Protein AF-A0AA91DCQ4-F1 (afdb_monomer)

Secondary structure (DSSP, 8-state):
-HHHHTS-HHHHHHHTTHHHHHHHHHHHHHHHHHHHHHHTTSSS-HHHHHHHHHHHHHHHHHHHHHHHHHHHHH--HHHHHHHHHHHHHHS-HHHHHHHHHHHHHHHHHHHHHHHHHHHHHHHHHHHHHHHHHHHHHHHHHHHHHHHHHHTTT-GGGSSTT---HHHHHHHHHHHHHHHHHHHHHHHHHHHHHHHHHHHHHTTT--SSHHHHHHHHHHHHHHHHHHHHHHHHHHHHHHHHHHHHHHHHHHHHHHHTTT-HHHHHHHHHHHHHHHHHHHTT-TT-----------S-TT--EEEEEEEEEEESSSEEEEEEETTS-EEEEEE-SHHHHHHHHHT---GGGTT-EEEEEEEEEEEE-TTS-EEEEEEEEEEEEEE---TTSSS---EEEEEETTEEEEEEEETTEEEEEEEE-TTS-TT---EEEEEETTT-PBPS-EEEEETTEEEEESEESSSHHHHHHHHHHHHHHTTS-EEEEETTEEEEE--TTHHHHS--SSTT--S----

Organism: NCBI:txid702114

Foldseek 3Di:
DVVLLPDPPVVVCVVLCVVVVVVVLVVVLVVLVVVLVVVPPDDPPPPVSVVVNVVVVVVSVVVVVVVVVVVCVVCPVVVVVVVLVVDVVPDDPVVSVVVVVVVVVVVVVVSVVVVVVVVVVVVVVVVVVVVVVVVVVVVVVVVVVVVVVVVVVPPPPPPPPPDDLLVVLVVQLVVLVVQLVVLVVQVVVLLVVLQVQLQVQQVPPPPPSVVSSVVSSVVSCVVCVVVNVVSVVSNVVSVVSNVVSVVVNVVVVVVPVPDPVVVVVVVVVVVVVVVVVVVVPPPDDDDDDDDDDDDDPPFDKFKFFWADWADDQFIWTWTQTPVRDIDIAGEQAPLCPVCRVVRHDPPVRGGFIWIFGKDKDFGADPVRDTPDIDIHGHHIDGPDVPQPDPQHWDWDWDADQQWIKIWTDHPQKIWIWTFHFPSHDPPDWTWIWMAGNVPRDTAQWKWKQFPNDIDIDGATLQDPVRVVRNLVVLVRLCPAWIWMGGPNDIDTHGSHCSVVHGDHPDPPRGGDGND

Mean predicted aligned error: 20.44 Å

Sequence (515 aa):
YQWVFHQPANERIEKIGLKAGIDELNKKEKNCKEYALVDNAESGAIEFSSQALRDFEETTNSIKRLVLDDFKQFYDSDKLNTEFKLLAEAYPKEVVEIETAKIENRSSVMKDASKSRMDSMLREQKALYDAVKTLNEKYYSANKGYMASLSKGETTFYMSQGVNPINSAISQIKRSQQKLQSAEASMMRLQENINQIALNGCKNISDNKDVCISEKRDESYKRYAGEVERYNIEAKNAKEDIIKNTEIVDSFKQHQVNDEKNKQEVINEYKKLFNLSLNNKETSENIEASTQTVENINDKSVYGIIKEYDCGDNCYLTIMDDTGRERAGLCTAQLCQQWNESSEMPVSYIGKKVAITIGKGFQYDGNGNAMGETDAFKKIELIEPNSSSATGAQWSEGFGQGNLEYFIDKDGVRLYIACPTQDGSPDAQSGVSLYRLSDEANFEKFAIDVNGHSYDGPFSADSRVGDNNFLSLLEDLRKSDAVVKFNGKVITFPKSNAANVLPIHGEKFSCNLSF

Radius of gyration: 32.39 Å; Cα contacts (8 Å, |Δi|>4): 564; chains: 1; bounding box: 80×62×90 Å

Structure (mmCIF, N/CA/C/O backbone):
data_AF-A0AA91DCQ4-F1
#
_entry.id   AF-A0AA91DCQ4-F1
#
loop_
_atom_site.group_PDB
_atom_site.id
_atom_site.type_symbol
_atom_site.label_atom_id
_atom_site.label_alt_id
_atom_site.label_comp_id
_atom_site.label_asym_id
_atom_site.label_entity_id
_atom_site.label_seq_id
_atom_site.pdbx_PDB_ins_code
_atom_site.Cartn_x
_atom_site.Cartn_y
_atom_site.Cartn_z
_atom_site.occupancy
_atom_site.B_iso_or_equiv
_atom_site.auth_seq_id
_atom_site.auth_comp_id
_atom_site.auth_asym_id
_atom_site.auth_atom_id
_atom_site.pdbx_PDB_model_num
ATOM 1 N N . TYR A 1 1 ? 24.117 19.106 41.706 1.00 34.78 1 TYR A N 1
ATOM 2 C CA . TYR A 1 1 ? 23.350 18.152 40.882 1.00 34.78 1 TYR A CA 1
ATOM 3 C C . TYR A 1 1 ? 21.941 18.640 40.548 1.00 34.78 1 TYR A C 1
ATOM 5 O O . TYR A 1 1 ? 21.714 18.894 39.374 1.00 34.78 1 TYR A O 1
ATOM 13 N N . GLN A 1 2 ? 21.038 18.915 41.504 1.00 30.72 2 GLN A N 1
ATOM 14 C CA . GLN A 1 2 ? 19.673 19.421 41.200 1.00 30.72 2 GLN A CA 1
ATOM 15 C C . GLN A 1 2 ? 19.611 20.699 40.330 1.00 30.72 2 GLN A C 1
ATOM 17 O O . GLN A 1 2 ? 18.654 20.881 39.583 1.00 30.72 2 GLN A O 1
ATOM 22 N N . TRP A 1 3 ? 20.648 21.546 40.362 1.00 29.14 3 TRP A N 1
ATOM 23 C CA . TRP A 1 3 ? 20.690 22.815 39.621 1.00 29.14 3 TRP A CA 1
ATOM 24 C C . TRP A 1 3 ? 21.043 22.688 38.124 1.00 29.14 3 TRP A C 1
ATOM 26 O O . TRP A 1 3 ? 20.721 23.573 37.342 1.00 29.14 3 TRP A O 1
ATOM 36 N N . VAL A 1 4 ? 21.685 21.592 37.692 1.00 37.69 4 VAL A N 1
ATOM 37 C CA . VAL A 1 4 ? 22.103 21.409 36.282 1.00 37.69 4 VAL A CA 1
ATOM 38 C C . VAL A 1 4 ? 20.990 20.778 35.432 1.00 37.69 4 VAL A C 1
ATOM 40 O O . VAL A 1 4 ? 20.903 21.046 34.238 1.00 37.69 4 VAL A O 1
ATOM 43 N N . PHE A 1 5 ? 20.095 20.002 36.050 1.00 41.97 5 PHE A N 1
ATOM 44 C CA . PHE A 1 5 ? 19.064 19.226 35.349 1.00 41.97 5 PHE A CA 1
ATOM 45 C C . PHE A 1 5 ? 17.704 19.933 35.204 1.00 41.97 5 PHE A C 1
ATOM 47 O O . PHE A 1 5 ? 16.856 19.455 34.458 1.00 41.97 5 PHE A O 1
ATOM 54 N N . HIS A 1 6 ? 17.517 21.100 35.833 1.00 41.25 6 HIS A N 1
ATOM 55 C CA . HIS A 1 6 ? 16.307 21.931 35.698 1.00 41.25 6 HIS A CA 1
ATOM 56 C C . HIS A 1 6 ? 16.430 23.044 34.644 1.00 41.25 6 HIS A C 1
ATOM 58 O O . HIS A 1 6 ? 15.554 23.898 34.537 1.00 41.25 6 HIS A O 1
ATOM 64 N N . GLN A 1 7 ? 17.515 23.068 33.868 1.00 40.09 7 GLN A N 1
ATOM 65 C CA . GLN A 1 7 ? 17.755 24.137 32.898 1.00 40.09 7 GLN A CA 1
ATOM 66 C C . GLN A 1 7 ? 17.174 23.783 31.514 1.00 40.09 7 GLN A C 1
ATOM 68 O O . GLN A 1 7 ? 17.170 22.598 31.147 1.00 40.09 7 GLN A O 1
ATOM 73 N N . PRO A 1 8 ? 16.693 24.767 30.728 1.00 46.47 8 PRO A N 1
ATOM 74 C CA . PRO A 1 8 ? 16.236 24.556 29.353 1.00 46.47 8 PRO A CA 1
ATOM 75 C C . PRO A 1 8 ? 17.313 23.873 28.497 1.00 46.47 8 PRO A C 1
ATOM 77 O O . PRO A 1 8 ? 18.507 24.098 28.703 1.00 46.47 8 PRO A O 1
ATOM 80 N N . ALA A 1 9 ? 16.912 23.052 27.520 1.00 46.28 9 ALA A N 1
ATOM 81 C CA . ALA A 1 9 ? 17.824 22.272 26.666 1.00 46.28 9 ALA A CA 1
ATOM 82 C C . ALA A 1 9 ? 18.975 23.111 26.066 1.00 46.28 9 ALA A C 1
ATOM 84 O O . ALA A 1 9 ? 20.117 22.658 25.984 1.00 46.28 9 ALA A O 1
ATOM 85 N N . ASN A 1 10 ? 18.691 24.372 25.746 1.00 42.16 10 ASN A N 1
ATOM 86 C CA . ASN A 1 10 ? 19.611 25.328 25.134 1.00 42.16 10 ASN A CA 1
ATOM 87 C C . ASN A 1 10 ? 20.801 25.678 26.056 1.00 42.16 10 ASN A C 1
ATOM 89 O O . ASN A 1 10 ? 21.926 25.812 25.581 1.00 42.16 10 ASN A O 1
ATOM 93 N N . GLU A 1 11 ? 20.580 25.759 27.373 1.00 46.09 11 GLU A N 1
ATOM 94 C CA . GLU A 1 11 ? 21.633 26.023 28.372 1.00 46.09 11 GLU A CA 1
ATOM 95 C C . GLU A 1 11 ? 22.470 24.769 28.672 1.00 46.09 11 GLU A C 1
ATOM 97 O O . GLU A 1 11 ? 23.641 24.860 29.052 1.00 46.09 11 GLU A O 1
ATOM 102 N N . ARG A 1 12 ? 21.901 23.572 28.460 1.00 55.28 12 ARG A N 1
ATOM 103 C CA . ARG A 1 12 ? 22.648 22.310 28.577 1.00 55.28 12 ARG A CA 1
ATOM 104 C C . ARG A 1 12 ? 23.625 22.156 27.420 1.00 55.28 12 ARG A C 1
ATOM 106 O O . ARG A 1 12 ? 24.792 21.892 27.685 1.00 55.28 12 ARG A O 1
ATOM 113 N N . ILE A 1 13 ? 23.190 22.413 26.182 1.00 47.25 13 ILE A N 1
ATOM 114 C CA . ILE A 1 13 ? 24.021 22.377 24.957 1.00 47.25 13 ILE A CA 1
ATOM 115 C C . ILE A 1 13 ? 25.276 23.262 25.087 1.00 47.25 13 ILE A C 1
ATOM 117 O O . ILE A 1 13 ? 26.358 22.892 24.622 1.00 47.25 13 ILE A O 1
ATOM 121 N N . GLU A 1 14 ? 25.154 24.400 25.773 1.00 46.25 14 GLU A N 1
ATOM 122 C CA . GLU A 1 14 ? 26.256 25.323 26.056 1.00 46.25 14 GLU A CA 1
ATOM 123 C C . GLU A 1 14 ? 27.290 24.740 27.036 1.00 46.25 14 GLU A C 1
ATOM 125 O O . GLU A 1 14 ? 28.493 24.862 26.806 1.00 46.25 14 GLU A O 1
ATOM 130 N N . LYS A 1 15 ? 26.854 24.012 28.073 1.00 51.28 15 LYS A N 1
ATOM 131 C CA . LYS A 1 15 ? 27.747 23.394 29.074 1.00 51.28 15 LYS A CA 1
ATOM 132 C C . LYS A 1 15 ? 28.463 22.127 28.590 1.00 51.28 15 LYS A C 1
ATOM 134 O O . LYS A 1 15 ? 29.532 21.813 29.108 1.00 51.28 15 LYS A O 1
ATOM 139 N N . ILE A 1 16 ? 27.927 21.398 27.603 1.00 51.00 16 ILE A N 1
ATOM 140 C CA . ILE A 1 16 ? 28.564 20.159 27.092 1.00 51.00 16 ILE A CA 1
ATOM 141 C C . ILE A 1 16 ? 29.639 20.427 26.024 1.00 51.00 16 ILE A C 1
ATOM 143 O O . ILE A 1 16 ? 30.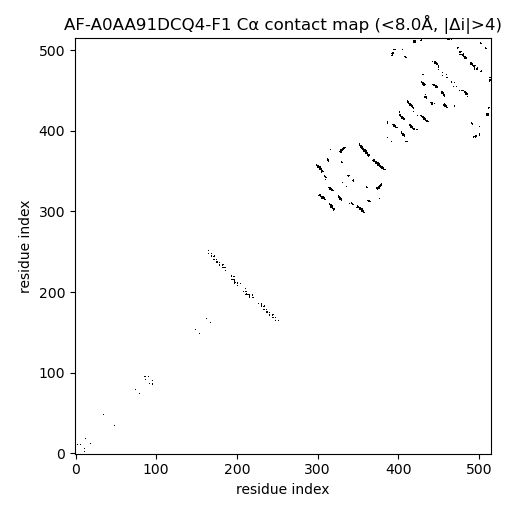331 19.494 25.618 1.00 51.00 16 ILE A O 1
ATOM 147 N N . GLY A 1 17 ? 29.820 21.684 25.600 1.00 45.75 17 GLY A N 1
ATOM 148 C CA . GLY A 1 17 ? 30.820 22.090 24.602 1.00 45.75 17 GLY A CA 1
ATOM 149 C C . GLY A 1 17 ? 30.379 21.929 23.141 1.00 45.75 17 GLY A C 1
ATOM 150 O O . GLY A 1 17 ? 31.144 22.256 22.239 1.00 45.75 17 GLY A O 1
ATOM 151 N N . LEU A 1 18 ? 29.141 21.483 22.892 1.00 48.91 18 LEU A N 1
ATOM 152 C CA . LEU A 1 18 ? 28.573 21.316 21.544 1.00 48.91 18 LEU A CA 1
ATOM 153 C C . LEU A 1 18 ? 28.315 22.657 20.846 1.00 48.91 18 LEU A C 1
ATOM 155 O O . LEU A 1 18 ? 28.484 22.762 19.633 1.00 48.91 18 LEU A O 1
ATOM 159 N N . LYS A 1 19 ? 27.978 23.698 21.617 1.00 60.88 19 LYS A N 1
ATOM 160 C CA . LYS A 1 19 ? 27.797 25.061 21.102 1.00 60.88 19 LYS A CA 1
ATOM 161 C C . LYS A 1 19 ? 29.054 25.583 20.402 1.00 60.88 19 LYS A C 1
ATOM 163 O O . LYS A 1 19 ? 28.948 26.100 19.302 1.00 60.88 19 LYS A O 1
ATOM 168 N N . ALA A 1 20 ? 30.241 25.341 20.963 1.00 59.75 20 ALA A N 1
ATOM 169 C CA . ALA A 1 20 ? 31.502 25.753 20.344 1.00 59.75 20 ALA A CA 1
ATOM 170 C C . ALA A 1 20 ? 31.750 25.062 18.988 1.00 59.75 20 ALA A C 1
ATOM 172 O O . ALA A 1 20 ? 32.201 25.711 18.049 1.00 59.75 20 ALA A O 1
ATOM 173 N N . GLY A 1 21 ? 31.404 23.774 18.861 1.00 56.62 21 GLY A N 1
ATOM 174 C CA . GLY A 1 21 ? 31.507 23.040 17.593 1.00 56.62 21 GLY A CA 1
ATOM 175 C C . GLY A 1 21 ? 30.502 23.521 16.540 1.00 56.62 21 GLY A C 1
ATOM 176 O O . GLY A 1 21 ? 30.863 23.713 15.380 1.00 56.62 21 GLY A O 1
ATOM 177 N N . ILE A 1 22 ? 29.256 23.786 16.947 1.00 60.09 22 ILE A N 1
ATOM 178 C CA . ILE A 1 22 ? 28.218 24.359 16.075 1.00 60.09 22 ILE A CA 1
ATOM 179 C C . ILE A 1 22 ? 28.595 25.784 15.641 1.00 60.09 22 ILE A C 1
ATOM 181 O O . ILE A 1 22 ? 28.476 26.116 14.462 1.00 60.09 22 ILE A O 1
ATOM 185 N N . ASP A 1 23 ? 29.102 26.608 16.557 1.00 64.12 23 ASP A N 1
ATOM 186 C CA . ASP A 1 23 ? 29.534 27.979 16.278 1.00 64.12 23 ASP A CA 1
ATOM 187 C C . ASP A 1 23 ? 30.754 28.008 15.344 1.00 64.12 23 ASP A C 1
ATOM 189 O O . ASP A 1 23 ? 30.826 28.853 14.449 1.00 64.12 23 ASP A O 1
ATOM 193 N N . GLU A 1 24 ? 31.690 27.062 15.480 1.00 62.78 24 GLU A N 1
ATOM 194 C CA . GLU A 1 24 ? 32.826 26.934 14.563 1.00 62.78 24 GLU A CA 1
ATOM 195 C C . GLU A 1 24 ? 32.392 26.485 13.158 1.00 62.78 24 GLU A C 1
ATOM 197 O O . GLU A 1 24 ? 32.895 27.022 12.165 1.00 62.78 24 GLU A O 1
ATOM 202 N N . LEU A 1 25 ? 31.427 25.565 13.051 1.00 56.78 25 LEU A N 1
ATOM 203 C CA . LEU A 1 25 ? 30.833 25.171 11.767 1.00 56.78 25 LEU A CA 1
ATOM 204 C C . LEU A 1 25 ? 30.107 26.346 11.101 1.00 56.78 25 LEU A C 1
ATOM 206 O O . LEU A 1 25 ? 30.342 26.620 9.926 1.00 56.78 25 LEU A O 1
ATOM 210 N N . ASN A 1 26 ? 29.307 27.099 11.857 1.00 64.81 26 ASN A N 1
ATOM 211 C CA . ASN A 1 26 ? 28.597 28.274 11.344 1.00 64.81 26 ASN A CA 1
ATOM 212 C C . ASN A 1 26 ? 29.569 29.394 10.926 1.00 64.81 26 ASN A C 1
ATOM 214 O O . ASN A 1 26 ? 29.349 30.079 9.927 1.00 64.81 26 ASN A O 1
ATOM 218 N N . LYS A 1 27 ? 30.685 29.565 11.647 1.00 69.38 27 LYS A N 1
ATOM 219 C CA . LYS A 1 27 ? 31.757 30.500 11.270 1.00 69.38 27 LYS A CA 1
ATOM 220 C C . LYS A 1 27 ? 32.446 30.082 9.966 1.00 69.38 27 LYS A C 1
ATOM 222 O O . LYS A 1 27 ? 32.726 30.940 9.132 1.00 69.38 27 LYS A O 1
ATOM 227 N N . LYS A 1 28 ? 32.711 28.786 9.766 1.00 61.12 28 LYS A N 1
ATOM 228 C CA . LYS A 1 28 ? 33.301 28.257 8.520 1.00 61.12 28 LYS A CA 1
ATOM 229 C C . LYS A 1 28 ? 32.341 28.379 7.335 1.00 61.12 28 LYS A C 1
ATOM 231 O O . LYS A 1 28 ? 32.777 28.780 6.260 1.00 61.12 28 LYS A O 1
ATOM 236 N N . GLU A 1 29 ? 31.053 28.124 7.552 1.00 63.72 29 GLU A N 1
ATOM 237 C CA . GLU A 1 29 ? 29.989 28.337 6.563 1.00 63.72 29 GLU A CA 1
ATOM 238 C C . GLU A 1 29 ? 29.924 29.810 6.126 1.00 63.72 29 GLU A C 1
ATOM 240 O O . GLU A 1 29 ? 29.953 30.112 4.932 1.00 63.72 29 GLU A O 1
ATOM 245 N N . LYS A 1 30 ? 29.936 30.741 7.089 1.00 67.25 30 LYS A N 1
ATOM 246 C CA . LYS A 1 30 ? 29.964 32.183 6.818 1.00 67.25 30 LYS A CA 1
ATOM 247 C C . LYS A 1 30 ? 31.202 32.600 6.015 1.00 67.25 30 LYS A C 1
ATOM 249 O O . LYS A 1 30 ? 31.067 33.320 5.031 1.00 67.25 30 LYS A O 1
ATOM 254 N N . ASN A 1 31 ? 32.386 32.109 6.384 1.00 62.19 31 ASN A N 1
ATOM 255 C CA . ASN A 1 31 ? 33.621 32.410 5.655 1.00 62.19 31 ASN A CA 1
ATOM 256 C C . ASN A 1 31 ? 33.589 31.877 4.210 1.00 62.19 31 ASN A C 1
ATOM 258 O O . ASN A 1 31 ? 34.070 32.555 3.309 1.00 62.19 31 ASN A O 1
ATOM 262 N N . CYS A 1 32 ? 33.007 30.695 3.968 1.00 54.59 32 CYS A N 1
ATOM 263 C CA . CYS A 1 32 ? 32.850 30.159 2.609 1.00 54.59 32 CYS A CA 1
ATOM 264 C C . CYS A 1 32 ? 31.910 31.028 1.760 1.00 54.59 32 CYS A C 1
ATOM 266 O O . CYS A 1 32 ? 32.204 31.291 0.596 1.00 54.59 32 CYS A O 1
ATOM 268 N N . LYS A 1 33 ? 30.820 31.534 2.355 1.00 58.50 33 LYS A N 1
ATOM 269 C CA . LYS A 1 33 ? 29.885 32.462 1.695 1.00 58.50 33 LYS A CA 1
ATOM 270 C C . LYS A 1 33 ? 30.546 33.796 1.350 1.00 58.50 33 LYS A C 1
ATOM 272 O O . LYS A 1 33 ? 30.341 34.312 0.257 1.00 58.50 33 LYS A O 1
ATOM 277 N N . GLU A 1 34 ? 31.368 34.336 2.248 1.00 60.69 34 GLU A N 1
ATOM 278 C CA . GLU A 1 34 ? 32.103 35.585 2.012 1.00 60.69 34 GLU A CA 1
ATOM 279 C C . GLU A 1 34 ? 33.180 35.430 0.921 1.00 60.69 34 GLU A C 1
ATOM 281 O O . GLU A 1 34 ? 33.290 36.304 0.066 1.00 60.69 34 GLU A O 1
ATOM 286 N N . TYR A 1 35 ? 33.906 34.305 0.873 1.00 51.25 35 TYR A N 1
ATOM 287 C CA . TYR A 1 35 ? 34.863 34.018 -0.210 1.00 51.25 35 TYR A CA 1
ATOM 288 C C . TYR A 1 35 ? 34.179 33.848 -1.574 1.00 51.25 35 TYR A C 1
ATOM 290 O O . TYR A 1 35 ? 34.641 34.413 -2.562 1.00 51.25 35 TYR A O 1
ATOM 298 N N . ALA A 1 36 ? 33.041 33.147 -1.626 1.00 53.06 36 ALA A N 1
ATOM 299 C CA . ALA A 1 36 ? 32.271 32.991 -2.860 1.00 53.06 36 ALA A CA 1
ATOM 300 C C . ALA A 1 36 ? 31.765 34.340 -3.410 1.00 53.06 36 ALA A C 1
ATOM 302 O O . ALA A 1 36 ? 31.689 34.524 -4.619 1.00 53.06 36 ALA A O 1
ATOM 303 N N . LEU A 1 37 ? 31.451 35.311 -2.545 1.00 49.81 37 LEU A N 1
ATOM 304 C CA . LEU A 1 37 ? 30.993 36.642 -2.962 1.00 49.81 37 LEU A CA 1
ATOM 305 C C . LEU A 1 37 ? 32.116 37.540 -3.506 1.00 49.81 37 LEU A C 1
ATOM 307 O O . LEU A 1 37 ? 31.833 38.409 -4.328 1.00 49.81 37 LEU A O 1
ATOM 311 N N . VAL A 1 38 ? 33.366 37.341 -3.076 1.00 50.50 38 VAL A N 1
ATOM 312 C CA . VAL A 1 38 ? 34.523 38.130 -3.542 1.00 50.50 38 VAL A CA 1
ATOM 313 C C . VAL A 1 38 ? 35.012 37.665 -4.921 1.00 50.50 38 VAL A C 1
ATOM 315 O O . VAL A 1 38 ? 35.396 38.503 -5.732 1.00 50.50 38 VAL A O 1
ATOM 318 N N . ASP A 1 39 ? 34.919 36.368 -5.229 1.00 47.00 39 ASP A N 1
ATOM 319 C CA . ASP A 1 39 ? 35.362 35.800 -6.517 1.00 47.00 39 ASP A CA 1
ATOM 320 C C . ASP A 1 39 ? 34.304 35.885 -7.643 1.00 47.00 39 ASP A C 1
ATOM 322 O O . ASP A 1 39 ? 34.624 35.724 -8.819 1.00 47.00 39 ASP A O 1
ATOM 326 N N . ASN A 1 40 ? 33.045 36.202 -7.319 1.00 49.34 40 ASN A N 1
ATOM 327 C CA . ASN A 1 40 ? 31.930 36.255 -8.278 1.00 49.34 40 ASN A CA 1
ATOM 328 C C . ASN A 1 40 ? 31.829 37.567 -9.092 1.00 49.34 40 ASN A C 1
ATOM 330 O O . ASN A 1 40 ? 30.852 37.764 -9.818 1.00 49.34 40 ASN A O 1
ATOM 334 N N . ALA A 1 41 ? 32.807 38.473 -8.991 1.00 43.00 41 ALA A N 1
ATOM 335 C CA . ALA A 1 41 ? 32.793 39.739 -9.731 1.00 43.00 41 ALA A CA 1
ATOM 336 C C . ALA A 1 41 ? 33.351 39.634 -11.165 1.00 43.00 41 ALA A C 1
ATOM 338 O O . ALA A 1 41 ? 33.029 40.478 -12.000 1.00 43.00 41 ALA A O 1
ATOM 339 N N . GLU A 1 42 ? 34.139 38.604 -11.492 1.00 47.47 42 GLU A N 1
ATOM 340 C CA . GLU A 1 42 ? 34.767 38.472 -12.811 1.00 47.47 42 GLU A CA 1
ATOM 341 C C . GLU A 1 42 ? 34.806 37.004 -13.272 1.00 47.47 42 GLU A C 1
ATOM 343 O O . GLU A 1 42 ? 35.654 36.232 -12.841 1.00 47.47 42 GLU A O 1
ATOM 348 N N . SER A 1 43 ? 33.917 36.650 -14.212 1.00 45.53 43 SER A N 1
ATOM 349 C CA . SER A 1 43 ? 33.885 35.442 -15.073 1.00 45.53 43 SER A CA 1
ATOM 350 C C . SER A 1 43 ? 32.704 34.484 -14.851 1.00 45.53 43 SER A C 1
ATOM 352 O O . SER A 1 43 ? 32.217 34.281 -13.745 1.00 45.53 43 SER A O 1
ATOM 354 N N . GLY A 1 44 ? 32.230 33.886 -15.952 1.00 47.94 44 GLY A N 1
ATOM 355 C CA . GLY A 1 44 ? 31.077 32.977 -16.040 1.00 47.94 44 GLY A CA 1
ATOM 356 C C . GLY A 1 44 ? 31.238 31.614 -15.352 1.00 47.94 44 GLY A C 1
ATOM 357 O O . GLY A 1 44 ? 30.646 30.641 -15.802 1.00 47.94 44 GLY A O 1
ATOM 358 N N . ALA A 1 45 ? 31.994 31.530 -14.256 1.00 46.06 45 ALA A N 1
ATOM 359 C CA . ALA A 1 45 ? 32.110 30.358 -13.381 1.00 46.06 45 ALA A CA 1
ATOM 360 C C . ALA A 1 45 ? 30.905 30.191 -12.419 1.00 46.06 45 ALA A C 1
ATOM 362 O O . ALA A 1 45 ? 30.981 29.452 -11.439 1.00 46.06 45 ALA A O 1
ATOM 363 N N . ILE A 1 46 ? 29.795 30.884 -12.700 1.00 48.44 46 ILE A N 1
ATOM 364 C CA . ILE A 1 46 ? 28.665 31.127 -11.789 1.00 48.44 46 ILE A CA 1
ATOM 365 C C . ILE A 1 46 ? 27.911 29.837 -11.430 1.00 48.44 46 ILE A C 1
ATOM 367 O O . ILE A 1 46 ? 27.409 29.700 -10.317 1.00 48.44 46 ILE A O 1
ATOM 371 N N . GLU A 1 47 ? 27.829 28.872 -12.344 1.00 46.25 47 GLU A N 1
ATOM 372 C CA . GLU A 1 47 ? 26.960 27.703 -12.162 1.00 46.25 47 GLU A CA 1
ATOM 373 C C . GLU A 1 47 ? 27.645 26.572 -11.375 1.00 46.25 47 GLU A C 1
ATOM 375 O O . GLU A 1 47 ? 27.027 25.953 -10.506 1.00 46.25 47 GLU A O 1
ATOM 380 N N . PHE A 1 48 ? 28.950 26.368 -11.592 1.00 43.44 48 PHE A N 1
ATOM 381 C CA . PHE A 1 48 ? 29.725 25.317 -10.925 1.00 43.44 48 PHE A CA 1
ATOM 382 C C . PHE A 1 48 ? 30.037 25.661 -9.460 1.00 43.44 48 PHE A C 1
ATOM 384 O O . PHE A 1 48 ? 29.898 24.812 -8.580 1.00 43.44 48 PHE A O 1
ATOM 391 N N . SER A 1 49 ? 30.388 26.922 -9.174 1.00 52.19 49 SER A N 1
ATOM 392 C CA . SER A 1 49 ? 30.636 27.389 -7.801 1.00 52.19 49 SER A CA 1
ATOM 393 C C . SER A 1 49 ? 29.363 27.361 -6.950 1.00 52.19 49 SER A C 1
ATOM 395 O O . SER A 1 49 ? 29.407 26.990 -5.777 1.00 52.19 49 SER A O 1
ATOM 397 N N . SER A 1 50 ? 28.214 27.665 -7.558 1.00 52.12 50 SER A N 1
ATOM 398 C CA . SER A 1 50 ? 26.910 27.631 -6.892 1.00 52.12 50 SER A CA 1
ATOM 399 C C . SER A 1 50 ? 26.462 26.212 -6.538 1.00 52.12 50 SER A C 1
ATOM 401 O O . SER A 1 50 ? 25.875 26.015 -5.476 1.00 52.12 50 SER A O 1
ATOM 403 N N . GLN A 1 51 ? 26.735 25.219 -7.393 1.00 53.50 51 GLN A N 1
ATOM 404 C CA . GLN A 1 51 ? 26.391 23.825 -7.098 1.00 53.50 51 GLN A CA 1
ATOM 405 C C . GLN A 1 51 ? 27.291 23.239 -6.007 1.00 53.50 51 GLN A C 1
ATOM 407 O O . GLN A 1 51 ? 26.779 22.687 -5.041 1.00 53.50 51 GLN A O 1
ATOM 412 N N . ALA A 1 52 ? 28.607 23.459 -6.088 1.00 53.09 52 ALA A N 1
ATOM 413 C CA . ALA A 1 52 ? 29.538 22.996 -5.058 1.00 53.09 52 ALA A CA 1
ATOM 414 C C . ALA A 1 52 ? 29.231 23.597 -3.671 1.00 53.09 52 ALA A C 1
ATOM 416 O O . ALA A 1 52 ? 29.386 22.925 -2.651 1.00 53.09 52 ALA A O 1
ATOM 417 N N . LEU A 1 53 ? 28.758 24.850 -3.624 1.00 54.59 53 LEU A N 1
ATOM 418 C CA . LEU A 1 53 ? 28.326 25.490 -2.382 1.00 54.59 53 LEU A CA 1
ATOM 419 C C . LEU A 1 53 ? 27.040 24.855 -1.822 1.00 54.59 53 LEU A C 1
ATOM 421 O O . LEU A 1 53 ? 26.965 24.623 -0.617 1.00 54.59 53 LEU A O 1
ATOM 425 N N . ARG A 1 54 ? 26.065 24.522 -2.681 1.00 58.81 54 ARG A N 1
ATOM 426 C CA . ARG A 1 54 ? 24.832 23.818 -2.281 1.00 58.81 54 ARG A CA 1
ATOM 427 C C . ARG A 1 54 ? 25.121 22.417 -1.742 1.00 58.81 54 ARG A C 1
ATOM 429 O O . ARG A 1 54 ? 24.633 22.073 -0.669 1.00 58.81 54 ARG A O 1
ATOM 436 N N . ASP A 1 55 ? 25.973 21.658 -2.425 1.00 54.81 55 ASP A N 1
ATOM 437 C CA . ASP A 1 55 ? 26.349 20.299 -2.015 1.00 54.81 55 ASP A CA 1
ATOM 438 C C . ASP A 1 55 ? 27.086 20.312 -0.661 1.00 54.81 55 ASP A C 1
ATOM 440 O O . ASP A 1 55 ? 26.883 19.447 0.200 1.00 54.81 55 ASP A O 1
ATOM 444 N N . PHE A 1 56 ? 27.910 21.339 -0.426 1.00 60.25 56 PHE A N 1
ATOM 445 C CA . PHE A 1 56 ? 28.580 21.555 0.855 1.00 60.25 56 PHE A CA 1
ATOM 446 C C . PHE A 1 56 ? 27.595 21.903 1.986 1.00 60.25 56 PHE A C 1
ATOM 448 O O . PHE A 1 56 ? 27.713 21.368 3.096 1.00 60.25 56 PHE A O 1
ATOM 455 N N . GLU A 1 57 ? 26.607 22.766 1.726 1.00 63.47 57 GLU A N 1
ATOM 456 C CA . GLU A 1 57 ? 25.547 23.109 2.686 1.00 63.47 57 GLU A CA 1
ATOM 457 C C . GLU A 1 57 ? 24.686 21.890 3.043 1.00 63.47 57 GLU A C 1
ATOM 459 O O . GLU A 1 57 ? 24.424 21.632 4.222 1.00 63.47 57 GLU A O 1
ATOM 464 N N . GLU A 1 58 ? 24.292 21.097 2.048 1.00 60.56 58 GLU A N 1
ATOM 465 C CA . GLU A 1 58 ? 23.488 19.889 2.237 1.00 60.56 58 GLU A CA 1
ATOM 466 C C . GLU A 1 58 ? 24.237 18.820 3.042 1.00 60.56 58 GLU A C 1
ATOM 468 O O . GLU A 1 58 ? 23.691 18.248 3.995 1.00 60.56 58 GLU A O 1
ATOM 473 N N . THR A 1 59 ? 25.522 18.617 2.741 1.00 57.06 59 THR A N 1
ATOM 474 C CA . THR A 1 59 ? 26.397 17.707 3.495 1.00 57.06 59 THR A CA 1
ATOM 475 C C . THR A 1 59 ? 26.543 18.164 4.948 1.00 57.06 59 THR A C 1
ATOM 477 O O . THR A 1 59 ? 26.404 17.367 5.879 1.00 57.06 59 THR A O 1
ATOM 480 N N . THR A 1 60 ? 26.755 19.464 5.171 1.00 63.41 60 THR A N 1
ATOM 481 C CA . THR A 1 60 ? 26.884 20.044 6.517 1.00 63.41 60 THR A CA 1
ATOM 482 C C . THR A 1 60 ? 25.596 19.876 7.327 1.00 63.41 60 THR A C 1
ATOM 484 O O . THR A 1 60 ? 25.641 19.507 8.503 1.00 63.41 60 THR A O 1
ATOM 487 N N . ASN A 1 61 ? 24.434 20.086 6.707 1.00 63.09 61 ASN A N 1
ATOM 488 C CA . ASN A 1 61 ? 23.134 19.932 7.361 1.00 63.09 61 ASN A CA 1
ATOM 489 C C . ASN A 1 61 ? 22.779 18.467 7.645 1.00 63.09 61 ASN A C 1
ATOM 491 O O . ASN A 1 61 ? 22.152 18.169 8.664 1.00 63.09 61 ASN A O 1
ATOM 495 N N . SER A 1 62 ? 23.202 17.539 6.790 1.00 58.31 62 SER A N 1
ATOM 496 C CA . SER A 1 62 ? 23.023 16.101 7.016 1.00 58.31 62 SER A CA 1
ATOM 497 C C . SER A 1 62 ? 23.894 15.594 8.165 1.00 58.31 62 SER A C 1
ATOM 499 O O . SER A 1 62 ? 23.401 14.866 9.023 1.00 58.31 62 SER A O 1
ATOM 501 N N . ILE A 1 63 ? 25.133 16.079 8.285 1.00 59.78 63 ILE A N 1
ATOM 502 C CA . ILE A 1 63 ? 25.994 15.790 9.443 1.00 59.78 63 ILE A CA 1
ATOM 503 C C . ILE A 1 63 ? 25.401 16.381 10.731 1.00 59.78 63 ILE A C 1
ATOM 505 O O . ILE A 1 63 ? 25.350 15.690 11.747 1.00 59.78 63 ILE A O 1
ATOM 509 N N . LYS A 1 64 ? 24.902 17.628 10.699 1.00 62.72 64 LYS A N 1
ATOM 510 C CA . LYS A 1 64 ? 24.221 18.251 11.852 1.00 62.72 64 LYS A CA 1
ATOM 511 C C . LYS A 1 64 ? 23.035 17.397 12.325 1.00 62.72 64 LYS A C 1
ATOM 513 O O . LYS A 1 64 ? 22.900 17.188 13.527 1.00 62.72 64 LYS A O 1
ATOM 518 N N . ARG A 1 65 ? 22.213 16.887 11.397 1.00 65.81 65 ARG A N 1
ATOM 519 C CA . ARG A 1 65 ? 21.064 16.014 11.700 1.00 65.81 65 ARG A CA 1
ATOM 520 C C . ARG A 1 65 ? 21.488 14.676 12.296 1.00 65.81 65 ARG A C 1
ATOM 522 O O . ARG A 1 65 ? 21.033 14.363 13.385 1.00 65.81 65 ARG A O 1
ATOM 529 N N . LEU A 1 66 ? 22.422 13.963 11.666 1.00 57.56 66 LEU A N 1
ATOM 530 C CA . LEU A 1 66 ? 22.920 12.676 12.171 1.00 57.56 66 LEU A CA 1
ATOM 531 C C . LEU A 1 66 ? 23.486 12.790 13.591 1.00 57.56 66 LEU A C 1
ATOM 533 O O . LEU A 1 66 ? 23.172 11.976 14.450 1.00 57.56 66 LEU A O 1
ATOM 537 N N . VAL A 1 67 ? 24.259 13.843 13.872 1.00 58.00 67 VAL A N 1
ATOM 538 C CA . VAL A 1 67 ? 24.801 14.087 15.218 1.00 58.00 67 VAL A CA 1
ATOM 539 C C . VAL A 1 67 ? 23.690 14.395 16.229 1.00 58.00 67 VAL A C 1
ATOM 541 O O . VAL A 1 67 ? 23.769 13.959 17.375 1.00 58.00 67 VAL A O 1
ATOM 544 N N . LEU A 1 68 ? 22.660 15.146 15.829 1.00 57.41 68 LEU A N 1
ATOM 545 C CA . LEU A 1 68 ? 21.507 15.462 16.678 1.00 57.41 68 LEU A CA 1
ATOM 546 C C . LEU A 1 68 ? 20.624 14.239 16.943 1.00 57.41 68 LEU A C 1
ATOM 548 O O . LEU A 1 68 ? 20.124 14.098 18.058 1.00 57.41 68 LEU A O 1
ATOM 552 N N . ASP A 1 69 ? 20.435 13.377 15.950 1.00 61.19 69 ASP A N 1
ATOM 553 C CA . ASP A 1 69 ? 19.577 12.199 16.043 1.00 61.19 69 ASP A CA 1
ATOM 554 C C . ASP A 1 69 ? 20.259 11.074 16.829 1.00 61.19 69 ASP A C 1
ATOM 556 O O . ASP A 1 69 ? 19.633 10.541 17.745 1.00 61.19 69 ASP A O 1
ATOM 560 N N . ASP A 1 70 ? 21.559 10.827 16.615 1.00 56.22 70 ASP A N 1
ATOM 561 C CA . ASP A 1 70 ? 22.361 9.959 17.491 1.00 56.22 70 ASP A CA 1
ATOM 562 C C . ASP A 1 70 ? 22.290 10.478 18.939 1.00 56.22 70 ASP A C 1
ATOM 564 O O . ASP A 1 70 ? 22.013 9.733 19.877 1.00 56.22 70 ASP A O 1
ATOM 568 N N . PHE A 1 71 ? 22.454 11.787 19.154 1.00 54.81 71 PHE A N 1
ATOM 569 C CA . PHE A 1 71 ? 22.389 12.352 20.503 1.00 54.81 71 PHE A CA 1
ATOM 570 C C . PHE A 1 71 ? 21.008 12.176 21.159 1.00 54.81 71 PHE A C 1
ATOM 572 O O . PHE A 1 71 ? 20.938 11.844 22.342 1.00 54.81 71 PHE A O 1
ATOM 579 N N . LYS A 1 72 ? 19.911 12.355 20.410 1.00 55.47 72 LYS A N 1
ATOM 580 C CA . LYS A 1 72 ? 18.536 12.147 20.905 1.00 55.47 72 LYS A CA 1
ATOM 581 C C . LYS A 1 72 ? 18.235 10.682 21.201 1.00 55.47 72 LYS A C 1
ATOM 583 O O . LYS A 1 72 ? 17.589 10.397 22.202 1.00 55.47 72 LYS A O 1
ATOM 588 N N . GLN A 1 73 ? 18.709 9.767 20.359 1.00 54.84 73 GLN A N 1
ATOM 589 C CA . GLN A 1 73 ? 18.488 8.333 20.530 1.00 54.84 73 GLN A CA 1
ATOM 590 C C . GLN A 1 73 ? 19.195 7.793 21.785 1.00 54.84 73 GLN A C 1
ATOM 592 O O . GLN A 1 73 ? 18.686 6.880 22.432 1.00 54.84 73 GLN A O 1
ATOM 597 N N . PHE A 1 74 ? 20.338 8.379 22.162 1.00 50.28 74 PHE A N 1
ATOM 598 C CA . PHE A 1 74 ? 21.110 7.969 23.342 1.00 50.28 74 PHE A CA 1
ATOM 599 C C . PHE A 1 74 ? 20.768 8.734 24.633 1.00 50.28 74 PHE A C 1
ATOM 601 O O . PHE A 1 74 ? 21.032 8.224 25.722 1.00 50.28 74 PHE A O 1
ATOM 608 N N . TYR A 1 75 ? 20.170 9.925 24.540 1.00 51.56 75 TYR A N 1
ATOM 609 C CA . TYR A 1 75 ? 19.725 10.735 25.680 1.00 51.56 75 TYR A CA 1
ATOM 610 C C . TYR A 1 75 ? 18.221 11.032 25.592 1.00 51.56 75 TYR A C 1
ATOM 612 O O . TYR A 1 75 ? 17.805 12.185 25.466 1.00 51.56 75 TYR A O 1
ATOM 620 N N . ASP A 1 76 ? 17.389 10.000 25.734 1.00 62.66 76 ASP A N 1
ATOM 621 C CA . ASP A 1 76 ? 16.006 10.205 26.167 1.00 62.66 76 ASP A CA 1
ATOM 622 C C . ASP A 1 76 ? 16.036 10.623 27.645 1.00 62.66 76 ASP A C 1
ATOM 624 O O . ASP A 1 76 ? 16.119 9.803 28.567 1.00 62.66 76 ASP A O 1
ATOM 628 N N . SER A 1 77 ? 16.072 11.939 27.866 1.00 51.03 77 SER A N 1
ATOM 629 C CA . SER A 1 77 ? 16.218 12.517 29.201 1.00 51.03 77 SER A CA 1
ATOM 630 C C . SER A 1 77 ? 15.065 12.162 30.129 1.00 51.03 77 SER A C 1
ATOM 632 O O . SER A 1 77 ? 15.259 12.156 31.345 1.00 51.03 77 SER A O 1
ATOM 634 N N . ASP A 1 78 ? 13.891 11.866 29.575 1.00 54.84 78 ASP A N 1
ATOM 635 C CA . ASP A 1 78 ? 12.696 11.554 30.352 1.00 54.84 78 ASP A CA 1
ATOM 636 C C . ASP A 1 78 ? 12.728 10.095 30.803 1.00 54.84 78 ASP A C 1
ATOM 638 O O . ASP A 1 78 ? 12.445 9.799 31.970 1.00 54.84 78 ASP A O 1
ATOM 642 N N . LYS A 1 79 ? 13.216 9.196 29.941 1.00 62.88 79 LYS A N 1
ATOM 643 C CA . LYS A 1 79 ? 13.492 7.803 30.309 1.00 62.88 79 LYS A CA 1
ATOM 644 C C . LYS A 1 79 ? 14.603 7.690 31.356 1.00 62.88 79 LYS A C 1
ATOM 646 O O . LYS A 1 79 ? 14.405 7.040 32.381 1.00 62.88 79 LYS A O 1
ATOM 651 N N . LEU A 1 80 ? 15.722 8.391 31.167 1.00 59.91 80 LEU A N 1
ATOM 652 C CA . LEU A 1 80 ? 16.831 8.418 32.132 1.00 59.91 80 LEU A CA 1
ATOM 653 C C . LEU A 1 80 ? 16.411 9.013 33.483 1.00 59.91 80 LEU A C 1
ATOM 655 O O . LEU A 1 80 ? 16.747 8.457 34.525 1.00 59.91 80 LEU A O 1
ATOM 659 N N . ASN A 1 81 ? 15.640 10.106 33.493 1.00 57.06 81 ASN A N 1
ATOM 660 C CA . ASN A 1 81 ? 15.116 10.679 34.738 1.00 57.06 81 ASN A CA 1
ATOM 661 C C . ASN A 1 81 ? 14.163 9.720 35.461 1.00 57.06 81 ASN A C 1
ATOM 663 O O . ASN A 1 81 ? 14.174 9.660 36.692 1.00 57.06 81 ASN A O 1
ATOM 667 N N . THR A 1 82 ? 13.357 8.969 34.710 1.00 67.75 82 THR A N 1
ATOM 668 C CA . THR A 1 82 ? 12.440 7.970 35.271 1.00 67.75 82 THR A CA 1
ATOM 669 C C . THR A 1 82 ? 13.213 6.804 35.885 1.00 67.75 82 THR A C 1
ATOM 671 O O . THR A 1 82 ? 12.960 6.443 37.033 1.00 67.75 82 THR A O 1
ATOM 674 N N . GLU A 1 83 ? 14.218 6.274 35.186 1.00 68.44 83 GLU A N 1
ATOM 675 C CA . GLU A 1 83 ? 15.077 5.195 35.689 1.00 68.44 83 GLU A CA 1
ATOM 676 C C . GLU A 1 83 ? 15.891 5.626 36.921 1.00 68.44 83 GLU A C 1
ATOM 678 O O . GLU A 1 83 ? 15.954 4.887 37.904 1.00 68.44 83 GLU A O 1
ATOM 683 N N . PHE A 1 84 ? 16.440 6.846 36.934 1.00 65.38 84 PHE A N 1
ATOM 684 C CA . PHE A 1 84 ? 17.155 7.383 38.099 1.00 65.38 84 PHE A CA 1
ATOM 685 C C . PHE A 1 84 ? 16.248 7.583 39.312 1.00 65.38 84 PHE A C 1
ATOM 687 O O . PHE A 1 84 ? 16.672 7.331 40.441 1.00 65.38 84 PHE A O 1
ATOM 694 N N . LYS A 1 85 ? 15.004 8.024 39.099 1.00 69.00 85 LYS A N 1
ATOM 695 C CA . LYS A 1 85 ? 14.024 8.175 40.178 1.00 69.00 85 LYS A CA 1
ATOM 696 C C . LYS A 1 85 ? 13.663 6.818 40.785 1.00 69.00 85 LYS A C 1
ATOM 698 O O . LYS A 1 85 ? 13.675 6.682 42.004 1.00 69.00 85 LYS A O 1
ATOM 703 N N . LEU A 1 86 ? 13.446 5.807 39.943 1.00 69.75 86 LEU A N 1
ATOM 704 C CA . LEU A 1 86 ? 13.167 4.436 40.381 1.00 69.75 86 LEU A CA 1
ATOM 705 C C . LEU A 1 86 ? 14.360 3.808 41.123 1.00 69.75 86 LEU A C 1
ATOM 707 O O . LEU A 1 86 ? 14.174 3.168 42.155 1.00 69.75 86 LEU A O 1
ATOM 711 N N . LEU A 1 87 ? 15.592 4.037 40.658 1.00 65.25 87 LEU A N 1
ATOM 712 C CA . LEU A 1 87 ? 16.815 3.577 41.331 1.00 65.25 87 LEU A CA 1
ATOM 713 C C . LEU A 1 87 ? 17.033 4.258 42.691 1.00 65.25 87 LEU A C 1
ATOM 715 O O . LEU A 1 87 ? 17.423 3.595 43.651 1.00 65.25 87 LEU A O 1
ATOM 719 N N . ALA A 1 88 ? 16.759 5.561 42.789 1.00 69.81 88 ALA A N 1
ATOM 720 C CA . ALA A 1 88 ? 16.893 6.319 44.032 1.00 69.81 88 ALA A CA 1
ATOM 721 C C . ALA A 1 88 ? 15.845 5.932 45.090 1.00 69.81 88 ALA A C 1
ATOM 723 O O . ALA A 1 88 ? 16.115 6.044 46.284 1.00 69.81 88 ALA A O 1
ATOM 724 N N . GLU A 1 89 ? 14.666 5.475 44.662 1.00 78.00 89 GLU A N 1
ATOM 725 C CA . GLU A 1 89 ? 13.601 4.995 45.549 1.00 78.00 89 GLU A CA 1
ATOM 726 C C . GLU A 1 89 ? 13.822 3.538 46.003 1.00 78.00 89 GLU A C 1
ATOM 728 O O . GLU A 1 89 ? 13.369 3.162 47.084 1.00 78.00 89 GLU A O 1
ATOM 733 N N . ALA A 1 90 ? 14.543 2.726 45.221 1.00 76.25 90 ALA A N 1
ATOM 734 C CA . ALA A 1 90 ? 14.680 1.285 45.454 1.00 76.25 90 ALA A CA 1
ATOM 735 C C . ALA A 1 90 ? 15.967 0.844 46.180 1.00 76.25 90 ALA A C 1
ATOM 737 O O . ALA A 1 90 ? 15.999 -0.269 46.711 1.00 76.25 90 ALA A O 1
ATOM 738 N N . TYR A 1 91 ? 17.026 1.664 46.219 1.00 78.56 91 TYR A N 1
ATOM 739 C CA . TYR A 1 91 ? 18.347 1.228 46.699 1.00 78.56 91 TYR A CA 1
ATOM 740 C C . TYR A 1 91 ? 18.952 2.121 47.798 1.00 78.56 91 TYR A C 1
ATOM 742 O O . TYR A 1 91 ? 18.708 3.328 47.823 1.00 78.56 91 TYR A O 1
ATOM 750 N N . PRO A 1 92 ? 19.788 1.556 48.700 1.00 87.12 92 PRO A N 1
ATOM 751 C CA . PRO A 1 92 ? 20.563 2.334 49.662 1.00 87.12 92 PRO A CA 1
ATOM 752 C C . PRO A 1 92 ? 21.440 3.374 48.965 1.00 87.12 92 PRO A C 1
ATOM 754 O O . PRO A 1 92 ? 21.960 3.139 47.871 1.00 87.12 92 PRO A O 1
ATOM 757 N N . LYS A 1 93 ? 21.641 4.511 49.631 1.00 77.25 93 LYS A N 1
ATOM 758 C CA . LYS A 1 93 ? 22.353 5.675 49.095 1.00 77.25 93 LYS A CA 1
ATOM 759 C C . LYS A 1 93 ? 23.738 5.320 48.539 1.00 77.25 93 LYS A C 1
ATOM 761 O O . LYS A 1 93 ? 24.120 5.814 47.484 1.00 77.25 93 LYS A O 1
ATOM 766 N N . GLU A 1 94 ? 24.448 4.411 49.196 1.00 77.00 94 GLU A N 1
ATOM 767 C CA . GLU A 1 94 ? 25.782 3.952 48.808 1.00 77.00 94 GLU A CA 1
ATOM 768 C C . GLU A 1 94 ? 25.777 3.185 47.470 1.00 77.00 94 GLU A C 1
ATOM 770 O O . GLU A 1 94 ? 26.724 3.281 46.692 1.00 77.00 94 GLU A O 1
ATOM 775 N N . VAL A 1 95 ? 24.701 2.451 47.161 1.00 70.75 95 VAL A N 1
ATOM 776 C CA . VAL A 1 95 ? 24.541 1.725 45.886 1.00 70.75 95 VAL A CA 1
ATOM 777 C C . VAL A 1 95 ? 24.224 2.700 44.753 1.00 70.75 95 VAL A C 1
ATOM 779 O O . VAL A 1 95 ? 24.788 2.587 43.663 1.00 70.75 95 VAL A O 1
ATOM 782 N N . VAL A 1 96 ? 23.379 3.697 45.027 1.00 70.31 96 VAL A N 1
ATOM 783 C CA . VAL A 1 96 ? 23.054 4.769 44.074 1.00 70.31 96 VAL A CA 1
ATOM 784 C C . VAL A 1 96 ? 24.304 5.585 43.730 1.00 70.31 96 VAL A C 1
ATOM 786 O O . VAL A 1 96 ? 24.522 5.900 42.562 1.00 70.31 96 VAL A O 1
ATOM 789 N N . GLU A 1 97 ? 25.166 5.877 44.707 1.00 73.62 97 GLU A N 1
ATOM 790 C CA . GLU A 1 97 ? 26.433 6.589 44.488 1.00 73.62 97 GLU A CA 1
ATOM 791 C C . GLU A 1 97 ? 27.411 5.790 43.602 1.00 73.62 97 GLU A C 1
ATOM 793 O O . GLU A 1 97 ? 28.021 6.359 42.693 1.00 73.62 97 GLU A O 1
ATOM 798 N N . ILE A 1 98 ? 27.510 4.467 43.787 1.00 75.94 98 ILE A N 1
ATOM 799 C CA . ILE A 1 98 ? 28.362 3.594 42.959 1.00 75.94 98 ILE A CA 1
ATOM 800 C C . ILE A 1 98 ? 27.845 3.496 41.517 1.00 75.94 98 ILE A C 1
ATOM 802 O O . ILE A 1 98 ? 28.634 3.606 40.574 1.00 75.94 98 ILE A O 1
ATOM 806 N N . GLU A 1 99 ? 26.541 3.291 41.317 1.00 72.38 99 GLU A N 1
ATOM 807 C CA . GLU A 1 99 ? 25.966 3.210 39.967 1.00 72.38 99 GLU A CA 1
ATOM 808 C C . GLU A 1 99 ? 26.010 4.564 39.247 1.00 72.38 99 GLU A C 1
ATOM 810 O O . GLU A 1 99 ? 26.331 4.620 38.058 1.00 72.38 99 GLU A O 1
ATOM 815 N N . THR A 1 100 ? 25.830 5.670 39.974 1.00 70.50 100 THR A N 1
ATOM 816 C CA . THR A 1 100 ? 26.017 7.022 39.425 1.00 70.50 100 THR A CA 1
ATOM 817 C C . THR A 1 100 ? 27.453 7.221 38.939 1.00 70.50 100 THR A C 1
ATOM 819 O O . THR A 1 100 ? 27.655 7.648 37.803 1.00 70.50 100 THR A O 1
ATOM 822 N N . ALA A 1 101 ? 28.460 6.822 39.724 1.00 73.62 101 ALA A N 1
ATOM 823 C CA . ALA A 1 101 ? 29.864 6.912 39.315 1.00 73.62 101 ALA A CA 1
ATOM 824 C C . ALA A 1 101 ? 30.183 6.046 38.077 1.00 73.62 101 ALA A C 1
ATOM 826 O O . ALA A 1 101 ? 30.975 6.444 37.217 1.00 73.62 101 ALA A O 1
ATOM 827 N N . LYS A 1 102 ? 29.549 4.872 37.933 1.00 71.62 102 LYS A N 1
ATOM 828 C CA . LYS A 1 102 ? 29.683 4.028 36.730 1.00 71.62 102 LYS A CA 1
ATOM 829 C C . LYS A 1 102 ? 29.049 4.675 35.499 1.00 71.62 102 LYS A C 1
ATOM 831 O O . LYS A 1 102 ? 29.643 4.616 34.420 1.00 71.62 102 LYS A O 1
ATOM 836 N N . ILE A 1 103 ? 27.873 5.282 35.645 1.00 67.06 103 ILE A N 1
ATOM 837 C CA . ILE A 1 103 ? 27.181 6.001 34.566 1.00 67.06 103 ILE A CA 1
ATOM 838 C C . ILE A 1 103 ? 27.993 7.229 34.140 1.00 67.06 103 ILE A C 1
ATOM 840 O O . ILE A 1 103 ? 28.178 7.448 32.944 1.00 67.06 103 ILE A O 1
ATOM 844 N N . GLU A 1 104 ? 28.552 7.982 35.087 1.00 63.66 104 GLU A N 1
ATOM 845 C CA . GLU A 1 104 ? 29.419 9.132 34.801 1.00 63.66 104 GLU A CA 1
ATOM 846 C C . GLU A 1 104 ? 30.696 8.720 34.064 1.00 63.66 104 GLU A C 1
ATOM 848 O O . GLU A 1 104 ? 31.060 9.346 33.067 1.00 63.66 104 GLU A O 1
ATOM 853 N N . ASN A 1 105 ? 31.336 7.624 34.482 1.00 69.25 105 ASN A N 1
ATOM 854 C CA . ASN A 1 105 ? 32.507 7.091 33.789 1.00 69.25 105 ASN A CA 1
ATOM 855 C C . ASN A 1 105 ? 32.163 6.637 32.355 1.00 69.25 105 ASN A C 1
ATOM 857 O O . ASN A 1 105 ? 32.855 6.998 31.404 1.00 69.25 105 ASN A O 1
ATOM 861 N N . ARG A 1 106 ? 31.047 5.915 32.167 1.00 63.28 106 ARG A N 1
ATOM 862 C CA . ARG A 1 106 ? 30.553 5.514 30.834 1.00 63.28 106 ARG A CA 1
ATOM 863 C C . ARG A 1 106 ? 30.239 6.725 29.953 1.00 63.28 106 ARG A C 1
ATOM 865 O O . ARG A 1 106 ? 30.644 6.749 28.795 1.00 63.28 106 ARG A O 1
ATOM 872 N N . SER A 1 107 ? 29.585 7.742 30.510 1.00 61.66 107 SER A N 1
ATOM 873 C CA . SER A 1 107 ? 29.274 8.997 29.817 1.00 61.66 107 SER A CA 1
ATOM 874 C C . SER A 1 107 ? 30.544 9.744 29.391 1.00 61.66 107 SER A C 1
ATOM 876 O O . SER A 1 107 ? 30.629 10.209 28.255 1.00 61.66 107 SER A O 1
ATOM 878 N N . SER A 1 108 ? 31.573 9.792 30.247 1.00 66.94 108 SER A N 1
ATOM 879 C CA . SER A 1 108 ? 32.870 10.397 29.912 1.00 66.94 108 SER A CA 1
ATOM 880 C C . SER A 1 108 ? 33.573 9.662 28.769 1.00 66.94 108 SER A C 1
ATOM 882 O O . SER A 1 108 ? 33.995 10.298 27.806 1.00 66.94 108 SER A O 1
ATOM 884 N N . VAL A 1 109 ? 33.648 8.328 28.827 1.00 64.31 109 VAL A N 1
ATOM 885 C CA . VAL A 1 109 ? 34.277 7.510 27.773 1.00 64.31 109 VAL A CA 1
ATOM 886 C C . VAL A 1 109 ? 33.548 7.672 26.435 1.00 64.31 109 VAL A C 1
ATOM 888 O O . VAL A 1 109 ? 34.185 7.812 25.391 1.00 64.31 109 VAL A O 1
ATOM 891 N N . MET A 1 110 ? 32.213 7.713 26.449 1.00 56.66 110 MET A N 1
ATOM 892 C CA . MET A 1 110 ? 31.419 7.941 25.238 1.00 56.66 110 MET A CA 1
ATOM 893 C C . MET A 1 110 ? 31.588 9.359 24.692 1.00 56.66 110 MET A C 1
ATOM 895 O O . MET A 1 110 ? 31.673 9.540 23.479 1.00 56.66 110 MET A O 1
ATOM 899 N N . LYS A 1 111 ? 31.688 10.371 25.562 1.00 64.75 111 LYS A N 1
ATOM 900 C CA . LYS A 1 111 ? 31.957 11.754 25.153 1.00 64.75 111 LYS A CA 1
ATOM 901 C C . LYS A 1 111 ? 33.293 11.862 24.419 1.00 64.75 111 LYS A C 1
ATOM 903 O O . LYS A 1 111 ? 33.358 12.515 23.377 1.00 64.75 111 LYS A O 1
ATOM 908 N N . ASP A 1 112 ? 34.324 11.192 24.922 1.00 66.69 112 ASP A N 1
ATOM 909 C CA . ASP A 1 112 ? 35.642 11.168 24.289 1.00 66.69 112 ASP A CA 1
ATOM 910 C C . ASP A 1 112 ? 35.630 10.390 22.962 1.00 66.69 112 ASP A C 1
ATOM 912 O O . ASP A 1 112 ? 36.234 10.838 21.985 1.00 66.69 112 ASP A O 1
ATOM 916 N N . ALA A 1 113 ? 34.879 9.286 22.876 1.00 61.03 113 ALA A N 1
ATOM 917 C CA . ALA A 1 113 ? 34.703 8.524 21.637 1.00 61.03 113 ALA A CA 1
ATOM 918 C C . ALA A 1 113 ? 33.957 9.326 20.553 1.00 61.03 113 ALA A C 1
ATOM 920 O O . ALA A 1 113 ? 34.425 9.413 19.414 1.00 61.03 113 ALA A O 1
ATOM 921 N N . SER A 1 114 ? 32.845 9.976 20.906 1.00 58.47 114 SER A N 1
ATOM 922 C CA . SER A 1 114 ? 32.078 10.834 19.993 1.00 58.47 114 SER A CA 1
ATOM 923 C C . SER A 1 114 ? 32.887 12.047 19.541 1.00 58.47 114 SER A C 1
ATOM 925 O O . SER A 1 114 ? 32.877 12.387 18.357 1.00 58.47 114 SER A O 1
ATOM 927 N N . LYS A 1 115 ? 33.648 12.667 20.452 1.00 67.88 115 LYS A N 1
ATOM 928 C CA . LYS A 1 115 ? 34.573 13.756 20.116 1.00 67.88 115 LYS A CA 1
ATOM 929 C C . LYS A 1 115 ? 35.666 13.288 19.153 1.00 67.88 115 LYS A C 1
ATOM 931 O O . LYS A 1 115 ? 35.888 13.934 18.137 1.00 67.88 115 LYS A O 1
ATOM 936 N N . SER A 1 116 ? 36.292 12.142 19.421 1.00 67.69 116 SER A N 1
ATOM 937 C CA . SER A 1 116 ? 37.316 11.554 18.546 1.00 67.69 116 SER A CA 1
ATOM 938 C C . SER A 1 116 ? 36.780 11.262 17.137 1.00 67.69 116 SER A C 1
ATOM 940 O O . SER A 1 116 ? 37.432 11.589 16.141 1.00 67.69 116 SER A O 1
ATOM 942 N N . ARG A 1 117 ? 35.557 10.719 17.035 1.00 60.91 117 ARG A N 1
ATOM 943 C CA . ARG A 1 117 ? 34.874 10.465 15.756 1.00 60.91 117 ARG A CA 1
ATOM 944 C C . ARG A 1 117 ? 34.583 11.763 14.998 1.00 60.91 117 ARG A C 1
ATOM 946 O O . ARG A 1 117 ? 34.865 11.844 13.804 1.00 60.91 117 ARG A O 1
ATOM 953 N N . MET A 1 118 ? 34.095 12.788 15.696 1.00 58.28 118 MET A N 1
ATOM 954 C CA . MET A 1 118 ? 33.828 14.111 15.123 1.00 58.28 118 MET A CA 1
ATOM 955 C C . MET A 1 118 ? 35.113 14.790 14.630 1.00 58.28 118 MET A C 1
ATOM 957 O O . MET A 1 118 ? 35.149 15.302 13.512 1.00 58.28 118 MET A O 1
ATOM 961 N N . ASP A 1 119 ? 36.193 14.722 15.411 1.00 68.88 119 ASP A N 1
ATOM 962 C CA . ASP A 1 119 ? 37.505 15.240 15.019 1.00 68.88 119 ASP A CA 1
ATOM 963 C C . ASP A 1 119 ? 38.067 14.493 13.794 1.00 68.88 119 ASP A C 1
ATOM 965 O O . ASP A 1 119 ? 38.726 15.102 12.950 1.00 68.88 119 ASP A O 1
ATOM 969 N N . SER A 1 120 ? 37.800 13.187 13.661 1.00 69.00 120 SER A N 1
ATOM 970 C CA . SER A 1 120 ? 38.183 12.399 12.480 1.00 69.00 120 SER A CA 1
ATOM 971 C C . SER A 1 120 ? 37.435 12.839 11.225 1.00 69.00 120 SER A C 1
ATOM 973 O O . SER A 1 120 ? 38.067 13.154 10.218 1.00 69.00 120 SER A O 1
ATOM 975 N N . MET A 1 121 ? 36.109 12.961 11.311 1.00 59.75 121 MET A N 1
ATOM 976 C CA . MET A 1 121 ? 35.274 13.454 10.211 1.00 59.75 121 MET A CA 1
ATOM 977 C C . MET A 1 121 ? 35.680 14.867 9.773 1.00 59.75 121 MET A C 1
ATOM 979 O O . MET A 1 121 ? 35.737 15.165 8.580 1.00 59.75 121 MET A O 1
ATOM 983 N N . LEU A 1 122 ? 36.016 15.742 10.727 1.00 60.34 122 LEU A N 1
ATOM 984 C CA . LEU A 1 122 ? 36.457 17.104 10.429 1.00 60.34 122 LEU A CA 1
ATOM 985 C C . LEU A 1 122 ? 37.831 17.129 9.734 1.00 60.34 122 LEU A C 1
ATOM 987 O O . LEU A 1 122 ? 38.060 17.961 8.851 1.00 60.34 122 LEU A O 1
ATOM 991 N N . ARG A 1 123 ? 38.746 16.214 10.093 1.00 70.19 123 ARG A N 1
ATOM 992 C CA . ARG A 1 123 ? 40.028 16.037 9.387 1.00 70.19 123 ARG A CA 1
ATOM 993 C C . ARG A 1 123 ? 39.823 15.542 7.957 1.00 70.19 123 ARG A C 1
ATOM 995 O O . ARG A 1 123 ? 40.472 16.068 7.056 1.00 70.19 123 ARG A O 1
ATOM 1002 N N . GLU A 1 124 ? 38.918 14.591 7.743 1.00 61.81 124 GLU A N 1
ATOM 1003 C CA . GLU A 1 124 ? 38.584 14.070 6.410 1.00 61.81 124 GLU A CA 1
ATOM 1004 C C . GLU A 1 124 ? 37.953 15.144 5.516 1.00 61.81 124 GLU A C 1
ATOM 1006 O O . GLU A 1 124 ? 38.409 15.342 4.390 1.00 61.81 124 GLU A O 1
ATOM 1011 N N . GLN A 1 125 ? 36.991 15.918 6.031 1.00 58.22 125 GLN A N 1
ATOM 1012 C CA . GLN A 1 125 ? 36.420 17.054 5.296 1.00 58.22 125 GLN A CA 1
ATOM 1013 C C . GLN A 1 125 ? 37.478 18.092 4.917 1.00 58.22 125 GLN A C 1
ATOM 1015 O O . GLN A 1 125 ? 37.493 18.578 3.786 1.00 58.22 125 GLN A O 1
ATOM 1020 N N . LYS A 1 126 ? 38.383 18.427 5.845 1.00 73.00 126 LYS A N 1
ATOM 1021 C CA . LYS A 1 126 ? 39.470 19.369 5.566 1.00 73.00 126 LYS A CA 1
ATOM 1022 C C . LYS A 1 126 ? 40.409 18.838 4.480 1.00 73.00 126 LYS A C 1
ATOM 1024 O O . LYS A 1 126 ? 40.763 19.585 3.575 1.00 73.00 126 LYS A O 1
ATOM 1029 N N . ALA A 1 127 ? 40.771 17.557 4.538 1.00 66.25 127 ALA A N 1
ATOM 1030 C CA . ALA A 1 127 ? 41.606 16.927 3.519 1.00 66.25 127 ALA A CA 1
ATOM 1031 C C . ALA A 1 127 ? 40.931 16.933 2.136 1.00 66.25 127 ALA A C 1
ATOM 1033 O O . ALA A 1 127 ? 41.598 17.170 1.129 1.00 66.25 127 ALA A O 1
ATOM 1034 N N . LEU A 1 128 ? 39.611 16.722 2.085 1.00 53.59 128 LEU A N 1
ATOM 1035 C CA . LEU A 1 128 ? 38.835 16.797 0.849 1.00 53.59 128 LEU A CA 1
ATOM 1036 C C . LEU A 1 128 ? 38.831 18.224 0.276 1.00 53.59 128 LEU A C 1
ATOM 1038 O O . LEU A 1 128 ? 39.105 18.417 -0.907 1.00 53.59 128 LEU A O 1
ATOM 1042 N N . TYR A 1 129 ? 38.590 19.223 1.126 1.00 61.38 129 TYR A N 1
ATOM 1043 C CA . TYR A 1 129 ? 38.620 20.637 0.752 1.00 61.38 129 TYR A CA 1
ATOM 1044 C C . TYR A 1 129 ? 39.993 21.063 0.205 1.00 61.38 129 TYR A C 1
ATOM 1046 O O . TYR A 1 129 ? 40.077 21.664 -0.868 1.00 61.38 129 TYR A O 1
ATOM 1054 N N . ASP A 1 130 ? 41.079 20.700 0.893 1.00 68.25 130 ASP A N 1
ATOM 1055 C CA . ASP A 1 130 ? 42.446 21.021 0.468 1.00 68.25 130 ASP A CA 1
ATOM 1056 C C . ASP A 1 130 ? 42.806 20.325 -0.864 1.00 68.25 130 ASP A C 1
ATOM 1058 O O . ASP A 1 130 ? 43.496 20.908 -1.711 1.00 68.25 130 ASP A O 1
ATOM 1062 N N . ALA A 1 131 ? 42.297 19.109 -1.100 1.00 61.00 131 ALA A N 1
ATOM 1063 C CA . ALA A 1 131 ? 42.477 18.384 -2.359 1.00 61.00 131 ALA A CA 1
ATOM 1064 C C . ALA A 1 131 ? 41.744 19.058 -3.529 1.00 61.00 131 ALA A C 1
ATOM 1066 O O . ALA A 1 131 ? 42.345 19.264 -4.587 1.00 61.00 131 ALA A O 1
ATOM 1067 N N . VAL A 1 132 ? 40.484 19.459 -3.331 1.00 53.94 132 VAL A N 1
ATOM 1068 C CA . VAL A 1 132 ? 39.694 20.197 -4.333 1.00 53.94 132 VAL A CA 1
ATOM 1069 C C . VAL A 1 132 ? 40.356 21.532 -4.661 1.00 53.94 132 VAL A C 1
ATOM 1071 O O . VAL A 1 132 ? 40.532 21.863 -5.834 1.00 53.94 132 VAL A O 1
ATOM 1074 N N . LYS A 1 133 ? 40.811 22.270 -3.643 1.00 67.94 133 LYS A N 1
ATOM 1075 C CA . LYS A 1 133 ? 41.551 23.522 -3.832 1.00 67.94 133 LYS A CA 1
ATOM 1076 C C . LYS A 1 133 ? 42.818 23.315 -4.668 1.00 67.94 133 LYS A C 1
ATOM 1078 O O . LYS A 1 133 ? 43.036 24.035 -5.639 1.00 67.94 133 LYS A O 1
ATOM 1083 N N . THR A 1 134 ? 43.615 22.298 -4.339 1.00 67.62 134 THR A N 1
ATOM 1084 C CA . THR A 1 134 ? 44.852 21.968 -5.069 1.00 67.62 134 THR A CA 1
ATOM 1085 C C . THR A 1 134 ? 44.573 21.583 -6.526 1.00 67.62 134 THR A C 1
ATOM 1087 O O . THR A 1 134 ? 45.326 21.962 -7.425 1.00 67.62 134 THR A O 1
ATOM 1090 N N . LEU A 1 135 ? 43.501 20.826 -6.782 1.00 57.25 135 LEU A N 1
ATOM 1091 C CA . LEU A 1 135 ? 43.071 20.475 -8.139 1.00 57.25 135 LEU A CA 1
ATOM 1092 C C . LEU A 1 135 ? 42.677 21.719 -8.934 1.00 57.25 135 LEU A C 1
ATOM 1094 O O . LEU A 1 135 ? 43.121 21.876 -10.071 1.00 57.25 135 LEU A O 1
ATOM 1098 N N . ASN A 1 136 ? 41.931 22.632 -8.315 1.00 54.59 136 ASN A N 1
ATOM 1099 C CA . ASN A 1 136 ? 41.505 23.865 -8.963 1.00 54.59 136 ASN A CA 1
ATOM 1100 C C . ASN A 1 136 ? 42.709 24.764 -9.311 1.00 54.59 136 ASN A C 1
ATOM 1102 O O . ASN A 1 136 ? 42.835 25.240 -10.438 1.00 54.59 136 ASN A O 1
ATOM 1106 N N . GLU A 1 137 ? 43.675 24.913 -8.399 1.00 69.62 137 GLU A N 1
ATOM 1107 C CA . GLU A 1 137 ? 44.920 25.660 -8.651 1.00 69.62 137 GLU A CA 1
ATOM 1108 C C . GLU A 1 137 ? 45.765 25.043 -9.785 1.00 69.62 137 GLU A C 1
ATOM 1110 O O . GLU A 1 137 ? 46.331 25.765 -10.619 1.00 69.62 137 GLU A O 1
ATOM 1115 N N . LYS A 1 138 ? 45.826 23.704 -9.864 1.00 64.38 138 LYS A N 1
ATOM 1116 C CA . LYS A 1 138 ? 46.496 22.983 -10.961 1.00 64.38 138 LYS A CA 1
ATOM 1117 C C . LYS A 1 138 ? 45.780 23.171 -12.293 1.00 64.38 138 LYS A C 1
ATOM 1119 O O . LYS A 1 138 ? 46.449 23.418 -13.295 1.00 64.38 138 LYS A O 1
ATOM 1124 N N . TYR A 1 139 ? 44.453 23.093 -12.302 1.00 57.53 139 TYR A N 1
ATOM 1125 C CA . TYR A 1 139 ? 43.628 23.311 -13.487 1.00 57.53 139 TYR A CA 1
ATOM 1126 C C . TYR A 1 139 ? 43.817 24.729 -14.046 1.00 57.53 139 TYR A C 1
ATOM 1128 O O . TYR A 1 139 ? 44.127 24.902 -15.227 1.00 57.53 139 TYR A O 1
ATOM 1136 N N . TYR A 1 140 ? 43.759 25.748 -13.184 1.00 57.22 140 TYR A N 1
ATOM 1137 C CA . TYR A 1 140 ? 44.012 27.140 -13.570 1.00 57.22 140 TYR A CA 1
ATOM 1138 C C . TYR A 1 140 ? 45.429 27.354 -14.117 1.00 57.22 140 TYR A C 1
ATOM 1140 O O . TYR A 1 140 ? 45.612 28.022 -15.138 1.00 57.22 140 TYR A O 1
ATOM 1148 N N . SER A 1 141 ? 46.441 26.762 -13.479 1.00 61.22 141 SER A N 1
ATOM 1149 C CA . SER A 1 141 ? 47.834 26.873 -13.930 1.00 61.22 141 SER A CA 1
ATOM 1150 C C . SER A 1 141 ? 48.068 26.174 -15.276 1.00 61.22 141 SER A C 1
ATOM 1152 O O . SER A 1 141 ? 48.753 26.721 -16.144 1.00 61.22 141 SER A O 1
ATOM 1154 N N . ALA A 1 142 ? 47.464 24.999 -15.479 1.00 55.03 142 ALA A N 1
ATOM 1155 C CA . ALA A 1 142 ? 47.539 24.244 -16.727 1.00 55.03 142 ALA A CA 1
ATOM 1156 C C . ALA A 1 142 ? 46.855 24.986 -17.884 1.00 55.03 142 ALA A C 1
ATOM 1158 O O . ALA A 1 142 ? 47.445 25.124 -18.956 1.00 55.03 142 ALA A O 1
ATOM 1159 N N . ASN A 1 143 ? 45.671 25.558 -17.650 1.00 53.09 143 ASN A N 1
ATOM 1160 C CA . ASN A 1 143 ? 44.961 26.341 -18.661 1.00 53.09 143 ASN A CA 1
ATOM 1161 C C . ASN A 1 143 ? 45.673 27.653 -19.001 1.00 53.09 143 ASN A C 1
ATOM 1163 O O . ASN A 1 143 ? 45.717 28.043 -20.168 1.00 53.09 143 ASN A O 1
ATOM 1167 N N . LYS A 1 144 ? 46.316 28.307 -18.027 1.00 60.38 144 LYS A N 1
ATOM 1168 C CA . LYS A 1 144 ? 47.135 29.501 -18.284 1.00 60.38 144 LYS A CA 1
ATOM 1169 C C . LYS A 1 144 ? 48.341 29.189 -19.179 1.00 60.38 144 LYS A C 1
ATOM 1171 O O . LYS A 1 144 ? 48.650 29.969 -20.078 1.00 60.38 144 LYS A O 1
ATOM 1176 N N . GLY A 1 145 ? 48.996 28.044 -18.968 1.00 57.03 145 GLY A N 1
ATOM 1177 C CA . GLY A 1 145 ? 50.089 27.568 -19.824 1.00 57.03 145 GLY A CA 1
ATOM 1178 C C . GLY A 1 145 ? 49.618 27.159 -21.222 1.00 57.03 145 GLY A C 1
ATOM 1179 O O . GLY A 1 145 ? 50.240 27.529 -22.217 1.00 57.03 145 GLY A O 1
ATOM 1180 N N . TYR A 1 146 ? 48.483 26.464 -21.307 1.00 44.44 146 TYR A N 1
ATOM 1181 C CA . TYR A 1 146 ? 47.899 26.013 -22.569 1.00 44.44 146 TYR A CA 1
ATOM 1182 C C . TYR A 1 146 ? 47.455 27.189 -23.452 1.00 44.44 146 TYR A C 1
ATOM 1184 O O . TYR A 1 146 ? 47.839 27.263 -24.621 1.00 44.44 146 TYR A O 1
ATOM 1192 N N . MET A 1 147 ? 46.781 28.190 -22.880 1.00 48.03 147 MET A N 1
ATOM 1193 C CA . MET A 1 147 ? 46.395 29.411 -23.600 1.00 48.03 147 MET A CA 1
ATOM 1194 C C . MET A 1 147 ? 47.606 30.245 -24.051 1.00 48.03 147 MET A C 1
ATOM 1196 O O . MET A 1 147 ? 47.585 30.837 -25.129 1.00 48.03 147 MET A O 1
ATOM 1200 N N . ALA A 1 148 ? 48.698 30.244 -23.278 1.00 53.34 148 ALA A N 1
ATOM 1201 C CA . ALA A 1 148 ? 49.956 30.884 -23.670 1.00 53.34 148 ALA A CA 1
ATOM 1202 C C . ALA A 1 148 ? 50.719 30.128 -24.779 1.00 53.34 148 ALA A C 1
ATOM 1204 O O . ALA A 1 148 ? 51.550 30.729 -25.460 1.00 53.34 148 ALA A O 1
ATOM 1205 N N . SER A 1 149 ? 50.459 28.830 -24.965 1.00 49.72 149 SER A N 1
ATOM 1206 C CA . SER A 1 149 ? 51.015 28.027 -26.066 1.00 49.72 149 SER A CA 1
ATOM 1207 C C . SER A 1 149 ? 50.188 28.146 -27.353 1.00 49.72 149 SER A C 1
ATOM 1209 O O . SER A 1 149 ? 50.749 28.234 -28.446 1.00 49.72 149 SER A O 1
ATOM 1211 N N . LEU A 1 150 ? 48.861 28.269 -27.228 1.00 47.56 150 LEU A N 1
ATOM 1212 C CA . LEU A 1 150 ? 47.952 28.527 -28.349 1.00 47.56 150 LEU A CA 1
ATOM 1213 C C . LEU A 1 150 ? 48.205 29.896 -28.993 1.00 47.56 150 LEU A C 1
ATOM 1215 O O . LEU A 1 150 ? 48.166 30.011 -30.216 1.00 47.56 150 LEU A O 1
ATOM 1219 N N . SER A 1 151 ? 48.553 30.915 -28.202 1.00 47.41 151 SER A N 1
ATOM 1220 C CA . SER A 1 151 ? 48.913 32.238 -28.731 1.00 47.41 151 SER A CA 1
ATOM 1221 C C . SER A 1 151 ? 50.260 32.274 -29.470 1.00 47.41 151 SER A C 1
ATOM 1223 O O . SER A 1 151 ? 50.534 33.245 -30.173 1.00 47.41 151 SER A O 1
ATOM 1225 N N . LYS A 1 152 ? 51.085 31.220 -29.358 1.00 54.62 152 LYS A N 1
ATOM 1226 C CA . LYS A 1 152 ? 52.394 31.097 -30.025 1.00 54.62 152 LYS A CA 1
ATOM 1227 C C . LYS A 1 152 ? 52.392 30.206 -31.273 1.00 54.62 152 LYS A C 1
ATOM 1229 O O . LYS A 1 152 ? 53.413 30.127 -31.946 1.00 54.62 152 LYS A O 1
ATOM 1234 N N . GLY A 1 153 ? 51.266 29.572 -31.618 1.00 41.56 153 GLY A N 1
ATOM 1235 C CA . GLY A 1 153 ? 51.121 28.820 -32.873 1.00 41.56 153 GLY A CA 1
ATOM 1236 C C . GLY A 1 153 ? 51.888 27.489 -32.949 1.00 41.56 153 GLY A C 1
ATOM 1237 O O . GLY A 1 153 ? 52.153 27.005 -34.045 1.00 41.56 153 GLY A O 1
ATOM 1238 N N . GLU A 1 154 ? 52.237 26.871 -31.816 1.00 45.41 154 GLU A N 1
ATOM 1239 C CA . GLU A 1 154 ? 53.091 25.665 -31.755 1.00 45.41 154 GLU A CA 1
ATOM 1240 C C . GLU A 1 154 ? 52.333 24.319 -31.889 1.00 45.41 154 GLU A C 1
ATOM 1242 O O . GLU A 1 154 ? 52.857 23.258 -31.550 1.00 45.41 154 GLU A O 1
ATOM 1247 N N . THR A 1 155 ? 51.094 24.302 -32.390 1.00 46.53 155 THR A N 1
ATOM 1248 C CA . THR A 1 155 ? 50.243 23.090 -32.405 1.00 46.53 155 THR A CA 1
ATOM 1249 C C . THR A 1 155 ? 50.420 22.166 -33.616 1.00 46.53 155 THR A C 1
ATOM 1251 O O . THR A 1 155 ? 49.816 21.093 -33.658 1.00 46.53 155 THR A O 1
ATOM 1254 N N . THR A 1 156 ? 51.285 22.484 -34.580 1.00 46.19 156 THR A N 1
ATOM 1255 C CA . THR A 1 156 ? 51.488 21.658 -35.790 1.00 46.19 156 THR A CA 1
ATOM 1256 C C . THR A 1 156 ? 52.317 20.384 -35.584 1.00 46.19 156 THR A C 1
ATOM 1258 O O . THR A 1 156 ? 52.440 19.591 -36.515 1.00 46.19 156 THR A O 1
ATOM 1261 N N . PHE A 1 157 ? 52.847 20.117 -34.386 1.00 43.91 157 PHE A N 1
ATOM 1262 C CA . PHE A 1 157 ? 53.778 18.996 -34.180 1.00 43.91 157 PHE A CA 1
ATOM 1263 C C . PHE A 1 157 ? 53.133 17.651 -33.778 1.00 43.91 157 PHE A C 1
ATOM 1265 O O . PHE A 1 157 ? 53.796 16.619 -33.843 1.00 43.91 157 PHE A O 1
ATOM 1272 N N . TYR A 1 158 ? 51.846 17.604 -33.406 1.00 44.22 158 TYR A N 1
ATOM 1273 C CA . TYR A 1 158 ? 51.248 16.390 -32.810 1.00 44.22 158 TYR A CA 1
ATOM 1274 C C . TYR A 1 158 ? 50.518 15.436 -33.774 1.00 44.22 158 TYR A C 1
ATOM 1276 O O . TYR A 1 158 ? 50.133 14.345 -33.360 1.00 44.22 158 TYR A O 1
ATOM 1284 N N . MET A 1 159 ? 50.361 15.771 -35.060 1.00 42.38 159 MET A N 1
ATOM 1285 C CA . MET A 1 159 ? 49.659 14.888 -36.013 1.00 42.38 159 MET A CA 1
ATOM 1286 C C . MET A 1 159 ? 50.554 13.849 -36.719 1.00 42.38 159 MET A C 1
ATOM 1288 O O . MET A 1 159 ? 50.034 12.981 -37.414 1.00 42.38 159 MET A O 1
ATOM 1292 N N . SER A 1 160 ? 51.883 13.878 -36.551 1.00 43.66 160 SER A N 1
ATOM 1293 C CA . SER A 1 160 ? 52.803 13.013 -37.320 1.00 43.66 160 SER A CA 1
ATOM 1294 C C . SER A 1 160 ? 53.060 11.620 -36.721 1.00 43.66 160 SER A C 1
ATOM 1296 O O . SER A 1 160 ? 53.732 10.808 -37.349 1.00 43.66 160 SER A O 1
ATOM 1298 N N . GLN A 1 161 ? 52.522 11.310 -35.534 1.00 45.09 161 GLN A N 1
ATOM 1299 C CA . GLN A 1 161 ? 52.807 10.055 -34.811 1.00 45.09 161 GLN A CA 1
ATOM 1300 C C . GLN A 1 161 ? 51.658 9.024 -34.843 1.00 45.09 161 GLN A C 1
ATOM 1302 O O . GLN A 1 161 ? 51.755 7.984 -34.202 1.00 45.09 161 GLN A O 1
ATOM 1307 N N . GLY A 1 162 ? 50.568 9.267 -35.582 1.00 49.19 162 GLY A N 1
ATOM 1308 C CA . GLY A 1 162 ? 49.537 8.254 -35.884 1.00 49.19 162 GLY A CA 1
ATOM 1309 C C . GLY A 1 162 ? 48.698 7.723 -34.707 1.00 49.19 162 GLY A C 1
ATOM 1310 O O . GLY A 1 162 ? 47.777 6.939 -34.927 1.00 49.19 162 GLY A O 1
ATOM 1311 N N . VAL A 1 163 ? 48.954 8.145 -33.467 1.00 52.53 163 VAL A N 1
ATOM 1312 C CA . VAL A 1 163 ? 48.150 7.761 -32.299 1.00 52.53 163 VAL A CA 1
ATOM 1313 C C . VAL A 1 163 ? 47.115 8.844 -32.040 1.00 52.53 163 VAL A C 1
ATOM 1315 O O . VAL A 1 163 ? 47.453 9.944 -31.614 1.00 52.53 163 VAL A O 1
ATOM 1318 N N . ASN A 1 164 ? 45.842 8.531 -32.284 1.00 78.38 164 ASN A N 1
ATOM 1319 C CA . ASN A 1 164 ? 44.741 9.425 -31.943 1.00 78.38 164 ASN A CA 1
ATOM 1320 C C . ASN A 1 164 ? 44.692 9.599 -30.403 1.00 78.38 164 ASN A C 1
ATOM 1322 O O . ASN A 1 164 ? 44.401 8.623 -29.699 1.00 78.38 164 ASN A O 1
ATOM 1326 N N . PRO A 1 165 ? 44.974 10.800 -29.859 1.00 72.75 165 PRO A N 1
ATOM 1327 C CA . PRO A 1 165 ? 45.030 11.038 -28.415 1.00 72.75 165 PRO A CA 1
ATOM 1328 C C . PRO A 1 165 ? 43.695 10.745 -27.718 1.00 72.75 165 PRO A C 1
ATOM 1330 O O . PRO A 1 165 ? 43.697 10.312 -26.567 1.00 72.75 165 PRO A O 1
ATOM 1333 N N . ILE A 1 166 ? 42.571 10.861 -28.435 1.00 75.50 166 ILE A N 1
ATOM 1334 C CA . ILE A 1 166 ? 41.237 10.502 -27.939 1.00 75.50 166 ILE A CA 1
ATOM 1335 C C . ILE A 1 166 ? 41.148 8.991 -27.695 1.00 75.50 166 ILE A C 1
ATOM 1337 O O . ILE A 1 166 ? 40.711 8.562 -26.632 1.00 75.50 166 ILE A O 1
ATOM 1341 N N . ASN A 1 167 ? 41.637 8.165 -28.624 1.00 76.44 167 ASN A N 1
ATOM 1342 C CA . ASN A 1 167 ? 41.616 6.706 -28.465 1.00 76.44 167 ASN A CA 1
ATOM 1343 C C . ASN A 1 167 ? 42.530 6.241 -27.320 1.00 76.44 167 ASN A C 1
ATOM 1345 O O . ASN A 1 167 ? 42.208 5.277 -26.620 1.00 76.44 167 ASN A O 1
ATOM 1349 N N . SER A 1 168 ? 43.647 6.943 -27.099 1.00 81.75 168 SER A N 1
ATOM 1350 C CA . SER A 1 168 ? 44.528 6.703 -25.951 1.00 81.75 168 SER A CA 1
ATOM 1351 C C . SER A 1 168 ? 43.835 7.050 -24.629 1.00 81.75 168 SER A C 1
ATOM 1353 O O . SER A 1 168 ? 43.817 6.213 -23.723 1.00 81.75 168 SER A O 1
ATOM 1355 N N . ALA A 1 169 ? 43.195 8.222 -24.542 1.00 75.94 169 ALA A N 1
ATOM 1356 C CA . ALA A 1 169 ? 42.439 8.652 -23.365 1.00 75.94 169 ALA A CA 1
ATOM 1357 C C . ALA A 1 169 ? 41.264 7.706 -23.064 1.00 75.94 169 ALA A C 1
ATOM 1359 O O . ALA A 1 169 ? 41.132 7.226 -21.940 1.00 75.94 169 ALA A O 1
ATOM 1360 N N . ILE A 1 170 ? 40.481 7.318 -24.078 1.00 77.06 170 ILE A N 1
ATOM 1361 C CA . ILE A 1 170 ? 39.391 6.335 -23.943 1.00 77.06 170 ILE A CA 1
ATOM 1362 C C . ILE A 1 170 ? 39.920 4.985 -23.436 1.00 77.06 170 ILE A C 1
ATOM 1364 O O . ILE A 1 170 ? 39.318 4.360 -22.564 1.00 77.06 170 ILE A O 1
ATOM 1368 N N . SER A 1 171 ? 41.066 4.526 -23.943 1.00 81.06 171 SER A N 1
ATOM 1369 C CA . SER A 1 171 ? 41.681 3.273 -23.483 1.00 81.06 171 SER A CA 1
ATOM 1370 C C . SER A 1 171 ? 42.181 3.360 -22.037 1.00 81.06 171 SER A C 1
ATOM 1372 O O . SER A 1 171 ? 42.158 2.363 -21.314 1.00 81.06 171 SER A O 1
ATOM 1374 N N . GLN A 1 172 ? 42.638 4.533 -21.591 1.00 81.12 172 GLN A N 1
ATOM 1375 C CA . GLN A 1 172 ? 43.000 4.770 -20.192 1.00 81.12 172 GLN A CA 1
ATOM 1376 C C . GLN A 1 172 ? 41.768 4.794 -19.286 1.00 81.12 172 GLN A C 1
ATOM 1378 O O . GLN A 1 172 ? 41.784 4.101 -18.273 1.00 81.12 172 GLN A O 1
ATOM 1383 N N . ILE A 1 173 ? 40.681 5.458 -19.695 1.00 78.69 173 ILE A N 1
ATOM 1384 C CA . ILE A 1 173 ? 39.401 5.454 -18.966 1.00 78.69 173 ILE A CA 1
ATOM 1385 C C . ILE A 1 173 ? 38.917 4.018 -18.746 1.00 78.69 173 ILE A C 1
ATOM 1387 O O . ILE A 1 173 ? 38.640 3.644 -17.611 1.00 78.69 173 ILE A O 1
ATOM 1391 N N . LYS A 1 174 ? 38.913 3.178 -19.792 1.00 81.62 174 LYS A N 1
ATOM 1392 C CA . LYS A 1 174 ? 38.509 1.763 -19.679 1.00 81.62 174 LYS A CA 1
ATOM 1393 C C . LYS A 1 174 ? 39.347 0.988 -18.661 1.00 81.62 174 LYS A C 1
ATOM 1395 O O . LYS A 1 174 ? 38.806 0.237 -17.854 1.00 81.62 174 LYS A O 1
ATOM 1400 N N . ARG A 1 175 ? 40.671 1.174 -18.676 1.00 84.81 175 ARG A N 1
ATOM 1401 C CA . ARG A 1 175 ? 41.575 0.513 -17.720 1.00 84.81 175 ARG A CA 1
ATOM 1402 C C . ARG A 1 175 ? 41.347 0.996 -16.290 1.00 84.81 175 ARG A C 1
ATOM 1404 O O . ARG A 1 175 ? 41.385 0.184 -15.370 1.00 84.81 175 ARG A O 1
ATOM 1411 N N . SER A 1 176 ? 41.101 2.287 -16.092 1.00 81.12 176 SER A N 1
ATOM 1412 C CA . SER A 1 176 ? 40.826 2.841 -14.765 1.00 81.12 176 SER A CA 1
ATOM 1413 C C . SER A 1 176 ? 39.446 2.431 -14.246 1.00 81.12 176 SER A C 1
ATOM 1415 O O . SER A 1 176 ? 39.330 2.097 -13.073 1.00 81.12 176 SER A O 1
ATOM 1417 N N . GLN A 1 177 ? 38.433 2.313 -15.109 1.00 80.50 177 GLN A N 1
ATOM 1418 C CA . GLN A 1 177 ? 37.128 1.742 -14.747 1.00 80.50 177 GLN A CA 1
ATOM 1419 C C . GLN A 1 177 ? 37.251 0.286 -14.274 1.00 80.50 177 GLN A C 1
ATOM 1421 O O . GLN A 1 177 ? 36.710 -0.061 -13.229 1.00 80.50 177 GLN A O 1
ATOM 1426 N N . GLN A 1 178 ? 38.028 -0.545 -14.976 1.00 86.06 178 GLN A N 1
ATOM 1427 C CA . GLN A 1 178 ? 38.291 -1.927 -14.548 1.00 86.06 178 GLN A CA 1
ATOM 1428 C C . GLN A 1 178 ? 39.005 -1.995 -13.189 1.00 86.06 178 GLN A C 1
ATOM 1430 O O . GLN A 1 178 ? 38.670 -2.834 -12.355 1.00 86.06 178 GLN A O 1
ATOM 1435 N N . LYS A 1 179 ? 39.976 -1.104 -12.940 1.00 82.56 179 LYS A N 1
ATOM 1436 C CA . LYS A 1 179 ? 40.653 -1.014 -11.635 1.00 82.56 179 LYS A CA 1
ATOM 1437 C C . LYS A 1 179 ? 39.695 -0.601 -10.521 1.00 82.56 179 LYS A C 1
ATOM 1439 O O . LYS A 1 179 ? 39.742 -1.195 -9.450 1.00 82.56 179 LYS A O 1
ATOM 1444 N N . LEU A 1 180 ? 38.823 0.374 -10.783 1.00 82.25 180 LEU A N 1
ATOM 1445 C CA . LEU A 1 180 ? 37.813 0.819 -9.825 1.00 82.25 180 LEU A CA 1
ATOM 1446 C C . LEU A 1 180 ? 36.862 -0.327 -9.456 1.00 82.25 180 LEU A C 1
ATOM 1448 O O . LEU A 1 180 ? 36.712 -0.628 -8.276 1.00 82.25 180 LEU A O 1
ATOM 1452 N N . GLN A 1 181 ? 36.328 -1.034 -10.455 1.00 80.25 181 GLN A N 1
ATOM 1453 C CA . GLN A 1 181 ? 35.463 -2.202 -10.247 1.00 80.25 181 GLN A CA 1
ATOM 1454 C C . GLN A 1 181 ? 36.164 -3.306 -9.443 1.00 80.25 181 GLN A C 1
ATOM 1456 O O . GLN A 1 181 ? 35.580 -3.892 -8.534 1.00 80.25 181 GLN A O 1
ATOM 1461 N N . SER A 1 182 ? 37.439 -3.579 -9.742 1.00 85.62 182 SER A N 1
ATOM 1462 C CA . SER A 1 182 ? 38.229 -4.567 -9.001 1.00 85.62 182 SER A CA 1
ATOM 1463 C C . SER A 1 182 ? 38.436 -4.168 -7.535 1.00 85.62 182 SER A C 1
ATOM 1465 O O . SER A 1 182 ? 38.397 -5.036 -6.658 1.00 85.62 182 SER A O 1
ATOM 1467 N N . ALA A 1 183 ? 38.660 -2.882 -7.256 1.00 76.81 183 ALA A N 1
ATOM 1468 C CA . ALA A 1 183 ? 38.825 -2.372 -5.896 1.00 76.81 183 ALA A CA 1
ATOM 1469 C C . ALA A 1 183 ? 37.505 -2.439 -5.107 1.00 76.81 183 ALA A C 1
ATOM 1471 O O . ALA A 1 183 ? 37.488 -2.952 -3.988 1.00 76.81 183 ALA A O 1
ATOM 1472 N N . GLU A 1 184 ? 36.388 -2.024 -5.712 1.00 80.19 184 GLU A N 1
ATOM 1473 C CA . GLU A 1 184 ? 35.049 -2.072 -5.104 1.00 80.19 184 GLU A CA 1
ATOM 1474 C C . GLU A 1 184 ? 34.605 -3.514 -4.804 1.00 80.19 184 GLU A C 1
ATOM 1476 O O . GLU A 1 184 ? 34.175 -3.818 -3.690 1.00 80.19 184 GLU A O 1
ATOM 1481 N N . ALA A 1 185 ? 34.809 -4.444 -5.744 1.00 82.06 185 ALA A N 1
ATOM 1482 C CA . ALA A 1 185 ? 34.538 -5.866 -5.524 1.00 82.06 185 ALA A CA 1
ATOM 1483 C C . ALA A 1 185 ? 35.400 -6.458 -4.395 1.00 82.06 185 ALA A C 1
ATOM 1485 O O . ALA A 1 185 ? 34.934 -7.290 -3.611 1.00 82.06 185 ALA A O 1
ATOM 1486 N N . SER A 1 186 ? 36.658 -6.024 -4.288 1.00 86.44 186 SER A N 1
ATOM 1487 C CA . SER A 1 186 ? 37.556 -6.476 -3.223 1.00 86.44 186 SER A CA 1
ATOM 1488 C C . SER A 1 186 ? 37.145 -5.929 -1.854 1.00 86.44 186 SER A C 1
ATOM 1490 O O . SER A 1 186 ? 37.199 -6.669 -0.870 1.00 86.44 186 SER A O 1
ATOM 1492 N N . MET A 1 187 ? 36.654 -4.687 -1.787 1.00 81.38 187 MET A N 1
ATOM 1493 C CA . MET A 1 187 ? 36.064 -4.118 -0.572 1.00 81.38 187 MET A CA 1
ATOM 1494 C C . MET A 1 187 ? 34.808 -4.870 -0.128 1.00 81.38 187 MET A C 1
ATOM 1496 O O . MET A 1 187 ? 34.693 -5.200 1.050 1.00 81.38 187 MET A O 1
ATOM 1500 N N . MET A 1 188 ? 33.897 -5.195 -1.049 1.00 81.00 188 MET A N 1
ATOM 1501 C CA . MET A 1 188 ? 32.684 -5.956 -0.719 1.00 81.00 188 MET A CA 1
ATOM 1502 C C . MET A 1 188 ? 33.012 -7.345 -0.154 1.00 81.00 188 MET A C 1
ATOM 1504 O O . MET A 1 188 ? 32.469 -7.741 0.876 1.00 81.00 188 MET A O 1
ATOM 1508 N N . ARG A 1 189 ? 33.966 -8.065 -0.762 1.00 88.25 189 ARG A N 1
ATOM 1509 C CA . ARG A 1 189 ? 34.435 -9.364 -0.238 1.00 88.25 189 ARG A CA 1
ATOM 1510 C C . ARG A 1 189 ? 35.076 -9.235 1.140 1.00 88.25 189 ARG A C 1
ATOM 1512 O O . ARG A 1 189 ? 34.882 -10.099 1.991 1.00 88.25 189 ARG A O 1
ATOM 1519 N N . LEU A 1 190 ? 35.845 -8.172 1.365 1.00 85.06 190 LEU A N 1
ATOM 1520 C CA . LEU A 1 190 ? 36.468 -7.912 2.659 1.00 85.06 190 LEU A CA 1
ATOM 1521 C C . LEU A 1 190 ? 35.416 -7.639 3.740 1.00 85.06 190 LEU A C 1
ATOM 1523 O O . LEU A 1 190 ? 35.515 -8.178 4.841 1.00 85.06 190 LEU A O 1
ATOM 1527 N N . GLN A 1 191 ? 34.383 -6.867 3.407 1.00 87.50 191 GLN A N 1
ATOM 1528 C CA . GLN A 1 191 ? 33.262 -6.582 4.296 1.00 87.50 191 GLN A CA 1
ATOM 1529 C C . GLN A 1 191 ? 32.497 -7.853 4.682 1.00 87.50 191 GLN A C 1
ATOM 1531 O O . GLN A 1 191 ? 32.199 -8.064 5.860 1.00 87.50 191 GLN A O 1
ATOM 1536 N N . GLU A 1 192 ? 32.227 -8.723 3.709 1.00 90.44 192 GLU A N 1
ATOM 1537 C CA . GLU A 1 192 ? 31.574 -10.008 3.959 1.00 90.44 192 GLU A CA 1
ATOM 1538 C C . GLU A 1 192 ? 32.437 -10.909 4.851 1.00 90.44 192 GLU A C 1
ATOM 1540 O O . GLU A 1 192 ? 31.953 -11.453 5.843 1.00 90.44 192 GLU A O 1
ATOM 1545 N N . ASN A 1 193 ? 33.745 -10.988 4.589 1.00 90.75 193 ASN A N 1
ATOM 1546 C CA . ASN A 1 193 ? 34.673 -11.738 5.438 1.00 90.75 193 ASN A CA 1
ATOM 1547 C C . ASN A 1 193 ? 34.682 -11.220 6.885 1.00 90.75 193 ASN A C 1
ATOM 1549 O O . ASN A 1 193 ? 34.665 -12.019 7.823 1.00 90.75 193 ASN A O 1
ATOM 1553 N N . ILE A 1 194 ? 34.671 -9.898 7.085 1.00 88.31 194 ILE A N 1
ATOM 1554 C CA . ILE A 1 194 ? 34.592 -9.276 8.416 1.00 88.31 194 ILE A CA 1
ATOM 1555 C C . ILE A 1 194 ? 33.295 -9.683 9.130 1.00 88.31 194 ILE A C 1
ATOM 1557 O O . ILE A 1 194 ? 33.329 -10.054 10.307 1.00 88.31 194 ILE A O 1
ATOM 1561 N N . ASN A 1 195 ? 32.165 -9.675 8.421 1.00 86.06 195 ASN A N 1
ATOM 1562 C CA . ASN A 1 195 ? 30.875 -10.085 8.974 1.00 86.06 195 ASN A CA 1
ATOM 1563 C C . ASN A 1 195 ? 30.857 -11.575 9.344 1.00 86.06 195 ASN A C 1
ATOM 1565 O O . ASN A 1 195 ? 30.425 -11.926 10.443 1.00 86.06 195 ASN A O 1
ATOM 1569 N N . GLN A 1 1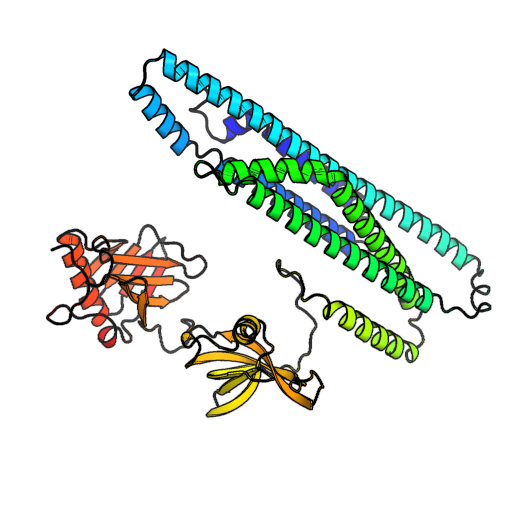96 ? 31.389 -12.445 8.485 1.00 91.50 196 GLN A N 1
ATOM 1570 C CA . GLN A 1 196 ? 31.474 -13.883 8.747 1.00 91.50 196 GLN A CA 1
ATOM 1571 C C . GLN A 1 196 ? 32.400 -14.208 9.924 1.00 91.50 196 GLN A C 1
ATOM 1573 O O . GLN A 1 196 ? 32.076 -15.070 10.743 1.00 91.50 196 GLN A O 1
ATOM 1578 N N . ILE A 1 197 ? 33.533 -13.513 10.063 1.00 90.50 197 ILE A N 1
ATOM 1579 C CA . ILE A 1 197 ? 34.427 -13.673 11.221 1.00 90.50 197 ILE A CA 1
ATOM 1580 C C . ILE A 1 197 ? 33.706 -13.261 12.509 1.00 90.50 197 ILE A C 1
ATOM 1582 O O . ILE A 1 197 ? 33.787 -13.984 13.505 1.00 90.50 197 ILE A O 1
ATOM 1586 N N . ALA A 1 198 ? 32.964 -12.150 12.485 1.00 89.44 198 ALA A N 1
ATOM 1587 C CA . ALA A 1 198 ? 32.198 -11.689 13.639 1.00 89.44 198 ALA A CA 1
ATOM 1588 C C . ALA A 1 198 ? 31.099 -12.687 14.043 1.00 89.44 198 ALA A C 1
ATOM 1590 O O . ALA A 1 198 ? 30.992 -13.050 15.214 1.00 89.44 198 ALA A O 1
ATOM 1591 N N . LEU A 1 199 ? 30.331 -13.196 13.075 1.00 88.69 199 LEU A N 1
ATOM 1592 C CA . LEU A 1 199 ? 29.269 -14.177 13.319 1.00 88.69 199 LEU A CA 1
ATOM 1593 C C . LEU A 1 199 ? 29.819 -15.507 13.849 1.00 88.69 199 LEU A C 1
ATOM 1595 O O . LEU A 1 199 ? 29.310 -16.042 14.837 1.00 88.69 199 LEU A O 1
ATOM 1599 N N . ASN A 1 200 ? 30.883 -16.029 13.234 1.00 92.31 200 ASN A N 1
ATOM 1600 C CA . ASN A 1 200 ? 31.490 -17.295 13.644 1.00 92.31 200 ASN A CA 1
ATOM 1601 C C . ASN A 1 200 ? 32.188 -17.192 15.003 1.00 92.31 200 ASN A C 1
ATOM 1603 O O . ASN A 1 200 ? 32.123 -18.133 15.795 1.00 92.31 200 ASN A O 1
ATOM 1607 N N . GLY A 1 201 ? 32.796 -16.041 15.308 1.00 90.19 201 GLY A N 1
ATOM 1608 C CA . GLY A 1 201 ? 33.416 -15.770 16.605 1.00 90.19 201 GLY A CA 1
ATOM 1609 C C . GLY A 1 201 ? 32.433 -15.783 17.780 1.00 90.19 201 GLY A C 1
ATOM 1610 O O . GLY A 1 201 ? 32.851 -16.032 18.908 1.00 90.19 201 GLY A O 1
ATOM 1611 N N . CYS A 1 202 ? 31.139 -15.579 17.520 1.00 93.25 202 CYS A N 1
ATOM 1612 C CA . CYS A 1 202 ? 30.091 -15.473 18.541 1.00 93.25 202 CYS A CA 1
ATOM 1613 C C . CYS A 1 202 ? 29.089 -16.635 18.527 1.00 93.25 202 CYS A C 1
ATOM 1615 O O . CYS A 1 202 ? 28.087 -16.599 19.240 1.00 93.25 202 CYS A O 1
ATOM 1617 N N . LYS A 1 203 ? 29.340 -17.688 17.738 1.00 90.12 203 LYS A N 1
ATOM 1618 C CA . LYS A 1 203 ? 28.390 -18.794 17.526 1.00 90.12 203 LYS A CA 1
ATOM 1619 C C . LYS A 1 203 ? 28.007 -19.551 18.809 1.00 90.12 203 LYS A C 1
ATOM 1621 O O . LYS A 1 203 ? 26.909 -20.091 18.874 1.00 90.12 203 LYS A O 1
ATOM 1626 N N . ASN A 1 204 ? 28.878 -19.560 19.822 1.00 90.56 204 ASN A N 1
ATOM 1627 C CA . ASN A 1 204 ? 28.692 -20.314 21.070 1.00 90.56 204 ASN A CA 1
ATOM 1628 C C . ASN A 1 204 ? 28.319 -19.441 22.283 1.00 90.56 204 ASN A C 1
ATOM 1630 O O . ASN A 1 204 ? 28.385 -19.918 23.413 1.00 90.56 204 ASN A O 1
ATOM 1634 N N . ILE A 1 205 ? 27.965 -18.171 22.072 1.00 86.75 205 ILE A N 1
ATOM 1635 C CA . ILE A 1 205 ? 27.594 -17.243 23.146 1.00 86.75 205 ILE A CA 1
ATOM 1636 C C . ILE A 1 205 ? 26.082 -17.012 23.072 1.00 86.75 205 ILE A C 1
ATOM 1638 O O . ILE A 1 205 ? 25.598 -16.383 22.131 1.00 86.75 205 ILE A O 1
ATOM 1642 N N . SER A 1 206 ? 25.336 -17.576 24.030 1.00 68.81 206 SER A N 1
ATOM 1643 C CA . SER A 1 206 ? 23.873 -17.435 24.108 1.00 68.81 206 SER A CA 1
ATOM 1644 C C . SER A 1 206 ? 23.452 -16.071 24.648 1.00 68.81 206 SER A C 1
ATOM 1646 O O . SER A 1 206 ? 22.500 -15.479 24.148 1.00 68.81 206 SER A O 1
ATOM 1648 N N . ASP A 1 207 ? 24.199 -15.552 25.622 1.00 75.81 207 ASP A N 1
ATOM 1649 C CA . ASP A 1 207 ? 23.855 -14.328 26.339 1.00 75.81 207 ASP A CA 1
ATOM 1650 C C . ASP A 1 207 ? 24.696 -13.174 25.778 1.00 75.81 207 ASP A C 1
ATOM 1652 O O . ASP A 1 207 ? 25.920 -13.263 25.723 1.00 75.81 207 ASP A O 1
ATOM 1656 N N . ASN A 1 208 ? 24.055 -12.078 25.358 1.00 85.81 208 ASN A N 1
ATOM 1657 C CA . ASN A 1 208 ? 24.708 -10.906 24.747 1.00 85.81 208 ASN A CA 1
ATOM 1658 C C . ASN A 1 208 ? 25.407 -11.169 23.396 1.00 85.81 208 ASN A C 1
ATOM 1660 O O . ASN A 1 208 ? 26.446 -10.575 23.092 1.00 85.81 208 ASN A O 1
ATOM 1664 N N . LYS A 1 209 ? 24.816 -12.022 22.550 1.00 87.56 209 LYS A N 1
ATOM 1665 C CA . LYS A 1 209 ? 25.309 -12.326 21.195 1.00 87.56 209 LYS A CA 1
ATOM 1666 C C . LYS A 1 209 ? 25.586 -11.070 20.354 1.00 87.56 209 LYS A C 1
ATOM 1668 O O . LYS A 1 209 ? 26.608 -11.014 19.675 1.00 87.56 209 LYS A O 1
ATOM 1673 N N . ASP A 1 210 ? 24.737 -10.049 20.449 1.00 85.44 210 ASP A N 1
ATOM 1674 C CA . ASP A 1 210 ? 24.885 -8.808 19.676 1.00 85.44 210 ASP A CA 1
ATOM 1675 C C . ASP A 1 210 ? 26.095 -7.973 20.117 1.00 85.44 210 ASP A C 1
ATOM 1677 O O . ASP A 1 210 ? 26.818 -7.433 19.277 1.00 85.44 210 ASP A O 1
ATOM 1681 N N . VAL A 1 211 ? 26.376 -7.932 21.426 1.00 89.56 211 VAL A N 1
ATOM 1682 C CA . VAL A 1 211 ? 27.566 -7.262 21.978 1.00 89.56 211 VAL A CA 1
ATOM 1683 C C . VAL A 1 211 ? 28.829 -7.966 21.487 1.00 89.56 211 VAL A C 1
ATOM 1685 O O . VAL A 1 211 ? 29.733 -7.310 20.972 1.00 89.56 211 VAL A O 1
ATOM 1688 N N . CYS A 1 212 ? 28.851 -9.302 21.535 1.00 91.50 212 CYS A N 1
ATOM 1689 C CA . CYS A 1 212 ? 29.959 -10.083 20.988 1.00 91.50 212 CYS A CA 1
ATOM 1690 C C . CYS A 1 212 ? 30.163 -9.818 19.489 1.00 91.50 212 CYS A C 1
ATOM 1692 O O . CYS A 1 212 ? 31.297 -9.598 19.055 1.00 91.50 212 CYS A O 1
ATOM 1694 N N . ILE A 1 213 ? 29.087 -9.826 18.688 1.00 87.50 213 ILE A N 1
ATOM 1695 C CA . ILE A 1 213 ? 29.179 -9.596 17.237 1.00 87.50 213 ILE A CA 1
ATOM 1696 C C . ILE A 1 213 ? 29.770 -8.211 16.969 1.00 87.50 213 ILE A C 1
ATOM 1698 O O . ILE A 1 213 ? 30.649 -8.080 16.116 1.00 87.50 213 ILE A O 1
ATOM 1702 N N . SER A 1 214 ? 29.335 -7.193 17.713 1.00 86.50 214 SER A N 1
ATOM 1703 C CA . SER A 1 214 ? 29.864 -5.834 17.596 1.00 86.50 214 SER A CA 1
ATOM 1704 C C . SER A 1 214 ? 31.359 -5.762 17.931 1.00 86.50 214 SER A C 1
ATOM 1706 O O . SER A 1 214 ? 32.135 -5.205 17.153 1.00 86.50 214 SER A O 1
ATOM 1708 N N . GLU A 1 215 ? 31.793 -6.363 19.041 1.00 90.56 215 GLU A N 1
ATOM 1709 C CA . GLU A 1 215 ? 33.205 -6.377 19.454 1.00 90.56 215 GLU A CA 1
ATOM 1710 C C . GLU A 1 215 ? 34.094 -7.133 18.456 1.00 90.56 215 GLU A C 1
ATOM 1712 O O . GLU A 1 215 ? 35.148 -6.639 18.048 1.00 90.56 215 GLU A O 1
ATOM 1717 N N . LYS A 1 216 ? 33.655 -8.310 17.988 1.00 91.94 216 LYS A N 1
ATOM 1718 C CA . LYS A 1 216 ? 34.409 -9.110 17.008 1.00 91.94 216 LYS A CA 1
ATOM 1719 C C . LYS A 1 216 ? 34.487 -8.441 15.643 1.00 91.94 216 LYS A C 1
ATOM 1721 O O . LYS A 1 216 ? 35.482 -8.611 14.930 1.00 91.94 216 LYS A O 1
ATOM 1726 N N . ARG A 1 217 ? 33.468 -7.660 15.283 1.00 90.12 217 ARG A N 1
ATOM 1727 C CA . ARG A 1 217 ? 33.482 -6.834 14.078 1.00 90.12 217 ARG A CA 1
ATOM 1728 C C . ARG A 1 217 ? 34.522 -5.716 14.196 1.00 90.12 217 ARG A C 1
ATOM 1730 O O . ARG A 1 217 ? 35.317 -5.560 13.274 1.00 90.12 217 ARG A O 1
ATOM 1737 N N . ASP A 1 218 ? 34.585 -5.008 15.325 1.00 86.75 218 ASP A N 1
ATOM 1738 C CA . ASP A 1 218 ? 35.587 -3.954 15.567 1.00 86.75 218 ASP A CA 1
ATOM 1739 C C . ASP A 1 218 ? 37.032 -4.496 15.563 1.00 86.75 218 ASP A C 1
ATOM 1741 O O . ASP A 1 218 ? 37.918 -3.937 14.912 1.00 86.75 218 ASP A O 1
ATOM 1745 N N . GLU A 1 219 ? 37.276 -5.647 16.201 1.00 90.00 219 GLU A N 1
ATOM 1746 C CA . GLU A 1 219 ? 38.575 -6.339 16.141 1.00 90.00 219 GLU A CA 1
ATOM 1747 C C . GLU A 1 219 ? 38.971 -6.715 14.705 1.00 90.00 219 GLU A C 1
ATOM 1749 O O . GLU A 1 219 ? 40.135 -6.584 14.312 1.00 90.00 219 GLU A O 1
ATOM 1754 N N . SER A 1 220 ? 38.004 -7.180 13.913 1.00 86.19 220 SER A N 1
ATOM 1755 C CA . SER A 1 220 ? 38.227 -7.566 12.520 1.00 86.19 220 SER A CA 1
ATOM 1756 C C . SER A 1 220 ? 38.519 -6.343 11.650 1.00 86.19 220 SER A C 1
ATOM 1758 O O . SER A 1 220 ? 39.474 -6.375 10.877 1.00 86.19 220 SER A O 1
ATOM 1760 N N . TYR A 1 221 ? 37.805 -5.229 11.831 1.00 85.56 221 TYR A N 1
ATOM 1761 C CA . TYR A 1 221 ? 38.129 -3.974 11.144 1.00 85.56 221 TYR A CA 1
ATOM 1762 C C . TYR A 1 221 ? 39.540 -3.483 11.467 1.00 85.56 221 TYR A C 1
ATOM 1764 O O . TYR A 1 221 ? 40.275 -3.120 10.553 1.00 85.56 221 TYR A O 1
ATOM 1772 N N . LYS A 1 222 ? 39.968 -3.540 12.733 1.00 89.81 222 LYS A N 1
ATOM 1773 C CA . LYS A 1 222 ? 41.349 -3.193 13.118 1.00 89.81 222 LYS A CA 1
ATOM 1774 C C . LYS A 1 222 ? 42.379 -4.091 12.435 1.00 89.81 222 LYS A C 1
ATOM 1776 O O . LYS A 1 222 ? 43.419 -3.605 11.999 1.00 89.81 222 LYS A O 1
ATOM 1781 N N . ARG A 1 223 ? 42.089 -5.391 12.310 1.00 89.50 223 ARG A N 1
ATOM 1782 C CA . ARG A 1 223 ? 42.962 -6.359 11.629 1.00 89.50 223 ARG A CA 1
ATOM 1783 C C . ARG A 1 223 ? 43.070 -6.097 10.124 1.00 89.50 223 ARG A C 1
ATOM 1785 O O . ARG A 1 223 ? 44.150 -6.264 9.568 1.00 89.50 223 ARG A O 1
ATOM 1792 N N . TYR A 1 224 ? 41.978 -5.679 9.487 1.00 89.88 224 TYR A N 1
ATOM 1793 C CA . TYR A 1 224 ? 41.900 -5.459 8.039 1.00 89.88 224 TYR A CA 1
ATOM 1794 C C . TYR A 1 224 ? 42.037 -3.991 7.611 1.00 89.88 224 TYR A C 1
ATOM 1796 O O . TYR A 1 224 ? 41.944 -3.697 6.420 1.00 89.88 224 TYR A O 1
ATOM 1804 N N . ALA A 1 225 ? 42.311 -3.071 8.540 1.00 85.25 225 ALA A N 1
ATOM 1805 C CA . ALA A 1 225 ? 42.400 -1.636 8.266 1.00 85.25 225 ALA A CA 1
ATOM 1806 C C . ALA A 1 225 ? 43.363 -1.307 7.109 1.00 85.25 225 ALA A C 1
ATOM 1808 O O . ALA A 1 225 ? 43.021 -0.518 6.233 1.00 85.25 225 ALA A O 1
ATOM 1809 N N . GLY A 1 226 ? 44.520 -1.979 7.043 1.00 88.00 226 GLY A N 1
ATOM 1810 C CA . GLY A 1 226 ? 45.485 -1.782 5.955 1.00 88.00 226 GLY A CA 1
ATOM 1811 C C . GLY A 1 226 ? 44.997 -2.258 4.579 1.00 88.00 226 GLY A C 1
ATOM 1812 O O . GLY A 1 226 ? 45.373 -1.681 3.562 1.00 88.00 226 GLY A O 1
ATOM 1813 N N . GLU A 1 227 ? 44.139 -3.281 4.519 1.00 87.12 227 GLU A N 1
ATOM 1814 C CA . GLU A 1 227 ? 43.547 -3.746 3.256 1.00 87.12 227 GLU A CA 1
ATOM 1815 C C . GLU A 1 227 ? 42.417 -2.825 2.792 1.00 87.12 227 GLU A C 1
ATOM 1817 O O . GLU A 1 227 ? 42.349 -2.499 1.607 1.00 87.12 227 GLU A O 1
ATOM 1822 N N . VAL A 1 228 ? 41.584 -2.351 3.726 1.00 82.31 228 VAL A N 1
ATOM 1823 C CA . VAL A 1 228 ? 40.557 -1.332 3.457 1.00 82.31 228 VAL A CA 1
ATOM 1824 C C . VAL A 1 228 ? 41.208 -0.056 2.918 1.00 82.31 228 VAL A C 1
ATOM 1826 O O . VAL A 1 228 ? 40.782 0.473 1.893 1.00 82.31 228 VAL A O 1
ATOM 1829 N N . GLU A 1 229 ? 42.276 0.416 3.564 1.00 88.31 229 GLU A N 1
ATOM 1830 C CA . GLU A 1 229 ? 43.004 1.612 3.135 1.00 88.31 229 GLU A CA 1
ATOM 1831 C C . GLU A 1 229 ? 43.640 1.432 1.749 1.00 88.31 229 GLU A C 1
ATOM 1833 O O . GLU A 1 229 ? 43.517 2.317 0.900 1.00 88.31 229 GLU A O 1
ATOM 1838 N N . ARG A 1 230 ? 44.227 0.261 1.465 1.00 90.38 230 ARG A N 1
ATOM 1839 C CA . ARG A 1 230 ? 44.766 -0.057 0.134 1.00 90.38 230 ARG A CA 1
ATOM 1840 C C . ARG A 1 230 ? 43.692 0.028 -0.955 1.00 90.38 230 ARG A C 1
ATOM 1842 O O . ARG A 1 230 ? 43.921 0.703 -1.958 1.00 90.38 230 ARG A O 1
ATOM 1849 N N . TYR A 1 231 ? 42.533 -0.610 -0.771 1.00 85.06 231 TYR A N 1
ATOM 1850 C CA . TYR A 1 231 ? 41.470 -0.583 -1.785 1.00 85.06 231 TYR A CA 1
ATOM 1851 C C . TYR A 1 231 ? 40.850 0.808 -1.950 1.00 85.06 231 TYR A C 1
ATOM 1853 O O . TYR A 1 231 ? 40.567 1.218 -3.075 1.00 85.06 231 TYR A O 1
ATOM 1861 N N . ASN A 1 232 ? 40.726 1.579 -0.867 1.00 77.00 232 ASN A N 1
ATOM 1862 C CA . ASN A 1 232 ? 40.287 2.972 -0.941 1.00 77.00 232 ASN A CA 1
ATOM 1863 C C . ASN A 1 232 ? 41.265 3.844 -1.749 1.00 77.00 232 ASN A C 1
ATOM 1865 O O . ASN A 1 232 ? 40.830 4.664 -2.561 1.00 77.00 232 ASN A O 1
ATOM 1869 N N . ILE A 1 233 ? 42.579 3.658 -1.576 1.00 88.12 233 ILE A N 1
ATOM 1870 C CA . ILE A 1 233 ? 43.606 4.360 -2.365 1.00 88.12 233 ILE A CA 1
ATOM 1871 C C . ILE A 1 233 ? 43.538 3.948 -3.842 1.00 88.12 233 ILE A C 1
ATOM 1873 O O . ILE A 1 233 ? 43.597 4.808 -4.722 1.00 88.12 233 ILE A O 1
ATOM 1877 N N . GLU A 1 234 ? 43.381 2.656 -4.137 1.00 84.69 234 GLU A N 1
ATOM 1878 C CA . GLU A 1 234 ? 43.238 2.155 -5.511 1.00 84.69 234 GLU A CA 1
ATOM 1879 C C . GLU A 1 234 ? 41.990 2.722 -6.204 1.00 84.69 234 GLU A C 1
ATOM 1881 O O . GLU A 1 234 ? 42.086 3.213 -7.333 1.00 84.69 234 GLU A O 1
ATOM 1886 N N . ALA A 1 235 ? 40.847 2.734 -5.513 1.00 77.81 235 ALA A N 1
ATOM 1887 C CA . ALA A 1 235 ? 39.605 3.320 -6.009 1.00 77.81 235 ALA A CA 1
ATOM 1888 C C . ALA A 1 235 ? 39.740 4.833 -6.237 1.00 77.81 235 ALA A C 1
ATOM 1890 O O . ALA A 1 235 ? 39.294 5.351 -7.264 1.00 77.81 235 ALA A O 1
ATOM 1891 N N . LYS A 1 236 ? 40.399 5.549 -5.318 1.00 87.88 236 LYS A N 1
ATOM 1892 C CA . LYS A 1 236 ? 40.667 6.985 -5.453 1.00 87.88 236 LYS A CA 1
ATOM 1893 C C . LYS A 1 236 ? 41.532 7.289 -6.678 1.00 87.88 236 LYS A C 1
ATOM 1895 O O . LYS A 1 236 ? 41.137 8.109 -7.502 1.00 87.88 236 LYS A O 1
ATOM 1900 N N . ASN A 1 237 ? 42.658 6.596 -6.835 1.00 87.88 237 ASN A N 1
ATOM 1901 C CA . ASN A 1 237 ? 43.561 6.791 -7.973 1.00 87.88 237 ASN A CA 1
ATOM 1902 C C . ASN A 1 237 ? 42.858 6.486 -9.305 1.00 87.88 237 ASN A C 1
ATOM 1904 O O . ASN A 1 237 ? 43.012 7.220 -10.278 1.00 87.88 237 ASN A O 1
ATOM 1908 N N . ALA A 1 238 ? 42.034 5.434 -9.342 1.00 81.56 238 ALA A N 1
ATOM 1909 C CA . ALA A 1 238 ? 41.248 5.096 -10.522 1.00 81.56 238 ALA A CA 1
ATOM 1910 C C . ALA A 1 238 ? 40.231 6.194 -10.884 1.00 81.56 238 ALA A C 1
ATOM 1912 O O . ALA A 1 238 ? 40.090 6.526 -12.062 1.00 81.56 238 ALA A O 1
ATOM 1913 N N . LYS A 1 239 ? 39.558 6.795 -9.892 1.00 82.44 239 LYS A N 1
ATOM 1914 C CA . LYS A 1 239 ? 38.633 7.922 -10.104 1.00 82.44 239 LYS A CA 1
ATOM 1915 C C . LYS A 1 239 ? 39.357 9.170 -10.613 1.00 82.44 239 LYS A C 1
ATOM 1917 O O . LYS A 1 239 ? 38.890 9.784 -11.568 1.00 82.44 239 LYS A O 1
ATOM 1922 N N . GLU A 1 240 ? 40.509 9.509 -10.037 1.00 87.75 240 GLU A N 1
ATOM 1923 C CA . GLU A 1 240 ? 41.332 10.639 -10.495 1.00 87.75 240 GLU A CA 1
ATOM 1924 C C . GLU A 1 240 ? 41.796 10.457 -11.952 1.00 87.75 240 GLU A C 1
ATOM 1926 O O . GLU A 1 240 ? 41.709 11.391 -12.754 1.00 87.75 240 GLU A O 1
ATOM 1931 N N . ASP A 1 241 ? 42.203 9.242 -12.335 1.00 82.88 241 ASP A N 1
ATOM 1932 C CA . ASP A 1 241 ? 42.580 8.924 -13.717 1.00 82.88 241 ASP A CA 1
ATOM 1933 C C . ASP A 1 241 ? 41.399 9.044 -14.697 1.00 82.88 241 ASP A C 1
ATOM 1935 O O . ASP A 1 241 ? 41.584 9.500 -15.831 1.00 82.88 241 ASP A O 1
ATOM 1939 N N . ILE A 1 242 ? 40.190 8.641 -14.284 1.00 81.44 242 ILE A N 1
ATOM 1940 C CA . ILE A 1 242 ? 38.971 8.779 -15.099 1.00 81.44 242 ILE A CA 1
ATOM 1941 C C . ILE A 1 242 ? 38.657 10.257 -15.322 1.00 81.44 242 ILE A C 1
ATOM 1943 O O . ILE A 1 242 ? 38.447 10.658 -16.468 1.00 81.44 242 ILE A O 1
ATOM 1947 N N . ILE A 1 243 ? 38.670 11.069 -14.261 1.00 85.75 243 ILE A N 1
ATOM 1948 C CA . ILE A 1 243 ? 38.387 12.510 -14.336 1.00 85.75 243 ILE A CA 1
ATOM 1949 C C . ILE A 1 243 ? 39.375 13.184 -15.290 1.00 85.75 243 ILE A C 1
ATOM 1951 O O . ILE A 1 243 ? 38.965 13.788 -16.281 1.00 85.75 243 ILE A O 1
ATOM 1955 N N . LYS A 1 244 ? 40.679 12.978 -15.072 1.00 88.62 244 LYS A N 1
ATOM 1956 C CA . LYS A 1 244 ? 41.737 13.584 -15.890 1.00 88.62 244 LYS A CA 1
ATOM 1957 C C . LYS A 1 244 ? 41.615 13.232 -17.374 1.00 88.62 244 LYS A C 1
ATOM 1959 O O . LYS A 1 244 ? 41.814 14.082 -18.237 1.00 88.62 244 LYS A O 1
ATOM 1964 N N . ASN A 1 245 ? 41.308 11.976 -17.701 1.00 83.19 245 ASN A N 1
ATOM 1965 C CA . ASN A 1 245 ? 41.157 11.569 -19.099 1.00 83.19 245 ASN A CA 1
ATOM 1966 C C . ASN A 1 245 ? 39.824 12.027 -19.713 1.00 83.19 245 ASN A C 1
ATOM 1968 O O . ASN A 1 245 ? 39.761 12.234 -20.924 1.00 83.19 245 ASN A O 1
ATOM 1972 N N . THR A 1 246 ? 38.784 12.226 -18.903 1.00 83.75 246 THR A N 1
ATOM 1973 C CA . THR A 1 246 ? 37.498 12.778 -19.358 1.00 83.75 246 THR A CA 1
ATOM 1974 C C . THR A 1 246 ? 37.648 14.250 -19.740 1.00 83.75 246 THR A C 1
ATOM 1976 O O . THR A 1 246 ? 37.214 14.638 -20.820 1.00 83.75 246 THR A O 1
ATOM 1979 N N . GLU A 1 247 ? 38.384 15.037 -18.951 1.00 86.06 247 GLU A N 1
ATOM 1980 C CA . GLU A 1 247 ? 38.727 16.431 -19.283 1.00 86.06 247 GLU A CA 1
ATOM 1981 C C . GLU A 1 247 ? 39.501 16.542 -20.610 1.00 86.06 247 GLU A C 1
ATOM 1983 O O . GLU A 1 247 ? 39.259 17.444 -21.418 1.00 86.06 247 GLU A O 1
ATOM 1988 N N . ILE A 1 248 ? 40.402 15.592 -20.890 1.00 81.00 248 ILE A N 1
ATOM 1989 C CA . ILE A 1 248 ? 41.086 15.509 -22.189 1.00 81.00 248 ILE A CA 1
ATOM 1990 C C . ILE A 1 248 ? 40.061 15.257 -23.302 1.00 81.00 248 ILE A C 1
ATOM 1992 O O . ILE A 1 248 ? 40.060 15.966 -24.303 1.00 81.00 248 ILE A O 1
ATOM 1996 N N . VAL A 1 249 ? 39.153 14.294 -23.143 1.00 79.62 249 VAL A N 1
ATOM 1997 C CA . VAL A 1 249 ? 38.131 14.004 -24.165 1.00 79.62 249 VAL A CA 1
ATOM 1998 C C . VAL A 1 249 ? 37.219 15.213 -24.407 1.00 79.62 249 VAL A C 1
ATOM 2000 O O . VAL A 1 249 ? 36.935 15.546 -25.559 1.00 79.62 249 VAL A O 1
ATOM 2003 N N . ASP A 1 250 ? 36.792 15.899 -23.353 1.00 79.69 250 ASP A N 1
ATOM 2004 C CA . ASP A 1 250 ? 35.860 17.020 -23.460 1.00 79.69 250 ASP A CA 1
ATOM 2005 C C . ASP A 1 250 ? 36.520 18.293 -24.003 1.00 79.69 250 ASP A C 1
ATOM 2007 O O . ASP A 1 250 ? 35.922 18.977 -24.840 1.00 79.69 250 ASP A O 1
ATOM 2011 N N . SER A 1 251 ? 37.782 18.564 -23.653 1.00 78.56 251 SER A N 1
ATOM 2012 C CA . SER A 1 251 ? 38.549 19.648 -24.285 1.00 78.56 251 SER A CA 1
ATOM 2013 C C . SER A 1 251 ? 38.725 19.414 -25.790 1.00 78.56 251 SER A C 1
ATOM 2015 O O . SER A 1 251 ? 38.566 20.350 -26.576 1.00 78.56 251 SER A O 1
ATOM 2017 N N . PHE A 1 252 ? 38.938 18.168 -26.232 1.00 75.75 252 PHE A N 1
ATOM 2018 C CA . PHE A 1 252 ? 38.967 17.829 -27.660 1.00 75.75 252 PHE A CA 1
ATOM 2019 C C . PHE A 1 252 ? 37.606 18.033 -28.347 1.00 75.75 252 PHE A C 1
ATOM 2021 O O . PHE A 1 252 ? 37.569 18.539 -29.471 1.00 75.75 252 PHE A O 1
ATOM 2028 N N . LYS A 1 253 ? 36.483 17.710 -27.685 1.00 69.88 253 LYS A N 1
ATOM 2029 C CA . LYS A 1 253 ? 35.130 17.958 -28.227 1.00 69.88 253 LYS A CA 1
ATOM 2030 C C . LYS A 1 253 ? 34.857 19.446 -28.429 1.00 69.88 253 LYS A C 1
ATOM 2032 O O . LYS A 1 253 ? 34.317 19.823 -29.466 1.00 69.88 253 LYS A O 1
ATOM 2037 N N . GLN A 1 254 ? 35.249 20.288 -27.473 1.00 72.69 254 GLN A N 1
ATOM 2038 C CA . GLN A 1 254 ? 35.052 21.739 -27.562 1.00 72.69 254 GLN A CA 1
ATOM 2039 C C . GLN A 1 254 ? 35.852 22.372 -28.713 1.00 72.69 254 GLN A C 1
ATOM 2041 O O . GLN A 1 254 ? 35.392 23.340 -29.313 1.00 72.69 254 GLN A O 1
ATOM 2046 N N . HIS A 1 255 ? 36.996 21.790 -29.088 1.00 61.81 255 HIS A N 1
ATOM 2047 C CA . HIS A 1 255 ? 37.818 22.271 -30.204 1.00 61.81 255 HIS A CA 1
ATOM 2048 C C . HIS A 1 255 ? 37.402 21.715 -31.585 1.00 61.81 255 HIS A C 1
ATOM 2050 O O . HIS A 1 255 ? 37.833 22.255 -32.601 1.00 61.81 255 HIS A O 1
ATOM 2056 N N . GLN A 1 256 ? 36.549 20.681 -31.661 1.00 59.09 256 GLN A N 1
ATOM 2057 C CA . GLN A 1 256 ? 36.080 20.081 -32.929 1.00 59.09 256 GLN A CA 1
ATOM 2058 C C . GLN A 1 256 ? 34.713 20.594 -33.429 1.00 59.09 256 GLN A C 1
ATOM 2060 O O . GLN A 1 256 ? 34.143 20.030 -34.361 1.00 59.09 256 GLN A O 1
ATOM 2065 N N . VAL A 1 257 ? 34.187 21.692 -32.881 1.00 48.53 257 VAL A N 1
ATOM 2066 C CA . VAL A 1 257 ? 32.836 22.217 -33.194 1.00 48.53 257 VAL A CA 1
ATOM 2067 C C . VAL A 1 257 ? 32.663 22.762 -34.636 1.00 48.53 257 VAL A C 1
ATOM 2069 O O . VAL A 1 257 ? 31.582 23.217 -34.981 1.00 48.53 257 VAL A O 1
ATOM 2072 N N . ASN A 1 258 ? 33.644 22.626 -35.537 1.00 50.56 258 ASN A N 1
ATOM 2073 C CA . ASN A 1 258 ? 33.525 23.093 -36.930 1.00 50.56 258 ASN A CA 1
ATOM 2074 C C . ASN A 1 258 ? 33.335 21.999 -38.002 1.00 50.56 258 ASN A C 1
ATOM 2076 O O . ASN A 1 258 ? 33.314 22.344 -39.181 1.00 50.56 258 ASN A O 1
ATOM 2080 N N . ASP A 1 259 ? 33.170 20.715 -37.654 1.00 54.19 259 ASP A N 1
ATOM 2081 C CA . ASP A 1 259 ? 32.905 19.673 -38.665 1.00 54.19 259 ASP A CA 1
ATOM 2082 C C . ASP A 1 259 ? 31.811 18.677 -38.222 1.00 54.19 259 ASP A C 1
ATOM 2084 O O . ASP A 1 259 ? 32.033 17.748 -37.440 1.00 54.19 259 ASP A O 1
ATOM 2088 N N . GLU A 1 260 ? 30.586 18.897 -38.713 1.00 51.53 260 GLU A N 1
ATOM 2089 C CA . GLU A 1 260 ? 29.354 18.187 -38.324 1.00 51.53 260 GLU A CA 1
ATOM 2090 C C . GLU A 1 260 ? 29.378 16.678 -38.602 1.00 51.53 260 GLU A C 1
ATOM 2092 O O . GLU A 1 260 ? 28.647 15.923 -37.957 1.00 51.53 260 GLU A O 1
ATOM 2097 N N . LYS A 1 261 ? 30.228 16.205 -39.519 1.00 49.59 261 LYS A N 1
ATOM 2098 C CA . LYS A 1 261 ? 30.245 14.792 -39.917 1.00 49.59 261 LYS A CA 1
ATOM 2099 C C . LYS A 1 261 ? 30.940 13.888 -38.891 1.00 49.59 261 LYS A C 1
ATOM 2101 O O . LYS A 1 261 ? 30.462 12.785 -38.637 1.00 49.59 261 LYS A O 1
ATOM 2106 N N . ASN A 1 262 ? 31.997 14.372 -38.234 1.00 54.56 262 ASN A N 1
ATOM 2107 C CA . ASN A 1 262 ? 32.705 13.625 -37.180 1.00 54.56 262 ASN A CA 1
ATOM 2108 C C . ASN A 1 262 ? 31.961 13.642 -35.835 1.00 54.56 262 ASN A C 1
ATOM 2110 O O . ASN A 1 262 ? 32.130 12.745 -35.006 1.00 54.56 262 ASN A O 1
ATOM 2114 N N . LYS A 1 263 ? 31.082 14.630 -35.634 1.00 53.16 263 LYS A N 1
ATOM 2115 C CA . LYS A 1 263 ? 30.255 14.784 -34.431 1.00 53.16 263 LYS A CA 1
ATOM 2116 C C . LYS A 1 263 ? 29.381 13.554 -34.173 1.00 53.16 263 LYS A C 1
ATOM 2118 O O . LYS A 1 263 ? 29.277 13.107 -33.034 1.00 53.16 263 LYS A O 1
ATOM 2123 N N . GLN A 1 264 ? 28.783 12.977 -35.215 1.00 55.94 264 GLN A N 1
ATOM 2124 C CA . GLN A 1 264 ? 27.828 11.882 -35.046 1.00 55.94 264 GLN A CA 1
ATOM 2125 C C . GLN A 1 264 ? 28.501 10.541 -34.721 1.00 55.94 264 GLN A C 1
ATOM 2127 O O . GLN A 1 264 ? 27.973 9.770 -33.924 1.00 55.94 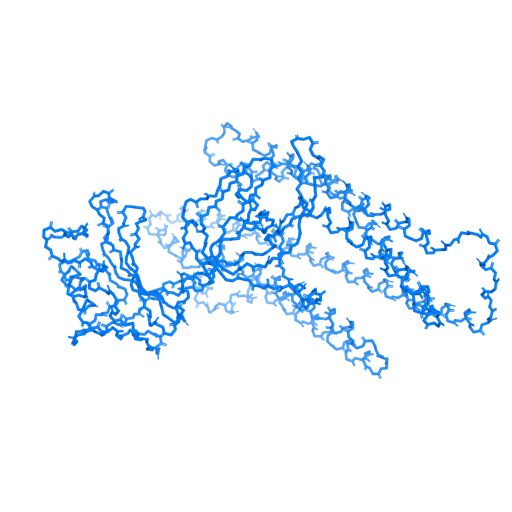264 GLN A O 1
ATOM 2132 N N . GLU A 1 265 ? 29.680 10.276 -35.283 1.00 59.09 265 GLU A N 1
ATOM 2133 C CA . GLU A 1 265 ? 30.415 9.026 -35.058 1.00 59.09 265 GLU A CA 1
ATOM 2134 C C . GLU A 1 265 ? 30.990 8.962 -33.634 1.00 59.09 265 GLU A C 1
ATOM 2136 O O . GLU A 1 265 ? 30.834 7.957 -32.939 1.00 59.09 265 GLU A O 1
ATOM 2141 N N . VAL A 1 266 ? 31.526 10.083 -33.135 1.00 54.69 266 VAL A N 1
ATOM 2142 C CA . VAL A 1 266 ? 32.012 10.202 -31.750 1.00 54.69 266 VAL A CA 1
ATOM 2143 C C . VAL A 1 266 ? 30.861 10.137 -30.741 1.00 54.69 266 VAL A C 1
ATOM 2145 O O . VAL A 1 266 ? 30.988 9.469 -29.715 1.00 54.69 266 VAL A O 1
ATOM 2148 N N . ILE A 1 267 ? 29.716 10.771 -31.026 1.00 57.22 267 ILE A N 1
ATOM 2149 C CA . ILE A 1 267 ? 28.513 10.674 -30.177 1.00 57.22 267 ILE A CA 1
ATOM 2150 C C . ILE A 1 267 ? 28.005 9.230 -30.104 1.00 57.22 267 ILE A C 1
ATOM 2152 O O . ILE A 1 267 ? 27.609 8.777 -29.029 1.00 57.22 267 ILE A O 1
ATOM 2156 N N . ASN A 1 268 ? 28.023 8.494 -31.215 1.00 62.09 268 ASN A N 1
ATOM 2157 C CA . ASN A 1 268 ? 27.543 7.115 -31.256 1.00 62.09 268 ASN A CA 1
ATOM 2158 C C . ASN A 1 268 ? 28.472 6.161 -30.489 1.00 62.09 268 ASN A C 1
ATOM 2160 O O . ASN A 1 268 ? 27.984 5.332 -29.719 1.00 62.09 268 ASN A O 1
ATOM 2164 N N . GLU A 1 269 ? 29.793 6.317 -30.615 1.00 62.91 269 GLU A N 1
ATOM 2165 C CA . GLU A 1 269 ? 30.740 5.500 -29.847 1.00 62.91 269 GLU A CA 1
ATOM 2166 C C . GLU A 1 269 ? 30.702 5.862 -28.350 1.00 62.91 269 GLU A C 1
ATOM 2168 O O . GLU A 1 269 ? 30.807 4.985 -27.495 1.00 62.91 269 GLU A O 1
ATOM 2173 N N . TYR A 1 270 ? 30.432 7.127 -28.005 1.00 52.88 270 TYR A N 1
ATOM 2174 C CA . TYR A 1 270 ? 30.222 7.549 -26.617 1.00 52.88 270 TYR A CA 1
ATOM 2175 C C . TYR A 1 270 ? 28.926 6.983 -26.019 1.00 52.88 270 TYR A C 1
ATOM 2177 O O . TYR A 1 270 ? 28.950 6.474 -24.903 1.00 52.88 270 TYR A O 1
ATOM 2185 N N . LYS A 1 271 ? 27.810 6.988 -26.761 1.00 56.34 271 LYS A N 1
ATOM 2186 C CA . LYS A 1 271 ? 26.544 6.350 -26.342 1.00 56.34 271 LYS A CA 1
ATOM 2187 C C . LYS A 1 271 ? 26.716 4.853 -26.104 1.00 56.34 271 LYS A C 1
ATOM 2189 O O . LYS A 1 271 ? 26.229 4.318 -25.115 1.00 56.34 271 LYS A O 1
ATOM 2194 N N . LYS A 1 272 ? 27.473 4.185 -26.972 1.00 64.81 272 LYS A N 1
ATOM 2195 C CA . LYS A 1 272 ? 27.820 2.769 -26.823 1.00 64.81 272 LYS A CA 1
ATOM 2196 C C . LYS A 1 272 ? 28.643 2.508 -25.557 1.00 64.81 272 LYS A C 1
ATOM 2198 O O . LYS A 1 272 ? 28.385 1.536 -24.855 1.00 64.81 272 LYS A O 1
ATOM 2203 N N . LEU A 1 273 ? 29.598 3.381 -25.234 1.00 52.94 273 LEU A N 1
ATOM 2204 C CA . LEU A 1 273 ? 30.428 3.268 -24.029 1.00 52.94 273 LEU A CA 1
ATOM 2205 C C . LEU A 1 273 ? 29.676 3.634 -22.740 1.00 52.94 273 LEU A C 1
ATOM 2207 O O . LEU A 1 273 ? 29.874 2.980 -21.720 1.00 52.94 273 LEU A O 1
ATOM 2211 N N . PHE A 1 274 ? 28.787 4.624 -22.793 1.00 50.69 274 PHE A N 1
ATOM 2212 C CA . PHE A 1 274 ? 27.903 4.997 -21.688 1.00 50.69 274 PHE A CA 1
ATOM 2213 C C . PHE A 1 274 ? 26.922 3.862 -21.354 1.00 50.69 274 PHE A C 1
ATOM 2215 O O . PHE A 1 274 ? 26.781 3.488 -20.193 1.00 50.69 274 PHE A O 1
ATOM 2222 N N . ASN A 1 275 ? 26.361 3.205 -22.372 1.00 49.34 275 ASN A N 1
ATOM 2223 C CA . ASN A 1 275 ? 25.483 2.046 -22.185 1.00 49.34 275 ASN A CA 1
ATOM 2224 C C . ASN A 1 275 ? 26.239 0.804 -21.668 1.00 49.34 275 ASN A C 1
ATOM 2226 O O . ASN A 1 275 ? 25.712 0.059 -20.849 1.00 49.34 275 ASN A O 1
ATOM 2230 N N . LEU A 1 276 ? 27.507 0.611 -22.055 1.00 47.84 276 LEU A N 1
ATOM 2231 C CA . LEU A 1 276 ? 28.376 -0.429 -21.475 1.00 47.84 276 LEU A CA 1
ATOM 2232 C C . LEU A 1 276 ? 28.734 -0.164 -19.998 1.00 47.84 276 LEU A C 1
ATOM 2234 O O . LEU A 1 276 ? 29.029 -1.103 -19.260 1.00 47.84 276 LEU A O 1
ATOM 2238 N N . SER A 1 277 ? 28.707 1.100 -19.566 1.00 41.34 277 SER A N 1
ATOM 2239 C CA . SER A 1 277 ? 28.885 1.499 -18.164 1.00 41.34 277 SER A CA 1
ATOM 2240 C C . SER A 1 277 ? 27.612 1.319 -17.331 1.00 41.34 277 SER A C 1
ATOM 2242 O O . SER A 1 277 ? 27.718 1.112 -16.125 1.00 41.34 277 SER A O 1
ATOM 2244 N N . LEU A 1 278 ? 26.428 1.409 -17.944 1.00 40.59 278 LEU A N 1
ATOM 2245 C CA . LEU A 1 278 ? 25.134 1.234 -17.273 1.00 40.59 278 LEU A CA 1
ATOM 2246 C C . LEU A 1 278 ? 24.799 -0.246 -17.034 1.00 40.59 278 LEU A C 1
ATOM 2248 O O . LEU A 1 278 ? 24.298 -0.587 -15.970 1.00 40.59 278 LEU A O 1
ATOM 2252 N N . ASN A 1 279 ? 25.185 -1.133 -17.953 1.00 40.22 279 ASN A N 1
ATOM 2253 C CA . ASN A 1 279 ? 24.882 -2.569 -17.863 1.00 40.22 279 ASN A CA 1
ATOM 2254 C C . ASN A 1 279 ? 25.745 -3.357 -16.856 1.00 40.22 279 ASN A C 1
ATOM 2256 O O . ASN A 1 279 ? 25.522 -4.544 -16.670 1.00 40.22 279 ASN A O 1
ATOM 2260 N N . ASN A 1 280 ? 26.733 -2.731 -16.207 1.00 41.66 280 ASN A N 1
ATOM 2261 C CA . ASN A 1 280 ? 27.531 -3.362 -15.141 1.00 41.66 280 ASN A CA 1
ATOM 2262 C C . ASN A 1 280 ? 27.166 -2.836 -13.740 1.00 41.66 280 ASN A C 1
ATOM 2264 O O . ASN A 1 280 ? 27.901 -3.069 -12.782 1.00 41.66 280 ASN A O 1
ATOM 2268 N N . LYS A 1 281 ? 26.056 -2.092 -13.624 1.00 37.88 281 LYS A N 1
ATOM 2269 C CA . LYS A 1 281 ? 25.570 -1.481 -12.377 1.00 37.88 281 LYS A CA 1
ATOM 2270 C C . LYS A 1 281 ? 24.596 -2.386 -11.593 1.00 37.88 281 LYS A C 1
ATOM 2272 O O . LYS A 1 281 ? 24.195 -2.026 -10.496 1.00 37.88 281 LYS A O 1
ATOM 2277 N N . GLU A 1 282 ? 24.282 -3.578 -12.101 1.00 34.09 282 GLU A N 1
ATOM 2278 C CA . GLU A 1 282 ? 23.360 -4.563 -11.498 1.00 34.09 282 GLU A CA 1
ATOM 2279 C C . GLU A 1 282 ? 23.970 -5.409 -10.355 1.00 34.09 282 GLU A C 1
ATOM 2281 O O . GLU A 1 282 ? 23.516 -6.514 -10.079 1.00 34.09 282 GLU A O 1
ATOM 2286 N N . THR A 1 283 ? 25.019 -4.958 -9.653 1.00 36.12 283 THR A N 1
ATOM 2287 C CA . THR A 1 283 ? 25.540 -5.731 -8.496 1.00 36.12 283 THR A CA 1
ATOM 2288 C C . THR A 1 283 ? 25.930 -4.910 -7.268 1.00 36.12 283 THR A C 1
ATOM 2290 O O . THR A 1 283 ? 26.815 -5.312 -6.518 1.00 36.12 283 THR A O 1
ATOM 2293 N N . SER A 1 284 ? 25.237 -3.796 -7.014 1.00 30.94 284 SER A N 1
ATOM 2294 C CA . SER A 1 284 ? 24.990 -3.298 -5.648 1.00 30.94 284 SER A CA 1
ATOM 2295 C C . SER A 1 284 ? 23.943 -2.175 -5.688 1.00 30.94 284 SER A C 1
ATOM 2297 O O . SER A 1 284 ? 24.257 -1.049 -6.079 1.00 30.94 284 SER A O 1
ATOM 2299 N N . GLU A 1 285 ? 22.700 -2.472 -5.317 1.00 37.97 285 GLU A N 1
ATOM 2300 C CA . GLU A 1 285 ? 21.627 -1.475 -5.212 1.00 37.97 285 GLU A CA 1
ATOM 2301 C C . GLU A 1 285 ? 21.572 -0.777 -3.839 1.00 37.97 285 GLU A C 1
ATOM 2303 O O . GLU A 1 285 ? 22.099 -1.276 -2.844 1.00 37.97 285 GLU A O 1
ATOM 2308 N N . ASN A 1 286 ? 20.852 0.357 -3.837 1.00 38.38 286 ASN A N 1
ATOM 2309 C CA . ASN A 1 286 ? 20.592 1.381 -2.808 1.00 38.38 286 ASN A CA 1
ATOM 2310 C C . ASN A 1 286 ? 21.725 2.412 -2.625 1.00 38.38 286 ASN A C 1
ATOM 2312 O O . ASN A 1 286 ? 22.781 2.108 -2.086 1.00 38.38 286 ASN A O 1
ATOM 2316 N N . ILE A 1 287 ? 21.595 3.678 -3.048 1.00 33.78 287 ILE A N 1
ATOM 2317 C CA . ILE A 1 287 ? 20.530 4.646 -2.712 1.00 33.78 287 ILE A CA 1
ATOM 2318 C C . ILE A 1 287 ? 20.176 5.549 -3.918 1.00 33.78 287 ILE A C 1
ATOM 2320 O O . ILE A 1 287 ? 21.060 6.098 -4.579 1.00 33.78 287 ILE A O 1
ATOM 2324 N N . GLU A 1 288 ? 18.874 5.739 -4.160 1.00 37.12 288 GLU A N 1
ATOM 2325 C CA . GLU A 1 288 ? 18.292 6.761 -5.042 1.00 37.12 288 GLU A CA 1
ATOM 2326 C C . GLU A 1 288 ? 18.335 8.157 -4.402 1.00 37.12 288 GLU A C 1
ATOM 2328 O O . GLU A 1 288 ? 17.926 8.334 -3.258 1.00 37.12 288 GLU A O 1
ATOM 2333 N N . ALA A 1 289 ? 18.731 9.171 -5.171 1.00 34.81 289 ALA A N 1
ATOM 2334 C CA . ALA A 1 289 ? 17.835 10.266 -5.552 1.00 34.81 289 ALA A CA 1
ATOM 2335 C C . ALA A 1 289 ? 18.563 11.221 -6.508 1.00 34.81 289 ALA A C 1
ATOM 2337 O O . ALA A 1 289 ? 19.701 11.617 -6.279 1.00 34.81 289 ALA A O 1
ATOM 2338 N N . SER A 1 290 ? 17.836 11.644 -7.542 1.00 33.47 290 SER A N 1
ATOM 2339 C CA . SER A 1 290 ? 18.211 12.637 -8.550 1.00 33.47 290 SER A CA 1
ATOM 2340 C C . SER A 1 290 ? 19.107 12.127 -9.683 1.00 33.47 290 SER A C 1
ATOM 2342 O O . SER A 1 290 ? 20.326 12.082 -9.579 1.00 33.47 290 SER A O 1
ATOM 2344 N N . THR A 1 291 ? 18.481 11.746 -10.802 1.00 28.77 291 THR A N 1
ATOM 2345 C CA . THR A 1 291 ? 18.601 12.455 -12.096 1.00 28.77 291 THR A CA 1
ATOM 2346 C C . THR A 1 291 ? 17.630 11.813 -13.101 1.00 28.77 291 THR A C 1
ATOM 2348 O O . THR A 1 291 ? 17.999 10.924 -13.862 1.00 28.77 291 THR A O 1
ATOM 2351 N N . GLN A 1 292 ? 16.374 12.260 -13.128 1.00 39.09 292 GLN A N 1
ATOM 2352 C CA . GLN A 1 292 ? 15.517 12.094 -14.305 1.00 39.09 292 GLN A CA 1
ATOM 2353 C C . GLN A 1 292 ? 15.488 13.432 -15.034 1.00 39.09 292 GLN A C 1
ATOM 2355 O O . GLN A 1 292 ? 14.963 14.391 -14.488 1.00 39.09 292 GLN A O 1
ATOM 2360 N N . THR A 1 293 ? 16.066 13.470 -16.236 1.00 37.75 293 THR A N 1
ATOM 2361 C CA . THR A 1 293 ? 15.539 14.146 -17.437 1.00 37.75 293 THR A CA 1
ATOM 2362 C C . THR A 1 293 ? 16.605 14.055 -18.524 1.00 37.75 293 THR A C 1
ATOM 2364 O O . THR A 1 293 ? 17.543 14.840 -18.511 1.00 37.75 293 THR A O 1
ATOM 2367 N N . VAL A 1 294 ? 16.505 13.048 -19.397 1.00 41.22 294 VAL A N 1
ATOM 2368 C CA . VAL A 1 294 ? 16.351 13.136 -20.868 1.00 41.22 294 VAL A CA 1
ATOM 2369 C C . VAL A 1 294 ? 16.363 11.684 -21.382 1.00 41.22 294 VAL A C 1
ATOM 2371 O O . VAL A 1 294 ? 17.384 11.200 -21.857 1.00 41.22 294 VAL A O 1
ATOM 2374 N N . GLU A 1 295 ? 15.235 10.973 -21.292 1.00 43.34 295 GLU A N 1
ATOM 2375 C CA . GLU A 1 295 ? 15.023 9.745 -22.072 1.00 43.34 295 GLU A CA 1
ATOM 2376 C C . GLU A 1 295 ? 13.669 9.783 -22.795 1.00 43.34 295 GLU A C 1
ATOM 2378 O O . GLU A 1 295 ? 12.688 10.332 -22.304 1.00 43.34 295 GLU A O 1
ATOM 2383 N N . ASN A 1 296 ? 13.726 9.287 -24.031 1.00 48.22 296 ASN A N 1
ATOM 2384 C CA . ASN A 1 296 ? 12.725 9.150 -25.091 1.00 48.22 296 ASN A CA 1
ATOM 2385 C C . ASN A 1 296 ? 11.276 9.622 -24.845 1.00 48.22 296 ASN A C 1
ATOM 2387 O O . ASN A 1 296 ? 10.481 8.998 -24.156 1.00 48.22 296 ASN A O 1
ATOM 2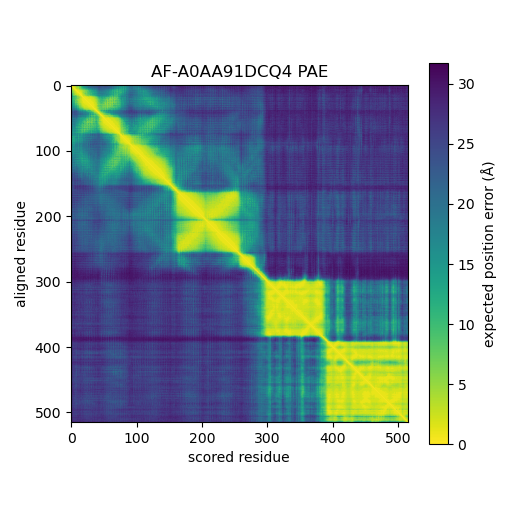391 N N . ILE A 1 297 ? 10.874 10.629 -25.629 1.00 44.34 297 ILE A N 1
ATOM 2392 C CA . ILE A 1 297 ? 9.520 11.217 -25.721 1.00 44.34 297 ILE A CA 1
ATOM 2393 C C . ILE A 1 297 ? 8.455 10.249 -26.312 1.00 44.34 297 ILE A C 1
ATOM 2395 O O . ILE A 1 297 ? 7.300 10.627 -26.479 1.00 44.34 297 ILE A O 1
ATOM 2399 N N . ASN A 1 298 ? 8.788 8.988 -26.611 1.00 58.41 298 ASN A N 1
ATOM 2400 C CA . ASN A 1 298 ? 7.877 8.063 -27.306 1.00 58.41 298 ASN A CA 1
ATOM 2401 C C . ASN A 1 298 ? 7.440 6.834 -26.498 1.00 58.41 298 ASN A C 1
ATOM 2403 O O . ASN A 1 298 ? 6.703 6.003 -27.036 1.00 58.41 298 ASN A O 1
ATOM 2407 N N . ASP A 1 299 ? 7.843 6.717 -25.237 1.00 71.12 299 ASP A N 1
ATOM 2408 C CA . ASP A 1 299 ? 7.471 5.572 -24.413 1.00 71.12 299 ASP A CA 1
ATOM 2409 C C . ASP A 1 299 ? 6.001 5.699 -23.988 1.00 71.12 299 ASP A C 1
ATOM 2411 O O . ASP A 1 299 ? 5.626 6.498 -23.130 1.00 71.12 299 ASP A O 1
ATOM 2415 N N . LYS A 1 300 ? 5.133 4.945 -24.669 1.00 84.06 300 LYS A N 1
ATOM 2416 C CA . LYS A 1 300 ? 3.689 4.958 -24.421 1.00 84.06 300 LYS A CA 1
ATOM 2417 C C . LYS A 1 300 ? 3.377 4.159 -23.163 1.00 84.06 300 LYS A C 1
ATOM 2419 O O . LYS A 1 300 ? 3.586 2.945 -23.128 1.00 84.06 300 LYS A O 1
ATOM 2424 N N . SER A 1 301 ? 2.815 4.835 -22.167 1.00 92.44 301 SER A N 1
ATOM 2425 C CA . SER A 1 301 ? 2.200 4.168 -21.024 1.00 92.44 301 SER A CA 1
ATOM 2426 C C . SER A 1 301 ? 0.838 3.581 -21.405 1.00 92.44 301 SER A C 1
ATOM 2428 O O . SER A 1 301 ? 0.058 4.211 -22.122 1.00 92.44 301 SER A O 1
ATOM 2430 N N . VAL A 1 302 ? 0.554 2.372 -20.929 1.00 95.69 302 VAL A N 1
ATOM 2431 C CA . VAL A 1 302 ? -0.717 1.657 -21.098 1.00 95.69 302 VAL A CA 1
ATOM 2432 C C . VAL A 1 302 ? -1.274 1.327 -19.720 1.00 95.69 302 VAL A C 1
ATOM 2434 O O . VAL A 1 302 ? -0.536 0.919 -18.827 1.00 95.69 302 VAL A O 1
ATOM 2437 N N . TYR A 1 303 ? -2.579 1.502 -19.549 1.00 95.56 303 TYR A N 1
ATOM 2438 C CA . TYR A 1 303 ? -3.287 1.185 -18.314 1.00 95.56 303 TYR A CA 1
ATOM 2439 C C . TYR A 1 303 ? -3.950 -0.184 -18.430 1.00 95.56 303 TYR A C 1
ATOM 2441 O O . TYR A 1 303 ? -4.490 -0.520 -19.485 1.00 95.56 303 TYR A O 1
ATOM 2449 N N . GLY A 1 304 ? -3.938 -0.970 -17.356 1.00 96.25 304 GLY A N 1
ATOM 2450 C CA . GLY A 1 304 ? -4.587 -2.277 -17.363 1.00 96.25 304 GLY A CA 1
ATOM 2451 C C . GLY A 1 304 ? -4.698 -2.943 -16.001 1.00 96.25 304 GLY A C 1
ATOM 2452 O O . GLY A 1 304 ? -4.433 -2.336 -14.965 1.00 96.25 304 GLY A O 1
ATOM 2453 N N . ILE A 1 305 ?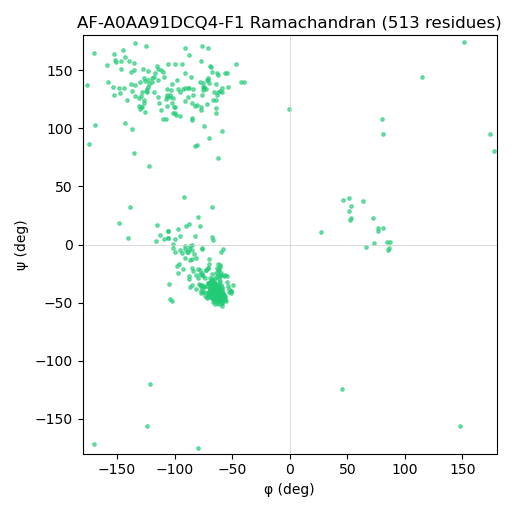 -5.126 -4.201 -16.021 1.00 95.75 305 ILE A N 1
ATOM 2454 C CA . ILE A 1 305 ? -5.260 -5.082 -14.860 1.00 95.75 305 ILE A CA 1
ATOM 2455 C C . ILE A 1 305 ? -4.324 -6.273 -15.047 1.00 95.75 305 ILE A C 1
ATOM 2457 O O . ILE A 1 305 ? -4.349 -6.900 -16.106 1.00 95.75 305 ILE A O 1
ATOM 2461 N N . ILE A 1 306 ? -3.533 -6.613 -14.029 1.00 97.88 306 ILE A N 1
ATOM 2462 C CA . ILE A 1 306 ? -2.689 -7.815 -14.051 1.00 97.88 306 ILE A CA 1
ATOM 2463 C C . ILE A 1 306 ? -3.581 -9.061 -14.114 1.00 97.88 306 ILE A C 1
ATOM 2465 O O . ILE A 1 306 ? -4.456 -9.250 -13.265 1.00 97.88 306 ILE A O 1
ATOM 2469 N N . LYS A 1 307 ? -3.365 -9.910 -15.120 1.00 98.12 307 LYS A N 1
ATOM 2470 C CA . LYS A 1 307 ? -4.131 -11.144 -15.336 1.00 98.12 307 LYS A CA 1
ATOM 2471 C C . LYS A 1 307 ? -3.368 -12.374 -14.885 1.00 98.12 307 LYS A C 1
ATOM 2473 O O . LYS A 1 307 ? -3.936 -13.209 -14.191 1.00 98.12 307 LYS A O 1
ATOM 2478 N N . GLU A 1 308 ? -2.117 -12.471 -15.302 1.00 98.19 308 GLU A N 1
ATOM 2479 C CA . GLU A 1 308 ? -1.313 -13.677 -15.165 1.00 98.19 308 GLU A CA 1
ATOM 2480 C C . GLU A 1 308 ? 0.167 -13.322 -15.246 1.00 98.19 308 GLU A C 1
ATOM 2482 O O . GLU A 1 308 ? 0.546 -12.319 -15.857 1.00 98.19 308 GLU A O 1
ATOM 2487 N N . TYR A 1 309 ? 0.985 -14.163 -14.631 1.00 98.38 309 TYR A N 1
ATOM 2488 C CA . TYR A 1 309 ? 2.429 -14.151 -14.747 1.00 98.38 309 TYR A CA 1
ATOM 2489 C C . TYR A 1 309 ? 2.892 -15.591 -14.964 1.00 98.38 309 TYR A C 1
ATOM 2491 O O . TYR A 1 309 ? 2.505 -16.471 -14.197 1.00 98.38 309 TYR A O 1
ATOM 2499 N N . ASP A 1 310 ? 3.691 -15.812 -16.001 1.00 98.06 310 ASP A N 1
ATOM 2500 C CA . ASP A 1 310 ? 4.223 -17.126 -16.367 1.00 98.06 310 ASP A CA 1
ATOM 2501 C C . ASP A 1 310 ? 5.736 -17.015 -16.539 1.00 98.06 310 ASP A C 1
ATOM 2503 O O . ASP A 1 310 ? 6.218 -16.131 -17.255 1.00 98.06 310 ASP A O 1
ATOM 2507 N N . CYS A 1 311 ? 6.490 -17.885 -15.871 1.00 97.31 311 CYS A N 1
ATOM 2508 C CA . CYS A 1 311 ? 7.938 -17.906 -15.991 1.00 97.31 311 CYS A CA 1
ATOM 2509 C C . CYS A 1 311 ? 8.473 -19.306 -16.306 1.00 97.31 311 CYS A C 1
ATOM 2511 O O . CYS A 1 311 ? 8.342 -20.242 -15.520 1.00 97.31 311 CYS A O 1
ATOM 2513 N N . GLY A 1 312 ? 9.115 -19.408 -17.473 1.00 95.25 312 GLY A N 1
ATOM 2514 C CA . GLY A 1 312 ? 9.935 -20.542 -17.900 1.00 95.25 312 GLY A CA 1
ATOM 2515 C C . GLY A 1 312 ? 11.354 -20.063 -18.207 1.00 95.25 312 GLY A C 1
ATOM 2516 O O . GLY A 1 312 ? 12.003 -19.468 -17.355 1.00 95.25 312 GLY A O 1
ATOM 2517 N N . ASP A 1 313 ? 11.816 -20.242 -19.449 1.00 93.88 313 ASP A N 1
ATOM 2518 C CA . ASP A 1 313 ? 13.112 -19.694 -19.900 1.00 93.88 313 ASP A CA 1
ATOM 2519 C C . ASP A 1 313 ? 13.141 -18.153 -19.866 1.00 93.88 313 ASP A C 1
ATOM 2521 O O . ASP A 1 313 ? 14.189 -17.534 -19.704 1.00 93.88 313 ASP A O 1
ATOM 2525 N N . ASN A 1 314 ? 11.974 -17.523 -20.026 1.00 97.50 314 ASN A N 1
ATOM 2526 C CA . ASN A 1 314 ? 11.774 -16.092 -19.823 1.00 97.50 314 ASN A CA 1
ATOM 2527 C C . ASN A 1 314 ? 10.490 -15.894 -19.017 1.00 97.50 314 ASN A C 1
ATOM 2529 O O . ASN A 1 314 ? 9.546 -16.675 -19.164 1.00 97.50 314 ASN A O 1
ATOM 2533 N N . CYS A 1 315 ? 10.438 -14.826 -18.225 1.00 98.06 315 CYS A N 1
ATOM 2534 C CA . CYS A 1 315 ? 9.243 -14.471 -17.476 1.00 98.06 315 CYS A CA 1
ATOM 2535 C C . CYS A 1 315 ? 8.396 -13.433 -18.225 1.00 98.06 315 CYS A C 1
ATOM 2537 O O . CYS A 1 315 ? 8.896 -12.390 -18.670 1.00 98.06 315 CYS A O 1
ATOM 2539 N N . TYR A 1 316 ? 7.099 -13.701 -18.333 1.00 98.31 316 TYR A N 1
ATOM 2540 C CA . TYR A 1 316 ? 6.117 -12.862 -19.005 1.00 98.31 316 TYR A CA 1
ATOM 2541 C C . TYR A 1 316 ? 5.039 -12.416 -18.029 1.00 98.31 316 TYR A C 1
ATOM 2543 O O . TYR A 1 316 ? 4.543 -13.196 -17.219 1.00 98.31 316 TYR A O 1
ATOM 2551 N N . LEU A 1 317 ? 4.637 -11.156 -18.153 1.00 98.44 317 LEU A N 1
ATOM 2552 C CA . LEU A 1 317 ? 3.450 -10.632 -17.495 1.00 98.44 317 LEU A CA 1
ATOM 2553 C C . LEU A 1 317 ? 2.363 -10.430 -18.546 1.00 98.44 317 LEU A C 1
ATOM 2555 O O . LEU A 1 317 ? 2.614 -9.830 -19.596 1.00 98.44 317 LEU A O 1
ATOM 2559 N N . THR A 1 318 ? 1.153 -10.876 -18.235 1.00 98.50 318 THR A N 1
ATOM 2560 C CA . THR A 1 318 ? -0.042 -10.609 -19.031 1.00 98.50 318 THR A CA 1
ATOM 2561 C C . THR A 1 318 ? -0.923 -9.616 -18.292 1.00 98.50 318 THR A C 1
ATOM 2563 O O . THR A 1 318 ? -1.325 -9.837 -17.145 1.00 98.50 318 THR A O 1
ATOM 2566 N N . ILE A 1 319 ? -1.264 -8.521 -18.966 1.00 98.12 319 ILE A N 1
ATOM 2567 C CA . ILE A 1 319 ? -2.264 -7.563 -18.500 1.00 98.12 319 ILE A CA 1
ATOM 2568 C C . ILE A 1 319 ? -3.468 -7.545 -19.442 1.00 98.12 319 ILE A C 1
ATOM 2570 O O . ILE A 1 319 ? -3.343 -7.813 -20.635 1.00 98.12 319 ILE A O 1
ATOM 2574 N N . MET A 1 320 ? -4.629 -7.173 -18.921 1.00 97.81 320 MET A N 1
ATOM 2575 C CA . MET A 1 320 ? -5.785 -6.773 -19.718 1.00 97.81 320 MET A CA 1
ATOM 2576 C C . MET A 1 320 ? -5.836 -5.252 -19.741 1.00 97.81 320 MET A C 1
ATOM 2578 O O . MET A 1 320 ? -6.017 -4.636 -18.689 1.00 97.81 320 MET A O 1
ATOM 2582 N N . ASP A 1 321 ? -5.621 -4.652 -20.909 1.00 96.31 321 ASP A N 1
ATOM 2583 C CA . ASP A 1 321 ? -5.663 -3.199 -21.045 1.00 96.31 321 ASP A CA 1
ATOM 2584 C C . ASP A 1 321 ? -7.093 -2.645 -20.914 1.00 96.31 321 ASP A C 1
ATOM 2586 O O . ASP A 1 321 ? -8.084 -3.381 -20.889 1.00 96.31 321 ASP A O 1
ATOM 2590 N N . ASP A 1 322 ? -7.205 -1.326 -20.808 1.00 90.25 322 ASP A N 1
ATOM 2591 C CA . ASP A 1 322 ? -8.478 -0.604 -20.724 1.00 90.25 322 ASP A CA 1
ATOM 2592 C C . ASP A 1 322 ? -9.398 -0.794 -21.946 1.00 90.25 322 ASP A C 1
ATOM 2594 O O . ASP A 1 322 ? -10.612 -0.603 -21.841 1.00 90.25 322 ASP A O 1
ATOM 2598 N N . THR A 1 323 ? -8.856 -1.229 -23.087 1.00 92.88 323 THR A N 1
ATOM 2599 C CA . THR A 1 323 ? -9.629 -1.602 -24.281 1.00 92.88 323 THR A CA 1
ATOM 2600 C C . THR A 1 323 ? -10.138 -3.046 -24.246 1.00 92.88 323 THR A C 1
ATOM 2602 O O . THR A 1 323 ? -10.811 -3.485 -25.183 1.00 92.88 323 THR A O 1
ATOM 2605 N N . GLY A 1 324 ? -9.833 -3.790 -23.178 1.00 94.38 324 GLY A N 1
ATOM 2606 C C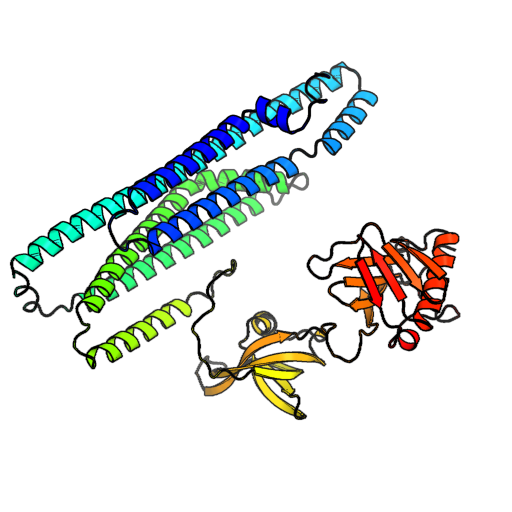A . GLY A 1 324 ? -10.168 -5.202 -23.017 1.00 94.38 324 GLY A CA 1
ATOM 2607 C C . GLY A 1 324 ? -9.263 -6.140 -23.817 1.00 94.38 324 GLY A C 1
ATOM 2608 O O . GLY A 1 324 ? -9.615 -7.304 -24.004 1.00 94.38 324 GLY A O 1
ATOM 2609 N N . ARG A 1 325 ? -8.121 -5.656 -24.321 1.00 96.94 325 ARG A N 1
ATOM 2610 C CA . ARG A 1 325 ? -7.148 -6.478 -25.048 1.00 96.94 325 ARG A CA 1
ATOM 2611 C C . ARG A 1 325 ? -6.100 -7.007 -24.089 1.00 96.94 325 ARG A C 1
ATOM 2613 O O . ARG A 1 325 ? -5.533 -6.264 -23.291 1.00 96.94 325 ARG A O 1
ATOM 2620 N N . GLU A 1 326 ? -5.806 -8.292 -24.211 1.00 98.00 326 GLU A N 1
ATOM 2621 C CA . GLU A 1 326 ? -4.691 -8.889 -23.490 1.00 98.00 326 GLU A CA 1
ATOM 2622 C C . GLU A 1 326 ? -3.367 -8.481 -24.134 1.00 98.00 326 GLU A C 1
ATOM 2624 O O . GLU A 1 326 ? -3.214 -8.469 -25.361 1.00 98.00 326 GLU A O 1
ATOM 2629 N N . ARG A 1 327 ? -2.408 -8.118 -23.287 1.00 97.62 327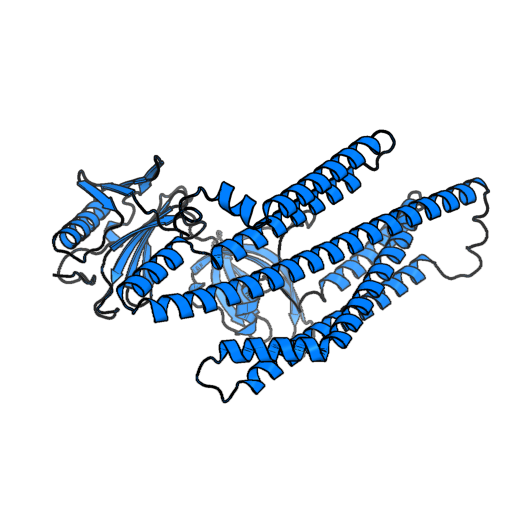 ARG A N 1
ATOM 2630 C CA . ARG A 1 327 ? -1.040 -7.794 -23.671 1.00 97.62 327 ARG A CA 1
ATOM 2631 C C . ARG A 1 327 ? -0.104 -8.615 -22.817 1.00 97.62 327 ARG A C 1
ATOM 2633 O O . ARG A 1 327 ? -0.085 -8.443 -21.601 1.00 97.62 327 ARG A O 1
ATOM 2640 N N . ALA A 1 328 ? 0.677 -9.457 -23.474 1.00 98.06 328 ALA A N 1
ATOM 2641 C CA . ALA A 1 328 ? 1.778 -10.172 -22.860 1.00 98.06 328 ALA A CA 1
ATOM 2642 C C . ALA A 1 328 ? 3.094 -9.493 -23.251 1.00 98.06 328 ALA A C 1
ATOM 2644 O O . ALA A 1 328 ? 3.276 -9.102 -24.407 1.00 98.06 328 ALA A O 1
ATOM 2645 N N . GLY A 1 329 ? 4.001 -9.351 -22.294 1.00 97.69 329 GLY A N 1
ATOM 2646 C CA . GLY A 1 329 ? 5.332 -8.802 -22.524 1.00 97.69 329 GLY A CA 1
ATOM 2647 C C . GLY A 1 329 ? 6.339 -9.355 -21.528 1.00 97.69 329 GLY A C 1
ATOM 2648 O O . GLY A 1 329 ? 5.961 -9.833 -20.457 1.00 97.69 329 GLY A O 1
ATOM 2649 N N . LEU A 1 330 ? 7.625 -9.294 -21.878 1.00 98.06 330 LEU A N 1
ATOM 2650 C CA . LEU A 1 330 ? 8.705 -9.667 -20.963 1.00 98.06 330 LEU A CA 1
ATOM 2651 C C . LEU A 1 330 ? 8.645 -8.809 -19.695 1.00 98.06 330 LEU A C 1
ATOM 2653 O O . LEU A 1 330 ? 8.569 -7.577 -19.776 1.00 98.06 330 LEU A O 1
ATOM 2657 N N . CYS A 1 331 ? 8.718 -9.449 -18.531 1.00 97.88 331 CYS A N 1
ATOM 2658 C CA . CYS A 1 331 ? 8.696 -8.768 -17.241 1.00 97.88 331 CYS A CA 1
ATOM 2659 C C . CYS A 1 331 ? 10.106 -8.249 -16.899 1.00 97.88 331 CYS A C 1
ATOM 2661 O O . CYS A 1 331 ? 10.891 -8.915 -16.227 1.00 97.88 331 CYS A O 1
ATOM 2663 N N . THR A 1 332 ? 10.446 -7.060 -17.411 1.00 97.12 332 THR A N 1
ATOM 2664 C CA . THR A 1 332 ? 11.777 -6.431 -17.237 1.00 97.12 332 THR A CA 1
ATOM 2665 C C . THR A 1 332 ? 11.774 -5.206 -16.321 1.00 97.12 332 THR A C 1
ATOM 2667 O O . THR A 1 332 ? 12.777 -4.509 -16.227 1.00 97.12 332 THR A O 1
ATOM 2670 N N . ALA A 1 333 ? 10.639 -4.886 -15.702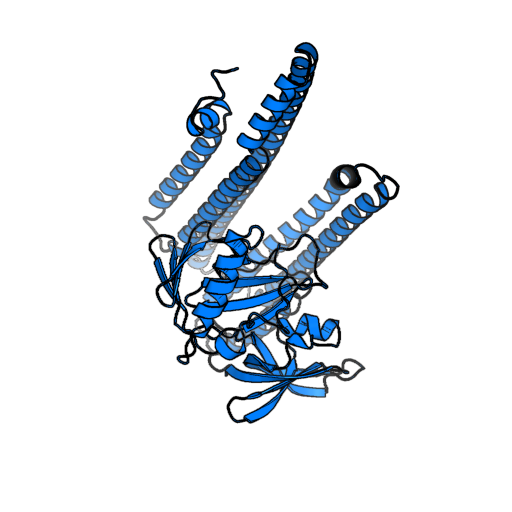 1.00 97.19 333 ALA A N 1
ATOM 2671 C CA . ALA A 1 333 ? 10.530 -3.766 -14.775 1.00 97.19 333 ALA A CA 1
ATOM 2672 C C . ALA A 1 333 ? 11.132 -4.133 -13.412 1.00 97.19 333 ALA A C 1
ATOM 2674 O O . ALA A 1 333 ? 11.144 -5.306 -13.052 1.00 97.19 333 ALA A O 1
ATOM 2675 N N . GLN A 1 334 ? 11.524 -3.135 -12.612 1.00 96.31 334 GLN A N 1
ATOM 2676 C CA . GLN A 1 334 ? 12.074 -3.355 -11.264 1.00 96.31 334 GLN A CA 1
ATOM 2677 C C . GLN A 1 334 ? 11.182 -4.262 -10.399 1.00 96.31 334 GLN A C 1
ATOM 2679 O O . GLN A 1 334 ? 11.662 -5.170 -9.731 1.00 96.31 334 GLN A O 1
ATOM 2684 N N . LEU A 1 335 ? 9.859 -4.061 -10.458 1.00 94.44 335 LEU A N 1
ATOM 2685 C CA . LEU A 1 335 ? 8.891 -4.865 -9.707 1.00 94.44 335 LEU A CA 1
ATOM 2686 C C . LEU A 1 335 ? 8.928 -6.357 -10.094 1.00 94.44 335 LEU A C 1
ATOM 2688 O O . LEU A 1 335 ? 8.673 -7.214 -9.254 1.00 94.44 335 LEU A O 1
ATOM 2692 N N . CYS A 1 336 ? 9.281 -6.666 -11.345 1.00 97.25 336 CYS A N 1
ATOM 2693 C CA . CYS A 1 336 ? 9.403 -8.035 -11.836 1.00 97.25 336 CYS A CA 1
ATOM 2694 C C . CYS A 1 336 ? 10.630 -8.759 -11.289 1.00 97.25 336 CYS A C 1
ATOM 2696 O O . CYS A 1 336 ? 10.642 -9.980 -11.314 1.00 97.25 336 CYS A O 1
ATOM 2698 N N . GLN A 1 337 ? 11.667 -8.054 -10.824 1.00 95.62 337 GLN A N 1
ATOM 2699 C CA . GLN A 1 337 ? 12.923 -8.690 -10.420 1.00 95.62 337 GLN A CA 1
ATOM 2700 C C . GLN A 1 337 ? 12.686 -9.752 -9.341 1.00 95.62 337 GLN A C 1
ATOM 2702 O O . GLN A 1 337 ? 13.126 -10.889 -9.487 1.00 95.62 337 GLN A O 1
ATOM 2707 N N . GLN A 1 338 ? 11.887 -9.413 -8.327 1.00 94.12 338 GLN A N 1
ATOM 2708 C CA . GLN A 1 338 ? 11.523 -10.353 -7.268 1.00 94.12 338 GLN A CA 1
ATOM 2709 C C . GLN A 1 338 ? 10.708 -11.539 -7.799 1.00 94.12 338 GLN A C 1
ATOM 2711 O O . GLN A 1 338 ? 10.930 -12.663 -7.367 1.00 94.12 338 GLN A O 1
ATOM 2716 N N . TRP A 1 339 ? 9.794 -11.305 -8.748 1.00 97.56 339 TRP A N 1
ATOM 2717 C CA . TRP A 1 339 ? 8.969 -12.361 -9.350 1.00 97.56 339 TRP A CA 1
ATOM 2718 C C . TRP A 1 339 ? 9.789 -13.283 -10.256 1.00 97.56 339 TRP A C 1
ATOM 2720 O O . TRP A 1 339 ? 9.497 -14.473 -10.371 1.00 97.56 339 TRP A O 1
ATOM 2730 N N . ASN A 1 340 ? 10.806 -12.735 -10.922 1.00 96.50 340 ASN A N 1
ATOM 2731 C CA . ASN A 1 340 ? 11.714 -13.479 -11.785 1.00 96.50 340 ASN A CA 1
ATOM 2732 C C . ASN A 1 340 ? 12.622 -14.378 -10.930 1.00 96.50 340 ASN A C 1
ATOM 2734 O O . ASN A 1 340 ? 12.784 -15.555 -11.239 1.00 96.50 340 ASN A O 1
ATOM 2738 N N . GLU A 1 341 ? 13.154 -13.854 -9.820 1.00 94.81 341 GLU A N 1
ATOM 2739 C CA . GLU A 1 341 ? 13.989 -14.606 -8.872 1.00 94.81 341 GLU A CA 1
ATOM 2740 C C . GLU A 1 341 ? 13.238 -15.774 -8.216 1.00 94.81 341 GLU A C 1
ATOM 2742 O O . GLU A 1 341 ? 13.798 -16.861 -8.068 1.00 94.81 341 GLU A O 1
ATOM 2747 N N . SER A 1 342 ? 11.966 -15.583 -7.855 1.00 95.81 342 SER A N 1
ATOM 2748 C CA . SER A 1 342 ? 11.110 -16.650 -7.317 1.00 95.81 342 SER A CA 1
ATOM 2749 C C . SER A 1 342 ? 10.490 -17.542 -8.393 1.00 95.81 342 SER A C 1
ATOM 2751 O O . SER A 1 342 ? 9.908 -18.570 -8.055 1.00 95.81 342 SER A O 1
ATOM 2753 N N . SER A 1 343 ? 10.575 -17.151 -9.671 1.00 97.25 343 SER A N 1
ATOM 2754 C CA . SER A 1 343 ? 9.786 -17.733 -10.769 1.00 97.25 343 SER A CA 1
ATOM 2755 C C . SER A 1 343 ? 8.270 -17.739 -10.497 1.00 97.25 343 SER A C 1
ATOM 2757 O O . SER A 1 343 ? 7.530 -18.520 -11.089 1.00 97.25 343 SER A O 1
ATOM 2759 N N . GLU A 1 344 ? 7.792 -16.861 -9.610 1.00 96.19 344 GLU A N 1
ATOM 2760 C CA . GLU A 1 344 ? 6.392 -16.776 -9.191 1.00 96.19 344 GLU A CA 1
ATOM 2761 C C . GLU A 1 344 ? 6.045 -15.346 -8.750 1.00 96.19 344 GLU A C 1
ATOM 2763 O O . GLU A 1 344 ? 6.708 -14.758 -7.893 1.00 96.19 344 GLU A O 1
ATOM 2768 N N . MET A 1 345 ? 4.967 -14.786 -9.298 1.00 96.94 345 MET A N 1
ATOM 2769 C CA . MET A 1 345 ? 4.395 -13.520 -8.834 1.00 96.94 345 MET A CA 1
ATOM 2770 C C . MET A 1 345 ? 3.389 -13.790 -7.703 1.00 96.94 345 MET A C 1
ATOM 2772 O O . MET A 1 345 ? 2.520 -14.649 -7.872 1.00 96.94 345 MET A O 1
ATOM 2776 N N . PRO A 1 346 ? 3.405 -13.035 -6.585 1.00 95.25 346 PRO A N 1
ATOM 2777 C CA . PRO A 1 346 ? 2.429 -13.232 -5.519 1.00 95.25 346 PRO A CA 1
ATOM 2778 C C . PRO A 1 346 ? 0.989 -13.056 -6.018 1.00 95.25 346 PRO A C 1
ATOM 2780 O O . PRO A 1 346 ? 0.663 -12.075 -6.688 1.00 95.25 346 PRO A O 1
ATOM 2783 N N . VAL A 1 347 ? 0.097 -13.970 -5.625 1.00 91.19 347 VAL A N 1
ATOM 2784 C CA . VAL A 1 347 ? -1.317 -13.990 -6.058 1.00 91.19 347 VAL A CA 1
ATOM 2785 C C . VAL A 1 347 ? -2.049 -12.675 -5.747 1.00 91.19 347 VAL A C 1
ATOM 2787 O O . VAL A 1 347 ? -2.973 -12.299 -6.464 1.00 91.19 347 VAL A O 1
ATOM 2790 N N . SER A 1 348 ? -1.606 -11.924 -4.734 1.00 86.88 348 SER A N 1
ATOM 2791 C CA . SER A 1 348 ? -2.148 -10.606 -4.370 1.00 86.88 348 SER A CA 1
ATOM 2792 C C . SER A 1 348 ? -2.005 -9.532 -5.459 1.00 86.88 348 SER A C 1
ATOM 2794 O O . SER A 1 348 ? -2.700 -8.513 -5.392 1.00 86.88 348 SER A O 1
ATOM 2796 N N . TYR A 1 349 ? -1.136 -9.741 -6.454 1.00 93.88 349 TYR A N 1
ATOM 2797 C CA . TYR A 1 349 ? -0.983 -8.854 -7.609 1.00 93.88 349 TYR A CA 1
ATOM 2798 C C . TYR A 1 349 ? -1.991 -9.136 -8.724 1.00 93.88 349 TYR A C 1
ATOM 2800 O O . TYR A 1 349 ? -2.294 -8.235 -9.509 1.00 93.88 349 TYR A O 1
ATOM 2808 N N . ILE A 1 350 ? -2.559 -10.344 -8.792 1.00 95.38 350 ILE A N 1
ATOM 2809 C CA . ILE A 1 350 ? -3.591 -10.673 -9.780 1.00 95.38 350 ILE A CA 1
ATOM 2810 C C . ILE A 1 350 ? -4.822 -9.799 -9.517 1.00 95.38 350 ILE A C 1
ATOM 2812 O O . ILE A 1 350 ? -5.324 -9.706 -8.399 1.00 95.38 350 ILE A O 1
ATOM 2816 N N . GLY A 1 351 ? -5.311 -9.125 -10.557 1.00 91.12 351 GLY A N 1
ATOM 2817 C CA . GLY A 1 351 ? -6.433 -8.193 -10.459 1.00 91.12 351 GLY A CA 1
ATOM 2818 C C . GLY A 1 351 ? -6.050 -6.763 -10.058 1.00 91.12 351 GLY A C 1
ATOM 2819 O O . GLY A 1 351 ? -6.918 -5.886 -10.080 1.00 91.12 351 GLY A O 1
ATOM 2820 N N . LYS A 1 352 ? -4.780 -6.478 -9.737 1.00 92.81 352 LYS A N 1
ATOM 2821 C CA . LYS A 1 352 ? -4.331 -5.106 -9.448 1.00 92.81 352 LYS A CA 1
ATOM 2822 C C . LYS A 1 352 ? -4.290 -4.262 -10.719 1.00 92.81 352 LYS A C 1
ATOM 2824 O O . LYS A 1 352 ? -3.913 -4.739 -11.791 1.00 92.81 352 LYS A O 1
ATOM 2829 N N . LYS A 1 353 ? -4.678 -2.990 -10.585 1.00 93.00 353 LYS A N 1
ATOM 2830 C CA . LYS A 1 353 ? -4.567 -1.996 -11.656 1.00 93.00 353 LYS A CA 1
ATOM 2831 C C . LYS A 1 353 ? -3.126 -1.517 -11.764 1.00 93.00 353 LYS A C 1
ATOM 2833 O O . LYS A 1 353 ? -2.471 -1.282 -10.753 1.00 93.00 353 LYS A O 1
ATOM 2838 N N . VAL A 1 354 ? -2.657 -1.337 -12.989 1.00 96.56 354 VAL A N 1
ATOM 2839 C CA . VAL A 1 354 ? -1.288 -0.914 -13.282 1.00 96.56 354 VAL A CA 1
ATOM 2840 C C . VAL A 1 354 ? -1.241 0.117 -14.397 1.00 96.56 354 VAL A C 1
ATOM 2842 O O . VAL A 1 354 ? -2.052 0.078 -15.326 1.00 96.56 354 VAL A O 1
ATOM 2845 N N . ALA A 1 355 ? -0.263 1.013 -14.314 1.00 95.75 355 ALA A N 1
ATOM 2846 C CA . ALA A 1 355 ? 0.260 1.752 -15.453 1.00 95.75 355 ALA A CA 1
ATOM 2847 C C . ALA A 1 355 ? 1.581 1.096 -15.855 1.00 95.75 355 ALA A C 1
ATOM 2849 O O . ALA A 1 355 ? 2.500 0.982 -15.043 1.00 95.75 355 ALA A O 1
ATOM 2850 N N . ILE A 1 356 ? 1.675 0.644 -17.101 1.00 96.88 356 ILE A N 1
ATOM 2851 C CA . ILE A 1 356 ? 2.875 0.002 -17.629 1.00 96.88 356 ILE A CA 1
ATOM 2852 C C . ILE A 1 356 ? 3.503 0.850 -18.726 1.00 96.88 356 ILE A C 1
ATOM 2854 O O . ILE A 1 356 ? 2.797 1.410 -19.558 1.00 96.88 356 ILE A O 1
ATOM 2858 N N . THR A 1 357 ? 4.829 0.908 -18.771 1.00 96.69 357 THR A N 1
ATOM 2859 C CA . THR A 1 357 ? 5.561 1.466 -19.915 1.00 96.69 357 THR A CA 1
ATOM 2860 C C . THR A 1 357 ? 6.061 0.322 -20.780 1.00 96.69 357 THR A C 1
ATOM 2862 O O . THR A 1 357 ? 6.848 -0.511 -20.319 1.00 96.69 357 THR A O 1
ATOM 2865 N N . ILE A 1 358 ? 5.600 0.275 -22.031 1.00 96.44 358 ILE A N 1
ATOM 2866 C CA . ILE A 1 358 ? 5.975 -0.772 -22.984 1.00 96.44 358 ILE A CA 1
ATOM 2867 C C . ILE A 1 358 ? 7.202 -0.312 -23.771 1.00 96.44 358 ILE A C 1
ATOM 2869 O O . ILE A 1 358 ? 7.173 0.718 -24.439 1.00 96.44 358 ILE A O 1
ATOM 2873 N N . GLY A 1 359 ? 8.260 -1.110 -23.716 1.00 95.81 359 GLY A N 1
ATOM 2874 C CA . GLY A 1 359 ? 9.430 -1.010 -24.578 1.00 95.81 359 GLY A CA 1
ATOM 2875 C C . GLY A 1 359 ? 9.680 -2.334 -25.292 1.00 95.81 359 GLY A C 1
ATOM 2876 O O . GLY A 1 359 ? 8.778 -3.157 -25.454 1.00 95.81 359 GLY A O 1
ATOM 2877 N N . LYS A 1 360 ? 10.928 -2.557 -25.699 1.00 96.69 360 LYS A N 1
ATOM 2878 C CA . LYS A 1 360 ? 11.368 -3.815 -26.303 1.00 96.69 360 LYS A CA 1
ATOM 2879 C C . LYS A 1 360 ? 12.389 -4.550 -25.435 1.00 96.69 360 LYS A C 1
ATOM 2881 O O . LYS A 1 360 ? 13.129 -3.928 -24.667 1.00 96.69 360 LYS A O 1
ATOM 2886 N N . GLY A 1 361 ? 12.415 -5.873 -25.522 1.00 95.81 361 GLY A N 1
ATOM 2887 C CA . GLY A 1 361 ? 13.363 -6.735 -24.814 1.00 95.81 361 GLY A CA 1
ATOM 2888 C C . GLY A 1 361 ? 13.718 -7.972 -25.631 1.00 95.81 361 GLY A C 1
ATOM 2889 O O . GLY A 1 361 ? 12.971 -8.351 -26.530 1.00 95.81 361 GLY A O 1
ATOM 2890 N N . PHE A 1 362 ? 14.863 -8.582 -25.328 1.00 96.38 362 PHE A N 1
ATOM 2891 C CA . PHE A 1 362 ? 15.306 -9.813 -25.977 1.00 96.38 362 PHE A CA 1
ATOM 2892 C C . PHE A 1 362 ? 14.825 -11.035 -25.198 1.00 96.38 362 PHE A C 1
ATOM 2894 O O . PHE A 1 362 ? 14.940 -11.067 -23.976 1.00 96.38 362 PHE A O 1
ATOM 2901 N N . GLN A 1 363 ? 14.306 -12.029 -25.914 1.00 96.50 363 GLN A N 1
ATOM 2902 C CA . GLN A 1 363 ? 14.047 -13.362 -25.370 1.00 96.50 363 GLN A CA 1
ATOM 2903 C C . GLN A 1 363 ? 15.317 -14.204 -25.465 1.00 96.50 363 GLN A C 1
ATOM 2905 O O . GLN A 1 363 ? 16.030 -14.107 -26.468 1.00 96.50 363 GLN A O 1
ATOM 2910 N N . TYR A 1 364 ? 15.563 -15.057 -24.477 1.00 95.06 364 TYR A N 1
ATOM 2911 C CA . TYR A 1 364 ? 16.684 -15.997 -24.462 1.00 95.06 364 TYR A CA 1
ATOM 2912 C C . TYR A 1 364 ? 16.184 -17.444 -24.393 1.00 95.06 364 TYR A C 1
ATOM 2914 O O . TYR A 1 364 ? 15.170 -17.714 -23.756 1.00 95.06 364 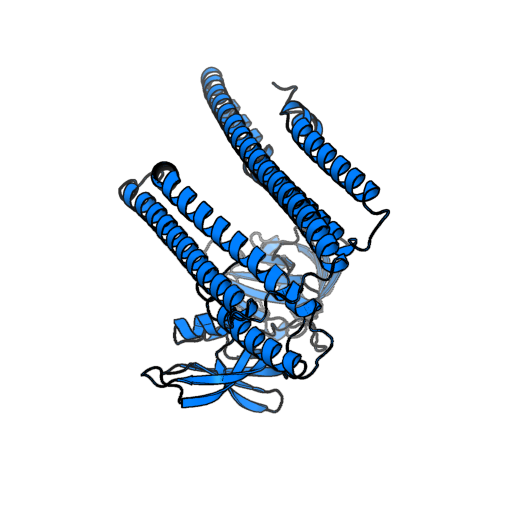TYR A O 1
ATOM 2922 N N . ASP A 1 365 ? 16.856 -18.374 -25.070 1.00 94.38 365 ASP A N 1
ATOM 2923 C CA . ASP A 1 365 ? 16.598 -19.810 -24.898 1.00 94.38 365 ASP A CA 1
ATOM 2924 C C . ASP A 1 365 ? 17.209 -20.334 -23.581 1.00 94.38 365 ASP A C 1
ATOM 2926 O O . ASP A 1 365 ? 18.009 -19.648 -22.939 1.00 94.38 365 ASP A O 1
ATOM 2930 N N . GLY A 1 366 ? 16.903 -21.577 -23.194 1.00 91.69 366 GLY A N 1
ATOM 2931 C CA . GLY A 1 366 ? 17.516 -22.226 -22.023 1.00 91.69 366 GLY A CA 1
ATOM 2932 C C . GLY A 1 366 ? 19.051 -22.382 -22.065 1.00 91.69 366 GLY A C 1
ATOM 2933 O O . GLY A 1 366 ? 19.649 -22.791 -21.072 1.00 91.69 366 GLY A O 1
ATOM 2934 N N . ASN A 1 367 ? 19.711 -22.052 -23.183 1.00 93.31 367 ASN A N 1
ATOM 2935 C CA . ASN A 1 367 ? 21.172 -21.998 -23.306 1.00 93.31 367 ASN A CA 1
ATOM 2936 C C . ASN A 1 367 ? 21.723 -20.556 -23.246 1.00 93.31 367 ASN A C 1
ATOM 2938 O O . ASN A 1 367 ? 22.935 -20.365 -23.369 1.00 93.31 367 ASN A O 1
ATOM 2942 N N . GLY A 1 368 ? 20.864 -19.547 -23.080 1.00 92.56 368 GLY A N 1
ATOM 2943 C CA . GLY A 1 368 ? 21.227 -18.131 -23.043 1.00 92.56 368 GLY A CA 1
ATOM 2944 C C . GLY A 1 368 ? 21.423 -17.476 -24.416 1.00 92.56 368 GLY A C 1
ATOM 2945 O O . GLY A 1 368 ? 21.975 -16.375 -24.488 1.00 92.56 368 GLY A O 1
ATOM 2946 N N . ASN A 1 369 ? 20.998 -18.102 -25.517 1.00 95.56 369 ASN A N 1
ATOM 2947 C CA . ASN A 1 369 ? 21.061 -17.491 -26.848 1.00 95.56 369 ASN A CA 1
ATOM 2948 C C . ASN A 1 369 ? 19.844 -16.597 -27.093 1.00 95.56 369 ASN A C 1
ATOM 2950 O O . ASN A 1 369 ? 18.708 -17.008 -26.869 1.00 95.56 369 ASN A O 1
ATOM 2954 N N . ALA A 1 370 ? 20.070 -15.391 -27.619 1.00 95.50 370 ALA A N 1
ATOM 2955 C CA . ALA A 1 370 ? 18.988 -14.475 -27.965 1.00 95.50 370 ALA A CA 1
ATOM 2956 C C . ALA A 1 370 ? 18.139 -15.022 -29.132 1.00 95.50 370 ALA A C 1
ATOM 2958 O O . ALA A 1 370 ? 18.662 -15.285 -30.216 1.00 95.50 370 ALA A O 1
ATOM 2959 N N . MET A 1 371 ? 16.827 -15.150 -28.924 1.00 95.19 371 MET A N 1
ATOM 2960 C CA . MET A 1 371 ? 15.862 -15.691 -29.892 1.00 95.19 371 MET A CA 1
ATOM 2961 C C . MET A 1 371 ? 15.136 -14.619 -30.712 1.00 95.19 371 MET A C 1
ATOM 2963 O O . MET A 1 371 ? 14.550 -14.923 -31.751 1.00 95.19 371 MET A O 1
ATOM 2967 N N . GLY A 1 372 ? 15.170 -13.363 -30.270 1.00 95.38 372 GLY A N 1
ATOM 2968 C CA . GLY A 1 372 ? 14.507 -12.255 -30.950 1.00 95.38 372 GLY A CA 1
ATOM 2969 C C . GLY A 1 372 ? 14.081 -11.151 -29.994 1.00 95.38 372 GLY A C 1
ATOM 2970 O O . GLY A 1 372 ? 14.216 -11.273 -28.777 1.00 95.38 372 GLY A O 1
ATOM 2971 N N . GLU A 1 373 ? 13.579 -10.063 -30.569 1.00 97.19 373 GLU A N 1
ATOM 2972 C CA . GLU A 1 373 ? 13.052 -8.911 -29.841 1.00 97.19 373 GLU A CA 1
ATOM 2973 C C . GLU A 1 373 ? 11.522 -9.016 -29.723 1.00 97.19 373 GLU A C 1
ATOM 2975 O O . GLU A 1 373 ? 10.829 -9.298 -30.702 1.00 97.19 373 GLU A O 1
ATOM 2980 N N . THR A 1 374 ? 10.986 -8.767 -28.531 1.00 96.75 374 THR A N 1
ATOM 2981 C CA . THR A 1 374 ? 9.548 -8.772 -28.226 1.00 96.75 374 THR A CA 1
ATOM 2982 C C . THR A 1 374 ? 9.171 -7.548 -27.384 1.00 96.75 374 THR A C 1
ATOM 2984 O O . THR A 1 374 ? 10.040 -6.772 -26.975 1.00 96.75 374 THR A O 1
ATOM 2987 N N . ASP A 1 375 ? 7.878 -7.343 -27.142 1.00 97.19 375 ASP A N 1
ATOM 2988 C CA . ASP A 1 375 ? 7.404 -6.324 -26.204 1.00 97.19 375 ASP A CA 1
ATOM 2989 C C . ASP A 1 375 ? 7.869 -6.654 -24.779 1.00 97.19 375 ASP A C 1
ATOM 2991 O O . ASP A 1 375 ? 7.836 -7.802 -24.334 1.00 97.19 375 ASP A O 1
ATOM 2995 N N . ALA A 1 376 ? 8.307 -5.630 -24.054 1.00 97.44 376 ALA A N 1
ATOM 2996 C CA . ALA A 1 376 ? 8.780 -5.751 -22.684 1.00 97.44 376 ALA A CA 1
ATOM 2997 C C . ALA A 1 376 ? 8.178 -4.648 -21.821 1.00 97.44 376 ALA A C 1
ATOM 2999 O O . ALA A 1 376 ? 8.129 -3.485 -22.225 1.00 97.44 376 ALA A O 1
ATOM 3000 N N . PHE A 1 377 ? 7.752 -4.992 -20.614 1.00 97.56 377 PHE A N 1
ATOM 3001 C CA . PHE A 1 377 ? 7.296 -4.010 -19.642 1.00 97.56 377 PHE A CA 1
ATOM 3002 C C . PHE A 1 377 ? 8.521 -3.473 -18.910 1.00 97.56 377 PHE A C 1
ATOM 3004 O O . PHE A 1 377 ? 9.189 -4.200 -18.175 1.00 97.56 377 PHE A O 1
ATOM 3011 N N . LYS A 1 378 ? 8.864 -2.212 -19.189 1.00 96.62 378 LYS A N 1
ATOM 3012 C CA . LYS A 1 378 ? 10.051 -1.520 -18.654 1.00 96.62 378 LYS A CA 1
ATOM 3013 C C . LYS A 1 378 ? 9.777 -0.847 -17.321 1.00 96.62 378 LYS A C 1
ATOM 3015 O O . LYS A 1 378 ? 10.666 -0.727 -16.488 1.00 96.62 378 LYS A O 1
ATOM 3020 N N . LYS A 1 379 ? 8.532 -0.427 -17.119 1.00 96.94 379 LYS A N 1
ATOM 3021 C CA . LYS A 1 379 ? 8.050 0.167 -15.877 1.00 96.94 379 LYS A CA 1
ATOM 3022 C C . LYS A 1 379 ? 6.681 -0.411 -15.567 1.00 96.94 379 LYS A C 1
ATOM 3024 O O . LYS A 1 379 ? 5.872 -0.549 -16.483 1.00 96.94 379 LYS A O 1
ATOM 3029 N N . ILE A 1 380 ? 6.444 -0.735 -14.303 1.00 96.75 380 ILE A N 1
ATOM 3030 C CA . ILE A 1 380 ? 5.135 -1.117 -13.778 1.00 96.75 380 ILE A CA 1
ATOM 3031 C C . ILE A 1 380 ? 4.914 -0.259 -12.542 1.00 96.75 380 ILE A C 1
ATOM 3033 O O . ILE A 1 380 ? 5.667 -0.353 -11.576 1.00 96.75 380 ILE A O 1
ATOM 3037 N N . GLU A 1 381 ? 3.898 0.585 -12.588 1.00 94.81 381 GLU A N 1
ATOM 3038 C CA . GLU A 1 381 ? 3.413 1.328 -11.435 1.00 94.81 381 GLU A CA 1
ATOM 3039 C C . GLU A 1 381 ? 2.094 0.700 -11.012 1.00 94.81 381 GLU A C 1
ATOM 3041 O O . GLU A 1 381 ? 1.139 0.660 -11.795 1.00 94.81 381 GLU A O 1
ATOM 3046 N N . LEU A 1 382 ? 2.042 0.194 -9.780 1.00 93.75 382 LEU A N 1
ATOM 3047 C CA . LEU A 1 382 ? 0.773 -0.188 -9.182 1.00 93.75 382 LEU A CA 1
ATOM 3048 C C . LEU A 1 382 ? -0.053 1.078 -9.048 1.00 93.75 382 LEU A C 1
ATOM 3050 O O . LEU A 1 382 ? 0.305 2.017 -8.336 1.00 93.75 382 LEU A O 1
ATOM 3054 N N . ILE A 1 383 ? -1.179 1.084 -9.742 1.00 87.31 383 ILE A N 1
ATOM 3055 C CA . ILE A 1 383 ? -2.221 2.042 -9.453 1.00 87.31 383 ILE A CA 1
ATOM 3056 C C . ILE A 1 383 ? -2.914 1.429 -8.255 1.00 87.31 383 ILE A C 1
ATOM 3058 O O . ILE A 1 383 ? -3.898 0.692 -8.385 1.00 87.31 383 ILE A O 1
ATOM 3062 N N . GLU A 1 384 ? -2.358 1.728 -7.078 1.00 74.19 384 GLU A N 1
ATOM 3063 C CA . GLU A 1 384 ? -3.145 1.701 -5.857 1.00 74.19 384 GLU A CA 1
ATOM 3064 C C . GLU A 1 384 ? -4.488 2.344 -6.202 1.00 74.19 384 GLU A C 1
ATOM 3066 O O . GLU A 1 384 ? -4.514 3.297 -6.997 1.00 74.19 384 GLU A O 1
ATOM 3071 N N . PRO A 1 385 ? -5.617 1.826 -5.703 1.00 60.41 385 PRO A N 1
ATOM 3072 C CA . PRO A 1 385 ? -6.878 2.534 -5.788 1.00 60.41 385 PRO A CA 1
ATOM 3073 C C . PRO A 1 385 ? -6.736 3.847 -5.003 1.00 60.41 385 PRO A C 1
ATOM 3075 O O . PRO A 1 385 ? -7.256 4.007 -3.907 1.00 60.41 385 PRO A O 1
ATOM 3078 N N . ASN A 1 386 ? -6.021 4.813 -5.577 1.00 48.53 386 ASN A N 1
ATOM 3079 C CA . ASN A 1 386 ? -6.014 6.198 -5.205 1.00 48.53 386 ASN A CA 1
ATOM 3080 C C . ASN A 1 386 ? -7.471 6.604 -5.382 1.00 48.53 386 ASN A C 1
ATOM 3082 O O . ASN A 1 386 ? -7.967 6.703 -6.508 1.00 48.53 386 ASN A O 1
ATOM 3086 N N . SER A 1 387 ? -8.223 6.610 -4.282 1.00 46.41 387 SER A N 1
ATOM 3087 C CA . SER A 1 387 ? -8.736 7.794 -3.567 1.00 46.41 387 SER A CA 1
ATOM 3088 C C . SER A 1 387 ? -8.971 9.103 -4.358 1.00 46.41 387 SER A C 1
ATOM 3090 O O . SER A 1 387 ? -9.263 10.135 -3.763 1.00 46.41 387 SER A O 1
ATOM 3092 N N . SER A 1 388 ? -8.914 9.078 -5.690 1.00 42.94 388 SER A N 1
ATOM 3093 C CA . SER A 1 388 ? -9.106 10.179 -6.632 1.00 42.94 388 SER A CA 1
ATOM 3094 C C . SER A 1 388 ? -9.719 9.714 -7.964 1.00 42.94 388 SER A C 1
ATOM 3096 O O . SER A 1 388 ? -9.708 10.452 -8.949 1.00 42.94 388 SER A O 1
ATOM 3098 N N . SER A 1 389 ? -10.341 8.528 -8.011 1.00 41.19 389 SER A N 1
ATOM 3099 C CA . SER A 1 389 ? -11.416 8.322 -8.982 1.00 41.19 389 SER A CA 1
ATOM 3100 C C . SER A 1 389 ? -12.570 9.248 -8.601 1.00 41.19 389 SER A C 1
ATOM 3102 O O . SER A 1 389 ? -13.012 9.268 -7.455 1.00 41.19 389 SER A O 1
ATOM 3104 N N . ALA A 1 390 ? -13.103 9.993 -9.565 1.00 44.94 390 ALA A N 1
ATOM 3105 C CA . ALA A 1 390 ? -14.312 10.801 -9.403 1.00 44.94 390 ALA A CA 1
ATOM 3106 C C . ALA A 1 390 ? -15.556 9.977 -8.978 1.00 44.94 390 ALA A C 1
ATOM 3108 O O . ALA A 1 390 ? -16.614 10.543 -8.706 1.00 44.94 390 ALA A O 1
ATOM 3109 N N . THR A 1 391 ? -15.442 8.649 -8.877 1.00 51.31 391 THR A N 1
ATOM 3110 C CA . THR A 1 391 ? -16.314 7.806 -8.051 1.00 51.31 391 THR A CA 1
ATOM 3111 C C . THR A 1 391 ? -15.783 7.789 -6.617 1.00 51.31 391 THR A C 1
ATOM 3113 O O . THR A 1 391 ? -14.748 7.179 -6.362 1.00 51.31 391 THR A O 1
ATOM 3116 N N . GLY A 1 392 ? -16.477 8.476 -5.705 1.00 71.25 392 GLY A N 1
ATOM 3117 C CA . GLY A 1 392 ? -16.034 8.715 -4.327 1.00 71.25 392 GLY A CA 1
ATOM 3118 C C . GLY A 1 392 ? -15.483 7.490 -3.581 1.00 71.25 392 GLY A C 1
ATOM 3119 O O . GLY A 1 392 ? -15.824 6.353 -3.894 1.00 71.25 392 GLY A O 1
ATOM 3120 N N . ALA A 1 393 ? -14.634 7.761 -2.581 1.00 87.69 393 ALA A N 1
ATOM 3121 C CA . ALA A 1 393 ? -13.957 6.770 -1.740 1.00 87.69 393 ALA A CA 1
ATOM 3122 C C . ALA A 1 393 ? -14.856 5.579 -1.351 1.00 87.69 393 ALA A C 1
ATOM 3124 O O . ALA A 1 393 ? -16.046 5.744 -1.073 1.00 87.69 393 ALA A O 1
ATOM 3125 N N . GLN A 1 394 ? -14.292 4.372 -1.350 1.00 93.94 394 GLN A N 1
ATOM 3126 C CA . GLN A 1 394 ? -15.000 3.131 -1.036 1.00 93.94 394 GLN A CA 1
ATOM 3127 C C . GLN A 1 394 ? -14.394 2.477 0.202 1.00 93.94 394 GLN A C 1
ATOM 3129 O O . GLN A 1 394 ? -13.183 2.528 0.413 1.00 93.94 394 GLN A O 1
ATOM 3134 N N . TRP A 1 395 ? -15.253 1.862 1.005 1.00 96.69 395 TRP A N 1
ATOM 3135 C CA . TRP A 1 395 ? -14.852 0.996 2.101 1.00 96.69 395 TRP A CA 1
ATOM 3136 C C . TRP A 1 395 ? -14.265 -0.297 1.546 1.00 96.69 395 TRP A C 1
ATOM 3138 O O . TRP A 1 395 ? -14.785 -0.860 0.578 1.00 96.69 395 TRP A O 1
ATOM 3148 N N . SER A 1 396 ? -13.194 -0.754 2.178 1.00 95.12 396 SER A N 1
ATOM 3149 C CA . SER A 1 396 ? -12.505 -2.006 1.883 1.00 95.12 396 SER A CA 1
ATOM 3150 C C . SER A 1 396 ? -12.452 -2.866 3.140 1.00 95.12 396 SER A C 1
ATOM 3152 O O . SER A 1 396 ? -12.404 -2.330 4.248 1.00 95.12 396 SER A O 1
ATOM 3154 N N . GLU A 1 397 ? -12.467 -4.184 2.952 1.00 94.44 397 GLU A N 1
ATOM 3155 C CA . GLU A 1 397 ? -12.184 -5.172 3.994 1.00 94.44 397 GLU A CA 1
ATOM 3156 C C . GLU A 1 397 ? -10.840 -5.856 3.722 1.00 94.44 397 GLU A C 1
ATOM 3158 O O . GLU A 1 397 ? -10.434 -6.026 2.568 1.00 94.44 397 GLU A O 1
ATOM 3163 N N . GLY A 1 398 ? -10.160 -6.249 4.790 1.00 91.62 398 GLY A N 1
ATOM 3164 C CA . GLY A 1 398 ? -8.923 -7.013 4.769 1.00 91.62 398 GLY A CA 1
ATOM 3165 C C . GLY A 1 398 ? -8.857 -7.979 5.946 1.00 91.62 398 GLY A C 1
ATOM 3166 O O . GLY A 1 398 ? -9.651 -7.902 6.884 1.00 91.62 398 GLY A O 1
ATOM 3167 N N . PHE A 1 399 ? -7.905 -8.906 5.885 1.00 89.06 399 PHE A N 1
ATOM 3168 C CA . PHE A 1 399 ? -7.594 -9.806 6.988 1.00 89.06 399 PHE A CA 1
ATOM 3169 C C . PHE A 1 399 ? -6.086 -9.812 7.230 1.00 89.06 399 PHE A C 1
ATOM 3171 O O . PHE A 1 399 ? -5.316 -10.174 6.336 1.00 89.06 399 PHE A O 1
ATOM 3178 N N . GLY A 1 400 ? -5.671 -9.412 8.429 1.00 84.00 400 GLY A N 1
ATOM 3179 C CA . GLY A 1 400 ? -4.271 -9.250 8.809 1.00 84.00 400 GLY A CA 1
ATOM 3180 C C . GLY A 1 400 ? -4.034 -9.722 10.238 1.00 84.00 400 GLY A C 1
ATOM 3181 O O . GLY A 1 400 ? -4.697 -9.274 11.166 1.00 84.00 400 GLY A O 1
ATOM 3182 N N . GLN A 1 401 ? -3.096 -10.657 10.431 1.00 84.81 401 GLN A N 1
ATOM 3183 C CA . GLN A 1 401 ? -2.673 -11.128 11.764 1.00 84.81 401 GLN A CA 1
ATOM 3184 C C . GLN A 1 401 ? -3.828 -11.598 12.682 1.00 84.81 401 GLN A C 1
ATOM 3186 O O . GLN A 1 401 ? -3.765 -11.436 13.898 1.00 84.81 401 GLN A O 1
ATOM 3191 N N . GLY A 1 402 ? -4.890 -12.181 12.112 1.00 83.56 402 GLY A N 1
ATOM 3192 C CA . GLY A 1 402 ? -6.067 -12.629 12.873 1.00 83.56 402 GLY A CA 1
ATOM 3193 C C . GLY A 1 402 ? -7.141 -11.554 13.094 1.00 83.56 402 GLY A C 1
ATOM 3194 O O . GLY A 1 402 ? -8.161 -11.828 13.733 1.00 83.56 402 GLY A O 1
ATOM 3195 N N . ASN A 1 403 ? -6.946 -10.352 12.550 1.00 88.94 403 ASN A N 1
ATOM 3196 C CA . ASN A 1 403 ? -7.908 -9.260 12.593 1.00 88.94 403 ASN A CA 1
ATOM 3197 C C . ASN A 1 403 ? -8.621 -9.129 11.253 1.00 88.94 403 ASN A C 1
ATOM 3199 O O . ASN A 1 403 ? -7.978 -9.094 10.205 1.00 88.94 403 ASN A O 1
ATOM 3203 N N . LEU A 1 404 ? -9.948 -9.013 11.293 1.00 92.88 404 LEU A N 1
ATOM 3204 C CA . LEU A 1 404 ? -10.671 -8.382 10.199 1.00 92.88 404 LEU A CA 1
ATOM 3205 C C . LEU A 1 404 ? -10.434 -6.880 10.299 1.00 92.88 404 LEU A C 1
ATOM 3207 O O . LEU A 1 404 ? -10.505 -6.284 11.375 1.00 92.88 404 LEU A O 1
ATOM 3211 N N . GLU A 1 405 ? -10.138 -6.271 9.169 1.00 94.81 405 GLU A N 1
ATOM 3212 C CA . GLU A 1 405 ? -9.772 -4.870 9.073 1.00 94.81 405 GLU A CA 1
ATOM 3213 C C . GLU A 1 405 ? -10.718 -4.203 8.090 1.00 94.81 405 GLU A C 1
ATOM 3215 O O . GLU A 1 405 ? -10.925 -4.707 6.988 1.00 94.81 405 GLU A O 1
ATOM 3220 N N . TYR A 1 406 ? -11.285 -3.062 8.466 1.00 96.88 406 TYR A N 1
ATOM 3221 C CA . TYR A 1 406 ? -12.120 -2.271 7.571 1.00 96.88 406 TYR A CA 1
ATOM 3222 C C . TYR A 1 406 ? -11.560 -0.869 7.474 1.00 96.88 406 TYR A C 1
ATOM 3224 O O . TYR A 1 406 ? -11.238 -0.249 8.488 1.00 96.88 406 TYR A O 1
ATOM 3232 N N . PHE A 1 407 ? -11.454 -0.340 6.263 1.00 97.19 407 PHE A N 1
ATOM 3233 C CA . PHE A 1 407 ? -10.899 0.991 6.084 1.00 97.19 407 PHE A CA 1
ATOM 3234 C C . PHE A 1 407 ? -11.455 1.715 4.870 1.00 97.19 407 PHE A C 1
ATOM 3236 O O . PHE A 1 407 ? -11.946 1.111 3.915 1.00 97.19 407 PHE A O 1
ATOM 3243 N N . ILE A 1 408 ? -11.369 3.040 4.922 1.00 97.38 408 ILE A N 1
ATOM 3244 C CA . ILE A 1 408 ? -11.677 3.928 3.808 1.00 97.38 408 ILE A CA 1
ATOM 3245 C C . ILE A 1 408 ? -10.614 5.021 3.724 1.00 97.38 408 ILE A C 1
ATOM 3247 O O . ILE A 1 408 ? -10.289 5.678 4.716 1.00 97.38 408 ILE A O 1
ATOM 3251 N N . ASP A 1 409 ? -10.108 5.228 2.511 1.00 95.69 409 ASP A N 1
ATOM 3252 C CA . ASP A 1 409 ? -9.036 6.176 2.225 1.00 95.69 409 ASP A CA 1
ATOM 3253 C C . ASP A 1 409 ? -9.588 7.396 1.497 1.00 95.69 409 ASP A C 1
ATOM 3255 O O . ASP A 1 409 ? -10.277 7.279 0.477 1.00 95.69 409 ASP A O 1
ATOM 3259 N N . LYS A 1 410 ? -9.276 8.588 2.005 1.00 94.44 410 LYS A N 1
ATOM 3260 C CA . LYS A 1 410 ? -9.659 9.851 1.377 1.00 94.44 410 LYS A CA 1
ATOM 3261 C C . LYS A 1 410 ? -8.694 10.969 1.751 1.00 94.44 410 LYS A C 1
ATOM 3263 O O . LYS A 1 410 ? -8.326 11.115 2.911 1.00 94.44 410 LYS A O 1
ATOM 3268 N N . ASP A 1 411 ? -8.303 11.766 0.759 1.00 92.19 411 ASP A N 1
ATOM 3269 C CA . ASP A 1 411 ? -7.460 12.958 0.926 1.00 92.19 411 ASP A CA 1
ATOM 3270 C C . ASP A 1 411 ? -6.160 12.692 1.722 1.00 92.19 411 ASP A C 1
ATOM 3272 O O . ASP A 1 411 ? -5.741 13.492 2.560 1.00 92.19 411 ASP A O 1
ATOM 3276 N N . GLY A 1 412 ? -5.516 11.544 1.467 1.00 93.69 412 GLY A N 1
ATOM 3277 C CA . GLY A 1 412 ? -4.261 11.140 2.120 1.00 93.69 412 GLY A CA 1
ATOM 3278 C C . GLY A 1 412 ? -4.414 10.623 3.557 1.00 93.69 412 GLY A C 1
ATOM 3279 O O . GLY A 1 412 ? -3.415 10.481 4.265 1.00 93.69 412 GLY A O 1
ATOM 3280 N N . VAL A 1 413 ? -5.645 10.356 3.998 1.00 96.19 413 VAL A N 1
ATOM 3281 C CA . VAL A 1 413 ? -5.975 9.869 5.341 1.00 96.19 413 VAL A CA 1
ATOM 3282 C C . VAL A 1 413 ? -6.811 8.594 5.247 1.00 96.19 413 VAL A C 1
ATOM 3284 O O . VAL A 1 413 ? -7.669 8.475 4.372 1.00 96.19 413 VAL A O 1
ATOM 3287 N N . ARG A 1 414 ? -6.581 7.663 6.173 1.00 97.62 414 ARG A N 1
ATOM 3288 C CA . ARG A 1 414 ? -7.323 6.410 6.323 1.00 97.62 414 ARG A CA 1
ATOM 3289 C C . ARG A 1 414 ? -8.096 6.406 7.630 1.00 97.62 414 ARG A C 1
ATOM 3291 O O . ARG A 1 414 ? -7.482 6.503 8.692 1.00 97.62 414 ARG A O 1
ATOM 3298 N N . LEU A 1 415 ? -9.416 6.245 7.563 1.00 98.12 415 LEU A N 1
ATOM 3299 C CA . LEU A 1 415 ? -10.208 5.825 8.720 1.00 98.12 415 LEU A CA 1
ATOM 3300 C C . LEU A 1 415 ? -10.163 4.299 8.784 1.00 98.12 415 LEU A C 1
ATOM 3302 O O . LEU A 1 415 ? -10.537 3.640 7.816 1.00 98.12 415 LEU A O 1
ATOM 3306 N N . TYR A 1 416 ? -9.682 3.760 9.898 1.00 97.75 416 TYR A N 1
ATOM 3307 C CA . TYR A 1 416 ? -9.388 2.343 10.078 1.00 97.75 416 TYR A CA 1
ATOM 3308 C C . TYR A 1 416 ? -10.151 1.775 11.273 1.00 97.75 416 TYR A C 1
ATOM 3310 O O . TYR A 1 416 ? -10.196 2.386 12.343 1.00 97.75 416 TYR A O 1
ATOM 3318 N N . ILE A 1 417 ? -10.726 0.594 11.084 1.00 97.69 417 ILE A N 1
ATOM 3319 C CA . ILE A 1 417 ? -11.512 -0.145 12.064 1.00 97.69 417 ILE A CA 1
ATOM 3320 C C . ILE A 1 417 ? -10.901 -1.540 12.185 1.00 97.69 417 ILE A C 1
ATOM 3322 O O . ILE A 1 417 ? -10.964 -2.334 11.246 1.00 97.69 417 ILE A O 1
ATOM 3326 N N . ALA A 1 418 ? -10.340 -1.840 13.353 1.00 95.81 418 ALA A N 1
ATOM 3327 C CA . ALA A 1 418 ? -9.883 -3.177 13.703 1.00 95.81 418 ALA A CA 1
ATOM 3328 C C . ALA A 1 418 ? -11.026 -3.972 14.335 1.00 95.81 418 ALA A C 1
ATOM 3330 O O . ALA A 1 418 ? -11.719 -3.483 15.229 1.00 95.81 418 ALA A O 1
ATOM 3331 N N . CYS A 1 419 ? -11.181 -5.209 13.886 1.00 94.44 419 CYS A N 1
ATOM 3332 C CA . CYS A 1 419 ? -12.167 -6.176 14.345 1.00 94.44 419 CYS A CA 1
ATOM 3333 C C . CYS A 1 419 ? -11.451 -7.526 14.532 1.00 94.44 419 CYS A C 1
ATOM 3335 O O . CYS A 1 419 ? -11.494 -8.386 13.647 1.00 94.44 419 CYS A O 1
ATOM 3337 N N . PRO A 1 420 ? -10.721 -7.714 15.646 1.00 89.81 420 PRO A N 1
ATOM 3338 C CA . PRO A 1 420 ? -10.090 -8.988 15.963 1.00 89.81 420 PRO A CA 1
ATOM 3339 C C . PRO A 1 420 ? -11.109 -10.115 15.934 1.00 89.81 420 PRO A C 1
ATOM 3341 O O . PRO A 1 420 ? -12.213 -9.954 16.445 1.00 89.81 420 PRO A O 1
ATOM 3344 N N . THR A 1 421 ? -10.762 -11.241 15.321 1.00 86.94 421 THR A N 1
ATOM 3345 C CA . THR A 1 421 ? -11.649 -12.410 15.279 1.00 86.94 421 THR A CA 1
ATOM 3346 C C . THR A 1 421 ? -11.391 -13.336 16.463 1.00 86.94 421 THR A C 1
ATOM 3348 O O . THR A 1 421 ? -10.386 -13.192 17.155 1.00 86.94 421 THR A O 1
ATOM 3351 N N . GLN A 1 422 ? -12.264 -14.322 16.685 1.00 81.31 422 GLN A N 1
ATOM 3352 C CA . GLN A 1 422 ? -12.030 -15.371 17.692 1.00 81.31 422 GLN A CA 1
ATOM 3353 C C . GLN A 1 422 ? -10.751 -16.184 17.428 1.00 81.31 422 GLN A C 1
ATOM 3355 O O . GLN A 1 422 ? -10.174 -16.726 18.366 1.00 81.31 422 GLN A O 1
ATOM 3360 N N . ASP A 1 423 ? -10.304 -16.241 16.170 1.00 81.62 423 ASP A N 1
ATOM 3361 C CA . ASP A 1 423 ? -9.052 -16.891 15.768 1.00 81.62 423 ASP A CA 1
ATOM 3362 C C . ASP A 1 423 ? -7.824 -15.973 15.952 1.00 81.62 423 ASP A C 1
ATOM 3364 O O . ASP A 1 423 ? -6.685 -16.406 15.768 1.00 81.62 423 ASP A O 1
ATOM 3368 N N . GLY A 1 424 ? -8.045 -14.695 16.278 1.00 79.62 424 GLY A N 1
ATOM 3369 C CA . GLY A 1 424 ? -7.004 -13.710 16.553 1.00 79.62 424 GLY A CA 1
ATOM 3370 C C . GLY A 1 424 ? -6.416 -13.825 17.961 1.00 79.62 424 GLY A C 1
ATOM 3371 O O . GLY A 1 424 ? -6.729 -14.728 18.735 1.00 79.62 424 GLY A O 1
ATOM 3372 N N . SER A 1 425 ? -5.528 -12.888 18.308 1.00 80.00 425 SER A N 1
ATOM 3373 C CA . SER A 1 425 ? -4.982 -12.820 19.668 1.00 80.00 425 SER A CA 1
ATOM 3374 C C . SER A 1 425 ? -6.111 -12.591 20.688 1.00 80.00 425 SER A C 1
ATOM 3376 O O . SER A 1 425 ? -6.894 -11.659 20.493 1.00 80.00 425 SER A O 1
ATOM 3378 N N . PRO A 1 426 ? -6.173 -13.352 21.800 1.00 77.31 426 PRO A N 1
ATOM 3379 C CA . PRO A 1 426 ? -7.150 -13.126 22.871 1.00 77.31 426 PRO A CA 1
ATOM 3380 C C . PRO A 1 426 ? -7.089 -11.712 23.461 1.00 77.31 426 PRO A C 1
ATOM 3382 O O . PRO A 1 426 ? -8.091 -11.203 23.955 1.00 77.31 426 PRO A O 1
ATOM 3385 N N . ASP A 1 427 ? -5.914 -11.082 23.388 1.00 81.12 427 ASP A N 1
ATOM 3386 C CA . ASP A 1 427 ? -5.663 -9.741 23.918 1.00 81.12 427 ASP A CA 1
ATOM 3387 C C . ASP A 1 427 ? -5.952 -8.632 22.891 1.00 81.12 427 ASP A C 1
ATOM 3389 O O . ASP A 1 427 ? -5.885 -7.447 23.224 1.00 81.12 427 ASP A O 1
ATOM 3393 N N . ALA A 1 428 ? -6.257 -8.982 21.636 1.00 85.25 428 ALA A N 1
ATOM 3394 C CA . ALA A 1 428 ? -6.591 -7.998 20.617 1.00 85.25 428 ALA A CA 1
ATOM 3395 C C . ALA A 1 428 ? -8.020 -7.480 20.825 1.00 85.25 428 ALA A C 1
ATOM 3397 O O . ALA A 1 428 ? -8.977 -8.247 20.931 1.00 85.25 428 ALA A O 1
ATOM 3398 N N . GLN A 1 429 ? -8.150 -6.154 20.849 1.00 87.56 429 GLN A N 1
ATOM 3399 C CA . GLN A 1 429 ? -9.414 -5.452 21.055 1.00 87.56 429 GLN A CA 1
ATOM 3400 C C . GLN A 1 429 ? -9.869 -4.777 19.764 1.00 87.56 429 GLN A C 1
ATOM 3402 O O . GLN A 1 429 ? -9.047 -4.264 18.998 1.00 87.56 429 GLN A O 1
ATOM 3407 N N . SER A 1 430 ? -11.181 -4.761 19.528 1.00 94.56 430 SER A N 1
ATOM 3408 C CA . SER A 1 430 ? -11.746 -3.967 18.435 1.00 94.56 430 SER A CA 1
ATOM 3409 C C . SER A 1 430 ? -11.477 -2.482 18.676 1.00 94.56 430 SER A C 1
ATOM 3411 O O . SER A 1 430 ? -11.408 -2.032 19.821 1.00 94.56 430 SER A O 1
ATOM 3413 N N . GLY A 1 431 ? -11.293 -1.697 17.621 1.00 96.25 431 GLY A N 1
ATOM 3414 C CA . GLY A 1 431 ? -10.919 -0.296 17.795 1.00 96.25 431 GLY A CA 1
ATOM 3415 C C . GLY A 1 431 ? -10.982 0.526 16.525 1.00 96.25 431 GLY A C 1
ATOM 3416 O O . GLY A 1 431 ? -11.061 -0.004 15.417 1.00 96.25 431 GLY A O 1
ATOM 3417 N N . VAL A 1 432 ? -10.954 1.842 16.702 1.00 97.81 432 VAL A N 1
ATOM 3418 C CA . VAL A 1 432 ? -11.052 2.825 15.622 1.00 97.81 432 VAL A CA 1
ATOM 3419 C C . VAL A 1 432 ? -9.858 3.753 15.692 1.00 97.81 432 VAL A C 1
ATOM 3421 O O . VAL A 1 432 ? -9.512 4.275 16.754 1.00 97.81 432 VAL A O 1
ATOM 3424 N N . SER A 1 433 ? -9.208 3.968 14.557 1.00 98.06 433 SER A N 1
ATOM 3425 C CA . SER A 1 433 ? -8.026 4.820 14.444 1.00 98.06 433 SER A CA 1
ATOM 3426 C C . SER A 1 433 ? -8.031 5.582 13.124 1.00 98.06 433 SER A C 1
ATOM 3428 O O . SER A 1 433 ? -8.746 5.236 12.182 1.00 98.06 433 SER A O 1
ATOM 3430 N N . LEU A 1 434 ? -7.238 6.646 13.066 1.00 98.19 434 LEU A N 1
ATOM 3431 C CA . LEU A 1 434 ? -7.097 7.492 11.891 1.00 98.19 434 LEU A CA 1
ATOM 3432 C C . LEU A 1 434 ? -5.608 7.592 11.564 1.00 98.19 434 LEU A C 1
ATOM 3434 O O . LEU A 1 434 ? -4.827 8.020 12.413 1.00 98.19 434 LEU A O 1
ATOM 3438 N N . TYR A 1 435 ? -5.233 7.238 10.338 1.00 96.69 435 TYR A N 1
ATOM 3439 C CA . TYR A 1 435 ? -3.841 7.195 9.887 1.00 96.69 435 TYR A CA 1
ATOM 3440 C C . TYR A 1 435 ? -3.594 8.188 8.764 1.00 96.69 435 TYR A C 1
ATOM 3442 O O . TYR A 1 435 ? -4.457 8.424 7.915 1.00 96.69 435 TYR A O 1
ATOM 3450 N N . ARG A 1 436 ? -2.386 8.738 8.711 1.00 96.25 436 ARG A N 1
ATOM 3451 C CA . ARG A 1 436 ? -1.893 9.448 7.533 1.00 96.25 436 ARG A CA 1
ATOM 3452 C C . ARG A 1 436 ? -1.223 8.453 6.593 1.00 96.25 436 ARG A C 1
ATOM 3454 O O . ARG A 1 436 ? -0.318 7.738 6.993 1.00 96.25 436 ARG A O 1
ATOM 3461 N N . LEU A 1 437 ? -1.636 8.431 5.331 1.00 91.38 437 LEU A N 1
ATOM 3462 C CA . LEU A 1 437 ? -1.152 7.435 4.368 1.00 91.38 437 LEU A CA 1
ATOM 3463 C C . LEU A 1 437 ? 0.311 7.642 3.945 1.00 91.38 437 LEU A C 1
ATOM 3465 O O . LEU A 1 437 ? 0.932 6.715 3.450 1.00 91.38 437 LEU A O 1
ATOM 3469 N N . SER A 1 438 ? 0.870 8.845 4.113 1.00 86.50 438 SER A N 1
ATOM 3470 C CA . SER A 1 438 ? 2.242 9.146 3.677 1.00 86.50 438 SER A CA 1
ATOM 3471 C C . SER A 1 438 ? 3.329 8.523 4.552 1.00 86.50 438 SER A C 1
ATOM 3473 O O . SER A 1 438 ? 4.442 8.328 4.080 1.00 86.50 438 SER A O 1
ATOM 3475 N N . ASP A 1 439 ? 3.040 8.312 5.834 1.00 90.06 439 ASP A N 1
ATOM 3476 C CA . ASP A 1 439 ? 4.006 7.887 6.856 1.00 90.06 439 ASP A CA 1
ATOM 3477 C C . ASP A 1 439 ? 3.417 6.865 7.845 1.00 90.06 439 ASP A C 1
ATOM 3479 O O . ASP A 1 439 ? 4.067 6.526 8.828 1.00 90.06 439 ASP A O 1
ATOM 3483 N N . GLU A 1 440 ? 2.180 6.413 7.608 1.00 90.56 440 GLU A N 1
ATOM 3484 C CA . GLU A 1 440 ? 1.397 5.528 8.482 1.00 90.56 440 GLU A CA 1
ATOM 3485 C C . GLU A 1 440 ? 1.287 6.021 9.936 1.00 90.56 440 GLU A C 1
ATOM 3487 O O . GLU A 1 440 ? 0.978 5.261 10.854 1.00 90.56 440 GLU A O 1
ATOM 3492 N N . ALA A 1 441 ? 1.495 7.320 10.174 1.00 93.38 441 ALA A N 1
ATOM 3493 C CA . ALA A 1 441 ? 1.412 7.880 11.511 1.00 93.38 441 ALA A CA 1
ATOM 3494 C C . ALA A 1 441 ? -0.050 8.008 11.961 1.00 93.38 441 ALA A C 1
ATOM 3496 O O . ALA A 1 441 ? -0.904 8.548 11.245 1.00 93.38 441 ALA A O 1
ATOM 3497 N N . ASN A 1 442 ? -0.321 7.564 13.188 1.00 96.38 442 ASN A N 1
ATOM 3498 C CA . ASN A 1 442 ? -1.619 7.720 13.835 1.00 96.38 442 ASN A CA 1
ATOM 3499 C C . ASN A 1 442 ? -1.885 9.178 14.236 1.00 96.38 442 ASN A C 1
ATOM 3501 O O . ASN A 1 442 ? -1.005 9.881 14.738 1.00 96.38 442 ASN A O 1
ATOM 3505 N N . PHE A 1 443 ? -3.129 9.626 14.074 1.00 96.12 443 PHE A N 1
ATOM 3506 C CA . PHE A 1 443 ? -3.599 10.870 14.676 1.00 96.12 443 PHE A CA 1
ATOM 3507 C C . PHE A 1 443 ? -4.004 10.621 16.132 1.00 96.12 443 PHE A C 1
ATOM 3509 O O . PHE A 1 443 ? -4.939 9.873 16.403 1.00 96.12 443 PHE A O 1
ATOM 3516 N N . GLU A 1 444 ? -3.337 11.298 17.070 1.00 96.62 444 GLU A N 1
ATOM 3517 C CA . GLU A 1 444 ? -3.579 11.131 18.513 1.00 96.62 444 GLU A CA 1
ATOM 3518 C C . GLU A 1 444 ? -4.985 11.551 18.963 1.00 96.62 444 GLU A C 1
ATOM 3520 O O . GLU A 1 444 ? -5.441 11.111 20.015 1.00 96.62 444 GLU A O 1
ATOM 3525 N N . LYS A 1 445 ? -5.649 12.445 18.215 1.00 97.81 445 LYS A N 1
ATOM 3526 C CA . LYS A 1 445 ? -6.992 12.953 18.524 1.00 97.81 445 LYS A CA 1
ATOM 3527 C C . LYS A 1 445 ? -7.772 13.262 17.255 1.00 97.81 445 LYS A C 1
ATOM 3529 O O . LYS A 1 445 ? -7.296 14.012 16.396 1.00 97.81 445 LYS A O 1
ATOM 3534 N N . PHE A 1 446 ? -8.995 12.758 17.180 1.00 98.44 446 PHE A N 1
ATOM 3535 C CA . PHE A 1 446 ? -9.967 13.109 16.149 1.00 98.44 446 PHE A CA 1
ATOM 3536 C C . PHE A 1 446 ? -11.394 12.924 16.673 1.00 98.44 446 PHE A C 1
ATOM 3538 O O . PHE A 1 446 ? -11.603 12.257 17.678 1.00 98.44 446 PHE A O 1
ATOM 3545 N N . ALA A 1 447 ? -12.374 13.501 15.986 1.00 98.50 447 ALA A N 1
ATOM 3546 C CA . ALA A 1 447 ? -13.791 13.264 16.248 1.00 98.50 447 ALA A CA 1
ATOM 3547 C C . ALA A 1 447 ? -14.488 12.813 14.961 1.00 98.50 447 ALA A C 1
ATOM 3549 O O . ALA A 1 447 ? -14.175 13.334 13.887 1.00 98.50 447 ALA A O 1
ATOM 3550 N N . ILE A 1 448 ? -15.417 11.864 15.063 1.00 98.69 448 ILE A N 1
ATOM 3551 C CA . ILE A 1 448 ? -16.259 11.380 13.965 1.00 98.69 448 ILE A CA 1
ATOM 3552 C C . ILE A 1 448 ? -17.700 11.807 14.237 1.00 98.69 448 ILE A C 1
ATOM 3554 O O . ILE A 1 448 ? -18.312 11.315 15.179 1.00 98.69 448 ILE A O 1
ATOM 3558 N N . ASP A 1 449 ? -18.260 12.661 13.384 1.00 98.56 449 ASP A N 1
ATOM 3559 C CA . ASP A 1 449 ? -19.688 12.975 13.377 1.00 98.56 449 ASP A CA 1
ATOM 3560 C C . ASP A 1 449 ? -20.381 12.174 12.268 1.00 98.56 449 ASP A C 1
ATOM 3562 O O . ASP A 1 449 ? -20.075 12.344 11.084 1.00 98.56 449 ASP A O 1
ATOM 3566 N N . VAL A 1 450 ? -21.323 11.303 12.620 1.00 98.50 450 VAL A N 1
ATOM 3567 C CA . VAL A 1 450 ? -22.042 10.459 11.655 1.00 98.50 450 VAL A CA 1
ATOM 3568 C C . VAL A 1 450 ? -23.460 10.187 12.143 1.00 98.50 450 VAL A C 1
ATOM 3570 O O . VAL A 1 450 ? -23.682 9.910 13.316 1.00 98.50 450 VAL A O 1
ATOM 3573 N N . ASN A 1 451 ? -24.444 10.312 11.247 1.00 97.69 451 ASN A N 1
ATOM 3574 C CA . ASN A 1 451 ? -25.856 10.036 11.543 1.00 97.69 451 ASN A CA 1
ATOM 3575 C C . ASN A 1 451 ? -26.410 10.766 12.800 1.00 97.69 451 ASN A C 1
ATOM 3577 O O . ASN A 1 451 ? -27.318 10.278 13.465 1.00 97.69 451 ASN A O 1
ATOM 3581 N N . GLY A 1 452 ? -25.868 11.945 13.132 1.00 97.56 452 GLY A N 1
ATOM 3582 C CA . GLY A 1 452 ? -26.269 12.737 14.305 1.00 97.56 452 GLY A CA 1
ATOM 3583 C C . GLY A 1 452 ? -25.566 12.373 15.619 1.00 97.56 452 GLY A C 1
ATOM 3584 O O . GLY A 1 452 ? -25.777 13.070 16.611 1.00 97.56 452 GLY A O 1
ATOM 3585 N N . HIS A 1 453 ? -24.713 11.349 15.632 1.00 98.50 453 HIS A N 1
ATOM 3586 C CA . HIS A 1 453 ? -23.861 10.995 16.768 1.00 98.50 453 HIS A CA 1
ATOM 3587 C C . HIS A 1 453 ? -22.431 11.511 16.571 1.00 98.50 453 HIS A C 1
ATOM 3589 O O . HIS A 1 453 ? -21.997 11.733 15.439 1.00 98.50 453 HIS A O 1
ATOM 3595 N N . SER A 1 454 ? -21.713 11.709 17.680 1.00 98.19 454 SER A N 1
ATOM 3596 C CA . SER A 1 454 ? -20.321 12.166 17.699 1.00 98.19 454 SER A CA 1
ATOM 3597 C C . SER A 1 454 ? -19.484 11.219 18.552 1.00 98.19 454 SER A C 1
ATOM 3599 O O . SER A 1 454 ? -19.883 10.882 19.669 1.00 98.19 454 SER A O 1
ATOM 3601 N N . TYR A 1 455 ? -18.346 10.787 18.016 1.00 98.25 455 TYR A N 1
ATOM 3602 C CA . TYR A 1 455 ? -17.433 9.833 18.642 1.00 98.25 455 TYR A CA 1
ATOM 3603 C C . TYR A 1 455 ? -16.023 10.423 18.689 1.00 98.25 455 TYR A C 1
ATOM 3605 O O . TYR A 1 455 ? -15.455 10.735 17.642 1.00 98.25 455 TYR A O 1
ATOM 3613 N N . ASP A 1 456 ? -15.444 10.545 19.882 1.00 98.06 456 ASP A N 1
ATOM 3614 C CA . ASP A 1 456 ? -14.050 10.963 20.054 1.00 98.06 456 ASP A CA 1
ATOM 3615 C C . ASP A 1 456 ? -13.117 9.756 19.908 1.00 98.06 456 ASP A C 1
ATOM 3617 O O . ASP A 1 456 ? -13.311 8.735 20.566 1.00 98.06 456 ASP A O 1
ATOM 3621 N N . GLY A 1 457 ? -12.101 9.875 19.053 1.00 96.12 457 GLY A N 1
ATOM 3622 C CA . GLY A 1 457 ? -11.095 8.847 18.805 1.00 96.12 457 GLY A CA 1
ATOM 3623 C C . GLY A 1 457 ? -9.647 9.324 18.997 1.00 96.12 457 GLY A C 1
ATOM 3624 O O . GLY A 1 457 ? -9.398 10.528 19.138 1.00 96.12 457 GLY A O 1
ATOM 3625 N N . PRO A 1 458 ? -8.675 8.389 18.975 1.00 96.94 458 PRO A N 1
ATOM 3626 C CA . PRO A 1 458 ? -8.865 6.942 18.821 1.00 96.94 458 PRO A CA 1
ATOM 3627 C C . PRO A 1 458 ? -9.529 6.312 20.054 1.00 96.94 458 PRO A C 1
ATOM 3629 O O . PRO A 1 458 ? -9.412 6.837 21.160 1.00 96.94 458 PRO A O 1
ATOM 3632 N N . PHE A 1 459 ? -10.231 5.193 19.867 1.00 95.31 459 PHE A N 1
ATOM 3633 C CA . PHE A 1 459 ? -10.836 4.447 20.973 1.00 95.31 459 PHE A CA 1
ATOM 3634 C C . PHE A 1 459 ? -10.854 2.937 20.710 1.00 95.31 459 PHE A C 1
ATOM 3636 O O . PHE A 1 459 ? -10.914 2.492 19.560 1.00 95.31 459 PHE A O 1
ATOM 3643 N N . SER A 1 460 ? -10.802 2.167 21.796 1.00 94.12 460 SER A N 1
ATOM 3644 C CA . SER A 1 460 ? -10.904 0.706 21.849 1.00 94.12 460 SER A CA 1
ATOM 3645 C C . SER A 1 460 ? -12.268 0.264 22.392 1.00 94.12 460 SER A C 1
ATOM 3647 O O . SER A 1 460 ? -12.938 0.985 23.133 1.00 94.12 460 SER A O 1
ATOM 3649 N N . ALA A 1 461 ? -12.669 -0.950 22.032 1.00 93.19 461 ALA A N 1
ATOM 3650 C CA . ALA A 1 461 ? -13.840 -1.666 22.531 1.00 93.19 461 ALA A CA 1
ATOM 3651 C C . ALA A 1 461 ? -13.466 -2.555 23.741 1.00 93.19 461 ALA A C 1
ATOM 3653 O O . ALA A 1 461 ? -13.867 -3.703 23.858 1.00 93.19 461 ALA A O 1
ATOM 3654 N N . ASP A 1 462 ? -12.621 -2.038 24.636 1.00 91.56 462 ASP A N 1
ATOM 3655 C CA . ASP A 1 462 ? -12.127 -2.763 25.821 1.00 91.56 462 ASP A CA 1
ATOM 3656 C C . ASP A 1 462 ? -13.003 -2.552 27.070 1.00 91.56 462 ASP A C 1
ATOM 3658 O O . ASP A 1 462 ? -12.776 -3.140 28.130 1.00 91.56 462 ASP A O 1
ATOM 3662 N N . SER A 1 463 ? -14.022 -1.704 26.948 1.00 92.94 463 SER A N 1
ATOM 3663 C CA . SER A 1 463 ? -14.941 -1.315 28.007 1.00 92.94 463 SER A CA 1
ATOM 3664 C C . SER A 1 463 ? -16.371 -1.346 27.487 1.00 92.94 463 SER A C 1
ATOM 3666 O O . SER A 1 463 ? -16.615 -1.115 26.309 1.00 92.94 463 SER A O 1
ATOM 3668 N N . ARG A 1 464 ? -17.355 -1.502 28.380 1.00 93.12 464 ARG A N 1
ATOM 3669 C CA . ARG A 1 464 ? -18.779 -1.461 28.003 1.00 93.12 464 ARG A CA 1
ATOM 3670 C C . ARG A 1 464 ? -19.174 -0.179 27.253 1.00 93.12 464 ARG A C 1
ATOM 3672 O O . ARG A 1 464 ? -20.087 -0.192 26.435 1.00 93.12 464 ARG A O 1
ATOM 3679 N N . VAL A 1 465 ? -18.530 0.947 27.567 1.00 93.44 465 VAL A N 1
ATOM 3680 C CA . VAL A 1 465 ? -18.745 2.213 26.846 1.00 93.44 465 VAL A CA 1
ATOM 3681 C C . VAL A 1 465 ? -18.081 2.155 25.470 1.00 93.44 465 VAL A C 1
ATOM 3683 O O . VAL A 1 465 ? -18.715 2.533 24.489 1.00 93.44 465 VAL A O 1
ATOM 3686 N N . GLY A 1 466 ? -16.851 1.639 25.397 1.00 94.38 466 GLY A N 1
ATOM 3687 C CA . GLY A 1 466 ? -16.132 1.394 24.148 1.00 94.38 466 GLY A CA 1
ATOM 3688 C C . GLY A 1 466 ? -16.903 0.489 23.186 1.00 94.38 466 GLY A C 1
ATOM 3689 O O . GLY A 1 466 ? -17.090 0.869 22.036 1.00 94.38 466 GLY A O 1
ATOM 3690 N N . ASP A 1 467 ? -17.437 -0.638 23.666 1.00 94.62 467 ASP A N 1
ATOM 3691 C CA . ASP A 1 467 ? -18.257 -1.570 22.880 1.00 94.62 467 ASP A CA 1
ATOM 3692 C C . ASP A 1 467 ? -19.494 -0.889 22.299 1.00 94.62 467 ASP A C 1
ATOM 3694 O O . ASP A 1 467 ? -19.748 -0.955 21.098 1.00 94.62 467 ASP A O 1
ATOM 3698 N N . ASN A 1 468 ? -20.253 -0.185 23.143 1.00 95.62 468 ASN A N 1
ATOM 3699 C CA . ASN A 1 468 ? -21.455 0.517 22.699 1.00 95.62 468 ASN A CA 1
ATOM 3700 C C . ASN A 1 468 ? -21.120 1.583 21.648 1.00 95.62 468 ASN A C 1
ATOM 3702 O O . ASN A 1 468 ? -21.829 1.699 20.649 1.00 95.62 468 ASN A O 1
ATOM 3706 N N . ASN A 1 469 ? -20.034 2.334 21.848 1.00 96.44 469 ASN A N 1
ATOM 3707 C CA . ASN A 1 469 ? -19.574 3.329 20.884 1.00 96.44 469 ASN A CA 1
ATOM 3708 C C . ASN A 1 469 ? -19.131 2.676 19.572 1.00 96.44 469 ASN A C 1
ATOM 3710 O O . ASN A 1 469 ? -19.479 3.170 18.503 1.00 96.44 469 ASN A O 1
ATOM 3714 N N . PHE A 1 470 ? -18.405 1.561 19.641 1.00 97.06 470 PHE A N 1
ATOM 3715 C CA . PHE A 1 470 ? -17.929 0.819 18.478 1.00 97.06 470 PHE A CA 1
ATOM 3716 C C . PHE A 1 470 ? -19.092 0.273 17.644 1.00 97.06 470 PHE A C 1
ATOM 3718 O O . PHE A 1 470 ? -19.171 0.527 16.442 1.00 97.06 470 PHE A O 1
ATOM 3725 N N . LEU A 1 471 ? -20.039 -0.412 18.288 1.00 96.62 471 LEU A N 1
ATOM 3726 C CA . LEU A 1 471 ? -21.225 -0.964 17.634 1.00 96.62 471 LEU A CA 1
ATOM 3727 C C . LEU A 1 471 ? -22.116 0.128 17.033 1.00 96.62 471 LEU A C 1
ATOM 3729 O O . LEU A 1 471 ? -22.537 0.016 15.881 1.00 96.62 471 LEU A O 1
ATOM 3733 N N . SER A 1 472 ? -22.360 1.203 17.786 1.00 97.50 472 SER A N 1
ATOM 3734 C CA . SER A 1 472 ? -23.153 2.341 17.316 1.00 97.50 472 SER A CA 1
ATOM 3735 C C . SER A 1 472 ? -22.489 3.032 16.122 1.00 97.50 472 SER A C 1
ATOM 3737 O O . SER A 1 472 ? -23.151 3.307 15.119 1.00 97.50 472 SER A O 1
ATOM 3739 N N . LEU A 1 473 ? -21.166 3.230 16.167 1.00 98.31 473 LEU A N 1
ATOM 3740 C CA . LEU A 1 473 ? -20.417 3.806 15.054 1.00 98.31 473 LEU A CA 1
ATOM 3741 C C . LEU A 1 473 ? -20.527 2.937 13.795 1.00 98.31 473 LEU A C 1
ATOM 3743 O O . LEU A 1 473 ? -20.809 3.468 12.722 1.00 98.31 473 LEU A O 1
ATOM 3747 N N . LEU A 1 474 ? -20.334 1.618 13.902 1.00 97.50 474 LEU A N 1
ATOM 3748 C CA . LEU A 1 474 ? -20.457 0.708 12.756 1.00 97.50 474 LEU A CA 1
ATOM 3749 C C . LEU A 1 474 ? -21.837 0.806 12.100 1.00 97.50 474 LEU A C 1
ATOM 3751 O O . LEU A 1 474 ? -21.945 0.887 10.874 1.00 97.50 474 LEU A O 1
ATOM 3755 N N . GLU A 1 475 ? -22.898 0.838 12.903 1.00 97.38 475 GLU A N 1
ATOM 3756 C CA . GLU A 1 475 ? -24.251 1.022 12.392 1.00 97.38 475 GLU A CA 1
ATOM 3757 C C . GLU A 1 475 ? -24.456 2.371 11.697 1.00 97.38 475 GLU A C 1
ATOM 3759 O O . GLU A 1 475 ? -25.132 2.430 10.664 1.00 97.38 475 GLU A O 1
ATOM 3764 N N . ASP A 1 476 ? -23.899 3.446 12.247 1.00 98.38 476 ASP A N 1
ATOM 3765 C CA . ASP A 1 476 ? -24.043 4.793 11.702 1.00 98.38 476 ASP A CA 1
ATOM 3766 C C . ASP A 1 476 ? -23.271 4.975 10.390 1.00 98.38 476 ASP A C 1
ATOM 3768 O O . ASP A 1 476 ? -23.816 5.529 9.429 1.00 98.38 476 ASP A O 1
ATOM 3772 N N . LEU A 1 477 ? -22.047 4.441 10.303 1.00 98.06 477 LEU A N 1
ATOM 3773 C CA . LEU A 1 477 ? -21.216 4.458 9.090 1.00 98.06 477 LEU A CA 1
ATOM 3774 C C . LEU A 1 477 ? -21.890 3.740 7.914 1.00 98.06 477 LEU A C 1
ATOM 3776 O O . LEU A 1 477 ? -21.736 4.127 6.756 1.00 98.06 477 LEU A O 1
ATOM 3780 N N . ARG A 1 478 ? -22.695 2.712 8.199 1.00 97.38 478 ARG A N 1
ATOM 3781 C CA . ARG A 1 478 ? -23.497 2.010 7.187 1.00 97.38 478 ARG A CA 1
ATOM 3782 C C . ARG A 1 478 ? -24.667 2.851 6.658 1.00 97.38 478 ARG A C 1
ATOM 3784 O O . ARG A 1 478 ? -25.191 2.544 5.585 1.00 97.38 478 ARG A O 1
ATOM 3791 N N . LYS A 1 479 ? -25.104 3.882 7.391 1.00 97.69 479 LYS A N 1
ATOM 3792 C CA . LYS A 1 479 ? -26.320 4.671 7.106 1.00 97.69 479 LYS A CA 1
ATOM 3793 C C . LYS A 1 479 ? -26.011 6.054 6.519 1.00 97.69 479 LYS A C 1
ATOM 3795 O O . LYS A 1 479 ? -26.770 6.523 5.664 1.00 97.69 479 LYS A O 1
ATOM 3800 N N . SER A 1 480 ? -24.910 6.689 6.925 1.00 97.75 480 SER A N 1
ATOM 3801 C CA . SER A 1 480 ? -24.593 8.088 6.607 1.00 97.75 480 SER A CA 1
ATOM 3802 C C . SER A 1 480 ? -23.115 8.306 6.288 1.00 97.75 480 SER A C 1
ATOM 3804 O O . SER A 1 480 ? -22.255 7.535 6.699 1.00 97.75 480 SER A O 1
ATOM 3806 N N . ASP A 1 481 ? -22.827 9.395 5.575 1.00 98.06 481 ASP A N 1
ATOM 3807 C CA . ASP A 1 481 ? -21.468 9.917 5.446 1.00 98.06 481 ASP A CA 1
ATOM 3808 C C . ASP A 1 481 ? -20.940 10.332 6.827 1.00 98.06 481 ASP A C 1
ATOM 3810 O O . ASP A 1 481 ? -21.705 10.825 7.666 1.00 98.06 481 ASP A O 1
ATOM 3814 N N . ALA A 1 482 ? -19.638 10.148 7.038 1.00 98.25 482 ALA A N 1
ATOM 3815 C CA . ALA A 1 482 ? -18.945 10.485 8.272 1.00 98.25 482 ALA A CA 1
ATOM 3816 C C . ALA A 1 482 ? -18.082 11.732 8.087 1.00 98.25 482 ALA A C 1
ATOM 3818 O O . ALA A 1 482 ? -17.242 11.797 7.188 1.00 98.25 482 ALA A O 1
ATOM 3819 N N . VAL A 1 483 ? -18.262 12.722 8.955 1.00 98.38 483 VAL A N 1
ATOM 3820 C CA . VAL A 1 483 ? -17.450 13.939 8.995 1.00 98.38 483 VAL A CA 1
ATOM 3821 C C . VAL A 1 483 ? -16.404 13.782 10.090 1.00 98.38 483 VAL A C 1
ATOM 3823 O O . VAL A 1 483 ? -16.730 13.777 11.272 1.00 98.38 483 VAL A O 1
ATOM 3826 N N . VAL A 1 484 ? -15.140 13.667 9.699 1.00 98.38 484 VAL A N 1
ATOM 3827 C CA . VAL A 1 484 ? -14.015 13.462 10.613 1.00 98.38 484 VAL A CA 1
ATOM 3828 C C . VAL A 1 484 ? -13.239 14.762 10.782 1.00 98.38 484 VAL A C 1
ATOM 3830 O O . VAL A 1 484 ? -12.821 15.384 9.802 1.00 98.38 484 VAL A O 1
ATOM 3833 N N . LYS A 1 485 ? -13.044 15.176 12.035 1.00 98.44 485 LYS A N 1
ATOM 3834 C CA . LYS A 1 485 ? -12.360 16.414 12.429 1.00 98.44 485 LYS A CA 1
ATOM 3835 C C . LYS A 1 485 ? -11.073 16.087 13.176 1.00 98.44 485 LYS A C 1
ATOM 3837 O O . LYS A 1 485 ? -11.109 15.363 14.164 1.00 98.44 485 LYS A O 1
ATOM 3842 N N . PHE A 1 486 ? -9.945 16.640 12.744 1.00 97.88 486 PHE A N 1
ATOM 3843 C CA . PHE A 1 486 ? -8.636 16.407 13.366 1.00 97.88 486 PHE A CA 1
ATOM 3844 C C . PHE A 1 486 ? -7.680 17.550 13.025 1.00 97.88 486 PHE A C 1
ATOM 3846 O O . PHE A 1 486 ? -7.680 18.034 11.897 1.00 97.88 486 PHE A O 1
ATOM 3853 N N . ASN A 1 487 ? -6.862 18.013 13.975 1.00 95.88 487 ASN A N 1
ATOM 3854 C CA . ASN A 1 487 ? -5.865 19.079 13.758 1.00 95.88 487 ASN A CA 1
ATOM 3855 C C . ASN A 1 487 ? -6.396 20.314 12.987 1.00 95.88 487 ASN A C 1
ATOM 3857 O O . ASN A 1 487 ? -5.708 20.867 12.130 1.00 95.88 487 ASN A O 1
ATOM 3861 N N . GLY A 1 488 ? -7.647 20.720 13.245 1.00 95.69 488 GLY A N 1
ATOM 3862 C CA . GLY A 1 488 ? -8.314 21.833 12.551 1.00 95.69 488 GLY A CA 1
ATOM 3863 C C . GLY A 1 488 ? -8.755 21.548 11.106 1.00 95.69 488 GLY A C 1
ATOM 3864 O O . GLY A 1 488 ? -9.313 22.433 10.460 1.00 95.69 488 GLY A O 1
ATOM 3865 N N . LYS A 1 489 ? -8.533 20.334 10.595 1.00 96.19 489 LYS A N 1
ATOM 3866 C CA . LYS A 1 489 ? -9.013 19.849 9.296 1.00 96.19 489 LYS A CA 1
ATOM 3867 C C . LYS A 1 489 ? -10.337 19.108 9.444 1.00 96.19 489 LYS A C 1
ATOM 3869 O O . LYS A 1 489 ? -10.640 18.551 10.499 1.00 96.19 489 LYS A O 1
ATOM 3874 N N . VAL A 1 490 ? -11.098 19.089 8.353 1.00 97.62 490 VAL A N 1
ATOM 3875 C CA . VAL A 1 490 ? -12.368 18.373 8.234 1.00 97.62 490 VAL A CA 1
ATOM 3876 C C . VAL A 1 490 ? -12.341 17.565 6.942 1.00 97.62 490 VAL A C 1
ATOM 3878 O O . VAL A 1 490 ? -12.095 18.131 5.879 1.00 97.62 490 VAL A O 1
ATOM 3881 N N . ILE A 1 491 ? -12.589 16.260 7.036 1.00 96.69 491 ILE A N 1
ATOM 3882 C CA . ILE A 1 491 ? -12.731 15.351 5.892 1.00 96.69 491 ILE A CA 1
ATOM 3883 C C . ILE A 1 491 ? -14.098 14.680 5.986 1.00 96.69 491 ILE A C 1
ATOM 3885 O O . ILE A 1 491 ? -14.550 14.332 7.071 1.00 96.69 491 ILE A O 1
ATOM 3889 N N . THR A 1 492 ? -14.763 14.483 4.850 1.00 97.38 492 THR A N 1
ATOM 3890 C CA . THR A 1 492 ? -16.025 13.734 4.792 1.00 97.38 492 THR A CA 1
ATOM 3891 C C . THR A 1 492 ? -15.806 12.406 4.086 1.00 97.38 492 THR A C 1
ATOM 3893 O O . THR A 1 492 ? -15.629 12.384 2.866 1.00 97.38 492 THR A O 1
ATOM 3896 N N . PHE A 1 493 ? -15.836 11.305 4.829 1.00 96.56 493 PHE A N 1
ATOM 3897 C CA . PHE A 1 493 ? -15.820 9.956 4.278 1.00 96.56 493 PHE A CA 1
ATOM 3898 C C . PHE A 1 493 ? -17.236 9.580 3.824 1.00 96.56 493 PHE A C 1
ATOM 3900 O O . PHE A 1 493 ? -18.162 9.608 4.637 1.00 96.56 493 PHE A O 1
ATOM 3907 N N . PRO A 1 494 ? -17.444 9.268 2.535 1.00 96.25 494 PRO A N 1
ATOM 3908 C CA . PRO A 1 494 ? -18.762 8.885 2.052 1.00 96.25 494 PRO A CA 1
ATOM 3909 C C . PRO A 1 494 ? -19.177 7.529 2.635 1.00 96.25 494 PRO A C 1
ATOM 3911 O O . PRO A 1 494 ? -18.345 6.632 2.793 1.00 96.25 494 PRO A O 1
ATOM 3914 N N . LYS A 1 495 ? -20.479 7.328 2.858 1.00 96.06 495 LYS A N 1
ATOM 3915 C CA . LYS A 1 495 ? -21.018 6.009 3.219 1.00 96.06 495 LYS A CA 1
ATOM 3916 C C . LYS A 1 495 ? -20.697 4.971 2.150 1.00 96.06 495 LYS A C 1
ATOM 3918 O O . LYS A 1 495 ? -20.412 3.829 2.467 1.00 96.06 495 LYS A O 1
ATOM 3923 N N . SER A 1 496 ? -20.710 5.373 0.876 1.00 92.75 496 SER A N 1
ATOM 3924 C CA . SER A 1 496 ? -20.319 4.538 -0.263 1.00 92.75 496 SER A CA 1
ATOM 3925 C C . SER A 1 496 ? -20.926 3.120 -0.195 1.00 92.75 496 SER A C 1
ATOM 3927 O O . SER A 1 496 ? -22.143 2.972 -0.075 1.00 92.75 496 SER A O 1
ATOM 3929 N N . ASN A 1 497 ? -20.094 2.082 -0.241 1.00 95.44 497 ASN A N 1
ATOM 3930 C CA . ASN A 1 497 ? -20.426 0.667 -0.063 1.00 95.44 497 ASN A CA 1
ATOM 3931 C C . ASN A 1 497 ? -20.345 0.168 1.400 1.00 95.44 497 ASN A C 1
ATOM 3933 O O . ASN A 1 497 ? -20.346 -1.044 1.604 1.00 95.44 497 ASN A O 1
ATOM 3937 N N . ALA A 1 498 ? -20.310 1.041 2.416 1.00 96.62 498 ALA A N 1
ATOM 3938 C CA . ALA A 1 498 ? -20.195 0.663 3.834 1.00 96.62 498 ALA A CA 1
ATOM 3939 C C . ALA A 1 498 ? -21.220 -0.395 4.253 1.00 96.62 498 ALA A C 1
ATOM 3941 O O . ALA A 1 498 ? -20.886 -1.333 4.966 1.00 96.62 498 ALA A O 1
ATOM 3942 N N . ALA A 1 499 ? -22.462 -0.288 3.770 1.00 96.00 499 ALA A N 1
ATOM 3943 C CA . ALA A 1 499 ? -23.524 -1.243 4.083 1.00 96.00 499 ALA A CA 1
ATOM 3944 C C . ALA A 1 499 ? -23.245 -2.680 3.590 1.00 96.00 499 ALA A C 1
ATOM 3946 O O . ALA A 1 499 ? -23.850 -3.624 4.103 1.00 96.00 499 ALA A O 1
ATOM 3947 N N . ASN A 1 500 ? -22.342 -2.855 2.624 1.00 95.19 500 ASN A N 1
ATOM 3948 C CA . ASN A 1 500 ? -21.944 -4.164 2.107 1.00 95.19 500 ASN A CA 1
ATOM 3949 C C . ASN A 1 500 ? -20.657 -4.690 2.754 1.00 95.19 500 ASN A C 1
ATOM 3951 O O . ASN A 1 500 ? -20.455 -5.896 2.747 1.00 95.19 500 ASN A O 1
ATOM 3955 N N . VAL A 1 501 ? -19.810 -3.797 3.275 1.00 95.88 501 VAL A N 1
ATOM 3956 C CA . VAL A 1 501 ? -18.455 -4.118 3.755 1.00 95.88 501 VAL A CA 1
ATOM 3957 C C . VAL A 1 501 ? -18.382 -4.162 5.280 1.00 95.88 501 VAL A C 1
ATOM 3959 O O . VAL A 1 501 ? -17.840 -5.098 5.849 1.00 95.88 501 VAL A O 1
ATOM 3962 N N . LEU A 1 502 ? -18.941 -3.163 5.969 1.00 96.12 502 LEU A N 1
ATOM 3963 C CA . LEU A 1 502 ? -18.871 -3.106 7.428 1.00 96.12 502 LEU A CA 1
ATOM 3964 C C . LEU A 1 502 ? -19.756 -4.187 8.060 1.00 96.12 502 LEU A C 1
ATOM 3966 O O . LEU A 1 502 ? -20.868 -4.419 7.575 1.00 96.12 502 LEU A O 1
ATOM 3970 N N . PRO A 1 503 ? -19.338 -4.808 9.171 1.00 94.56 503 PRO A N 1
ATOM 3971 C CA . PRO A 1 503 ? -20.093 -5.885 9.788 1.00 94.56 503 PRO A CA 1
ATOM 3972 C C . PRO A 1 503 ? -21.402 -5.367 10.398 1.00 94.56 503 PRO A C 1
ATOM 3974 O O . PRO A 1 503 ? -21.531 -4.202 10.780 1.00 94.56 503 PRO A O 1
ATOM 3977 N N . ILE A 1 504 ? -22.396 -6.252 10.480 1.00 94.00 504 ILE A N 1
ATOM 3978 C CA . ILE A 1 504 ? -23.667 -6.001 11.167 1.00 94.00 504 ILE A CA 1
ATOM 3979 C C . ILE A 1 504 ? -23.626 -6.750 12.493 1.00 94.00 504 ILE A C 1
ATOM 3981 O O . ILE A 1 504 ? -23.353 -7.951 12.508 1.00 94.00 504 ILE A O 1
ATOM 3985 N N . HIS A 1 505 ? -23.925 -6.061 13.590 1.00 91.38 505 HIS A N 1
ATOM 3986 C CA . HIS A 1 505 ? -24.054 -6.697 14.895 1.00 91.38 505 HIS A CA 1
ATOM 3987 C C . HIS A 1 505 ? -25.203 -7.725 14.898 1.00 91.38 505 HIS A C 1
ATOM 3989 O O . HIS A 1 505 ? -26.310 -7.431 14.442 1.00 91.38 505 HIS A O 1
ATOM 3995 N N . GLY A 1 506 ? -24.944 -8.940 15.387 1.00 89.19 506 GLY A N 1
ATOM 3996 C CA . GLY A 1 506 ? -25.892 -10.058 15.368 1.00 89.19 506 GLY A CA 1
ATOM 3997 C C . GLY A 1 506 ? -25.199 -11.414 15.222 1.00 89.19 506 GLY A C 1
ATOM 3998 O O . GLY A 1 506 ? -24.018 -11.548 15.520 1.00 89.19 506 GLY A O 1
ATOM 3999 N N . GLU A 1 507 ? -25.919 -12.421 14.719 1.00 73.94 507 GLU A N 1
ATOM 4000 C CA . GLU A 1 507 ? -25.452 -13.823 14.671 1.00 73.94 507 GLU A CA 1
ATOM 4001 C C . GLU A 1 507 ? -24.166 -14.062 13.859 1.00 73.94 507 GLU A C 1
ATOM 4003 O O . GLU A 1 507 ? -23.531 -15.100 14.015 1.00 73.94 507 GLU A O 1
ATOM 4008 N N . LYS A 1 508 ? -23.776 -13.129 12.983 1.00 82.81 508 LYS A N 1
ATOM 4009 C CA . LYS A 1 508 ? -22.566 -13.230 12.147 1.00 82.81 508 LYS A CA 1
ATOM 4010 C C . LYS A 1 508 ? -21.518 -12.167 12.472 1.00 82.81 508 LYS A C 1
ATOM 4012 O O . LYS A 1 508 ? -20.642 -11.902 11.654 1.00 82.81 508 LYS A O 1
ATOM 4017 N N . PHE A 1 509 ? -21.633 -11.528 13.631 1.00 89.75 509 PHE A N 1
ATOM 4018 C CA . PHE A 1 509 ? -20.659 -10.545 14.069 1.00 89.75 509 PHE A CA 1
ATOM 4019 C C . PHE A 1 509 ? -19.410 -11.257 14.591 1.00 89.75 509 PHE A C 1
ATOM 4021 O O . PHE A 1 509 ? -19.478 -12.010 15.557 1.00 89.75 509 PHE A O 1
ATOM 4028 N N . SER A 1 510 ? -18.284 -11.054 13.912 1.00 86.62 510 SER A N 1
ATOM 4029 C CA . SER A 1 510 ? -17.021 -11.747 14.181 1.00 86.62 510 SER A CA 1
ATOM 4030 C C . SER A 1 510 ? -16.029 -10.929 15.006 1.00 86.62 510 SER A C 1
ATOM 4032 O O . SER A 1 510 ? -14.993 -11.476 15.376 1.00 86.62 510 SER A O 1
ATOM 4034 N N . CYS A 1 511 ? -16.318 -9.654 15.294 1.00 90.50 511 CYS A N 1
ATOM 4035 C CA . CYS A 1 511 ? -15.418 -8.824 16.089 1.00 90.50 511 CYS A CA 1
ATOM 4036 C C . CYS A 1 511 ? -15.459 -9.235 17.557 1.00 90.50 511 CYS A C 1
ATOM 4038 O O . CYS A 1 511 ? -16.536 -9.371 18.141 1.00 90.50 511 CYS A O 1
ATOM 4040 N N . ASN A 1 512 ? -14.282 -9.371 18.153 1.00 86.94 512 ASN A N 1
ATOM 4041 C CA . ASN A 1 512 ? -14.119 -9.586 19.574 1.00 86.94 512 ASN A CA 1
ATOM 4042 C C . ASN A 1 512 ? -14.458 -8.289 20.319 1.00 86.94 512 ASN A C 1
ATOM 4044 O O . ASN A 1 512 ? -13.855 -7.238 20.067 1.00 86.94 512 ASN A O 1
ATOM 4048 N N . LEU A 1 513 ? -15.450 -8.377 21.197 1.00 87.56 513 LEU A N 1
ATOM 4049 C CA . LEU A 1 513 ? -15.849 -7.329 22.130 1.00 87.56 513 LEU A CA 1
ATOM 4050 C C . LEU A 1 513 ? -15.515 -7.816 23.537 1.00 87.56 513 LEU A C 1
ATOM 4052 O O . LEU A 1 513 ? -15.531 -9.019 23.799 1.00 87.56 513 LEU A O 1
ATOM 4056 N N . SER A 1 514 ? -15.207 -6.895 24.442 1.00 78.06 514 SER A N 1
ATOM 4057 C CA . SER A 1 514 ? -14.759 -7.252 25.793 1.00 78.06 514 SER A CA 1
ATOM 4058 C C . SER A 1 514 ? -15.882 -7.855 26.667 1.00 78.06 514 SER A C 1
ATOM 4060 O O . SER A 1 514 ? -15.587 -8.485 27.687 1.00 78.06 514 SER A O 1
ATOM 4062 N N . PHE A 1 515 ? -17.161 -7.694 26.282 1.00 65.44 515 PHE A N 1
ATOM 4063 C CA . PHE A 1 515 ? -18.334 -8.041 27.106 1.00 65.44 515 PHE A CA 1
ATOM 4064 C C . PHE A 1 515 ? -19.364 -8.977 26.468 1.00 65.44 515 PHE A C 1
ATOM 4066 O O . PHE A 1 515 ? -19.723 -8.786 25.284 1.00 65.44 515 PHE A O 1
#

Nearest PDB structures (foldseek):
  6ixf-assembly1_A  TM=4.043E-01  e=8.895E+00  Homo sapiens
  3ja6-assembly1_H  TM=2.849E-01  e=6.781E+00  Escherichia coli

InterPro domains:
  IPR059508 YfjT/YkfB [PF27224] (394-502)

Solvent-accessible surface area (backbone atoms only — not comparable to full-atom values): 28702 Å² total; per-residue (Å²): 113,80,77,71,74,74,54,59,70,73,63,49,42,54,74,74,51,52,45,62,55,52,51,50,50,53,51,52,52,50,51,52,56,54,53,56,62,67,61,66,79,70,69,92,61,63,66,64,58,52,48,56,52,49,54,51,52,53,52,52,52,49,52,53,48,52,56,50,50,55,50,47,74,75,52,49,62,65,60,52,52,51,53,50,52,54,46,62,74,73,47,59,68,71,58,48,52,53,53,48,53,52,51,52,52,52,50,52,56,48,51,53,51,54,48,52,52,52,54,49,53,51,51,51,53,49,53,52,51,55,49,54,52,52,49,51,56,48,50,55,52,51,49,55,52,48,55,59,43,62,76,66,68,70,75,83,74,73,76,84,74,83,66,59,67,59,62,53,31,54,55,48,33,54,54,22,51,53,45,27,52,54,25,53,54,50,51,53,52,50,52,49,50,35,51,51,51,8,53,63,75,29,70,87,45,85,76,62,38,68,60,46,29,53,52,41,32,53,55,38,47,66,73,42,43,70,59,55,51,50,35,51,51,48,30,48,54,21,51,53,50,33,52,58,31,47,54,53,49,51,56,52,54,70,73,48,78,86,46,79,76,63,52,56,58,54,50,50,54,47,53,54,52,54,52,62,59,57,75,70,57,89,82,72,85,89,84,91,80,90,87,90,88,89,79,73,98,75,68,53,70,47,50,30,29,35,65,50,69,52,53,71,73,55,42,34,36,29,30,35,31,83,87,71,46,76,47,73,23,36,50,66,11,78,78,30,51,62,26,57,75,66,53,50,65,66,72,85,50,53,68,36,39,32,44,30,30,54,47,74,38,75,44,41,46,90,84,70,49,78,75,48,78,44,53,13,30,56,38,69,41,74,47,65,86,61,57,70,50,94,67,70,43,52,55,45,73,49,78,56,92,42,22,40,34,38,36,36,45,49,90,64,30,32,47,36,36,44,26,18,26,88,85,20,56,91,85,48,56,15,32,41,45,39,30,34,67,90,76,67,46,70,51,86,52,35,35,40,39,30,74,90,46,78,46,76,32,55,44,50,14,73,41,80,66,28,36,53,50,50,55,51,48,47,56,26,41,42,74,24,48,33,41,37,38,40,95,93,43,76,48,74,48,59,28,69,50,20,67,79,59,55,76,58,90,60,100,80,49,56,53,38,57,74,121

pLDDT: mean 76.13, std 19.8, range [28.77, 98.69]